Protein AF-A0A811UWS6-F1 (afdb_monomer)

Sequence (385 aa):
MSRAIAEQFFGCFITSHHWSDTWLAKGIAEYLCGLYSRKCFGNNEYREWVQSELARVVRYEEQYGGIILDCSQPPAPLPVSSTNPASVASKQTEIVHYFPIKSLHTVSPKYVEAMRRKAHLVIRMLEHRIGQELLIQVFNKQLVLATNAAVTKIGSGLWHHLLISTNIFIKAIFTVTGKDMSVFMDQWVRTGGHAKFSFTSVFNRKRNTIELEIRQDFVNQRGVRKYNGPLLVQLQELDGTFKHMLQIENTVVKADITCHSKSRRNKKKKIPLCTGEEVDMDLSAMDDSPVLWIRLDPEMILIRDLNIEQPDFQWQYQLRHERDVTAQFEAIKALEKYPTNATRSALTDTIENERCFYKVRCEAAHCLTKVANQMVTQWSGPPLC

Mean predicted aligned error: 7.88 Å

Solvent-accessible surface area (backbone atoms only — not comparable to full-atom values): 21556 Å² total; per-residue (Å²): 110,62,45,61,56,32,30,44,53,29,52,64,63,38,26,54,69,46,81,46,21,42,37,53,31,46,6,53,11,45,42,54,32,47,55,49,40,30,71,76,69,32,61,64,58,39,48,46,50,52,52,52,43,45,53,52,36,49,55,46,14,52,74,68,24,21,62,54,48,27,77,84,53,83,50,73,80,75,92,70,96,64,95,56,91,79,67,79,77,68,72,75,79,66,72,79,53,62,76,58,85,89,48,66,90,72,54,50,70,70,53,56,54,39,46,34,46,46,26,23,51,51,51,51,36,47,30,75,75,72,32,62,70,60,50,52,50,39,53,49,51,49,52,51,46,23,53,61,24,70,76,48,66,98,81,72,74,45,60,62,45,27,43,43,38,66,69,58,50,51,53,43,44,27,73,75,67,74,49,87,54,65,69,58,41,30,61,65,29,34,29,46,46,29,30,50,40,42,35,43,70,48,77,40,77,93,75,44,27,36,44,35,40,42,30,40,86,50,45,87,42,59,20,32,34,83,63,71,47,78,43,48,36,38,39,34,37,56,76,25,64,47,79,45,78,44,78,35,79,55,57,65,42,76,48,77,44,74,55,88,46,68,56,71,92,65,64,61,49,72,27,39,42,87,86,70,52,69,43,82,43,80,48,78,90,56,82,65,59,36,63,54,43,77,44,70,45,87,78,62,57,66,66,57,50,81,47,76,60,72,60,67,68,28,38,42,49,37,45,73,68,52,85,50,60,62,55,30,52,52,23,45,64,56,47,54,79,47,71,41,74,66,48,51,50,46,33,50,56,44,51,71,35,80,90,46,58,68,68,56,28,52,51,28,51,56,38,44,54,57,26,53,69,70,31,71,90,71,76,82,72,80,82,90,125

Secondary structure (DSSP, 8-state):
-HHHHHHHHBTTTBEESSGGGHHHHHHHHHHHHHHHHHHHH-HHHHHHHHHHHHHHHHHHHHHH-PPPS--SSPPPPP------TTSTT-----------TT-GGG--HHHHHHHHHHHHHHHHHHHHHH-HHHHHHHHHHHHHHHHHHHHS-TTSSGGGGGEE-HHHHHHHHHHHH----HHHHHHHTSS--BEEEEEEEEEETTTTEEEEEEE-TTTTSTTB----EEEEEEEEETTEEEEEEEEE-SSEEEEEEE-SSPPP-SSEEEEE-TTS-EEEEE-TT--S-SEEEEEE-TT--S-EEEEEE--HHHHHHHHHH---HHHHHHHHHHHTT---HHHHHHHHHHHH-TTS-HHHHHHHHHHHHHHHHH-TTS--SPP--

pLDDT: mean 86.15, std 13.46, range [33.28, 96.81]

Organism: Ceratitis capitata (NCBI:txid7213)

Radius of gyration: 23.92 Å; Cα contacts (8 Å, |Δi|>4): 593; chains: 1; bounding box: 66×48×74 Å

InterPro domains:
  IPR027268 Peptidase M4/M1, CTD superfamily [G3DSA:1.10.390.10] (1-193)
  IPR037813 Transcription initiation factor TFIID subunit 2 [PTHR15137] (2-383)
  IPR057345 Transcription initiation factor TFIID subunit 2, Ig-like domain [PF25316] (193-311)
  IPR057991 Transcription initiation factor TFIID subunit 2, TPR repeats [PF25577] (312-383)

Structure (mmCIF, N/CA/C/O backbone):
data_AF-A0A811UWS6-F1
#
_entry.id   AF-A0A811UWS6-F1
#
loop_
_atom_site.group_PDB
_atom_site.id
_atom_site.type_symbol
_atom_site.label_atom_id
_atom_site.label_alt_id
_atom_site.label_comp_id
_atom_site.label_asym_id
_atom_site.label_entity_id
_atom_site.label_seq_id
_atom_site.pdbx_PDB_ins_code
_atom_site.Cartn_x
_atom_site.Cartn_y
_atom_site.Cartn_z
_atom_site.occupancy
_atom_site.B_iso_or_equiv
_atom_site.auth_seq_id
_atom_site.auth_comp_id
_atom_site.auth_asym_id
_atom_site.auth_atom_id
_atom_site.pdbx_PDB_model_num
ATOM 1 N N . MET A 1 1 ? -6.883 4.951 -21.114 1.00 86.06 1 MET A N 1
ATOM 2 C CA . MET A 1 1 ? -6.162 5.767 -22.118 1.00 86.06 1 MET A CA 1
ATOM 3 C C . MET A 1 1 ? -4.788 6.195 -21.610 1.00 86.06 1 MET A C 1
ATOM 5 O O . MET A 1 1 ? -3.815 5.876 -22.276 1.00 86.06 1 MET A O 1
ATOM 9 N N . SER A 1 2 ? -4.688 6.810 -20.423 1.00 90.38 2 SER A N 1
ATOM 10 C CA . SER A 1 2 ? -3.416 7.190 -19.766 1.00 90.38 2 SER A CA 1
ATOM 11 C C . SER A 1 2 ? -2.338 6.101 -19.822 1.00 90.38 2 SER A C 1
ATOM 13 O O . SER A 1 2 ? -1.232 6.347 -20.290 1.00 90.38 2 SER A O 1
ATOM 15 N N . ARG A 1 3 ? -2.691 4.871 -19.437 1.00 91.88 3 ARG A N 1
ATOM 16 C CA . ARG A 1 3 ? -1.793 3.716 -19.513 1.00 91.88 3 ARG A CA 1
ATOM 17 C C . ARG A 1 3 ? -1.230 3.460 -20.912 1.00 91.88 3 ARG A C 1
ATOM 19 O O . ARG A 1 3 ? -0.039 3.226 -21.041 1.00 91.88 3 ARG A O 1
ATOM 26 N N . ALA A 1 4 ? -2.067 3.496 -21.948 1.00 92.00 4 ALA A N 1
ATOM 27 C CA . ALA A 1 4 ? -1.630 3.219 -23.318 1.00 92.00 4 ALA A CA 1
ATOM 28 C C . ALA A 1 4 ? -0.626 4.275 -23.807 1.00 92.00 4 ALA A C 1
ATOM 30 O O . ALA A 1 4 ? 0.353 3.938 -24.461 1.00 92.00 4 ALA A O 1
ATOM 31 N N . ILE A 1 5 ? -0.833 5.538 -23.420 1.00 93.25 5 ILE A N 1
ATOM 32 C CA . ILE A 1 5 ? 0.109 6.627 -23.702 1.00 93.25 5 ILE A CA 1
ATOM 33 C C . ILE A 1 5 ? 1.427 6.390 -22.956 1.00 93.25 5 ILE A C 1
ATOM 35 O O . ILE A 1 5 ? 2.497 6.503 -23.542 1.00 93.25 5 ILE A O 1
ATOM 39 N N . ALA A 1 6 ? 1.377 6.007 -21.678 1.00 93.00 6 ALA A N 1
ATOM 40 C CA . ALA A 1 6 ? 2.586 5.715 -20.910 1.00 93.00 6 ALA A CA 1
ATOM 41 C C . ALA A 1 6 ? 3.370 4.514 -21.483 1.00 93.00 6 ALA A C 1
ATOM 43 O O . ALA A 1 6 ? 4.597 4.567 -21.566 1.00 93.00 6 ALA A O 1
ATOM 44 N N . GLU A 1 7 ? 2.672 3.472 -21.947 1.00 92.38 7 GLU A N 1
ATOM 45 C CA . GLU A 1 7 ? 3.269 2.315 -22.633 1.00 92.38 7 GLU A CA 1
ATOM 46 C C . GLU A 1 7 ? 3.875 2.682 -24.004 1.00 92.38 7 GLU A C 1
ATOM 48 O O . GLU A 1 7 ? 4.815 2.029 -24.454 1.00 92.38 7 GLU A O 1
ATOM 53 N N . GLN A 1 8 ? 3.393 3.743 -24.662 1.00 93.00 8 GLN A N 1
ATOM 54 C CA . GLN A 1 8 ? 3.993 4.245 -25.902 1.00 93.00 8 GLN A CA 1
ATOM 55 C C . GLN A 1 8 ? 5.407 4.801 -25.656 1.00 93.00 8 GLN A C 1
ATOM 57 O O . GLN A 1 8 ? 6.327 4.517 -26.425 1.00 93.00 8 GLN A O 1
ATOM 62 N N . PHE A 1 9 ? 5.612 5.543 -24.562 1.00 88.94 9 PHE A N 1
ATOM 63 C CA . PHE A 1 9 ? 6.945 6.014 -24.162 1.00 88.94 9 PHE A CA 1
ATOM 64 C C . PHE A 1 9 ? 7.817 4.862 -23.645 1.00 88.94 9 PHE A C 1
ATOM 66 O O . PHE A 1 9 ? 8.929 4.646 -24.128 1.00 88.94 9 PHE A O 1
ATOM 73 N N . PHE A 1 10 ? 7.297 4.099 -22.684 1.00 86.25 10 PHE A N 1
ATOM 74 C CA . PHE A 1 10 ? 7.984 2.971 -22.059 1.00 86.25 10 PHE A CA 1
ATOM 75 C C . PHE A 1 10 ? 7.350 1.662 -22.542 1.00 86.25 10 PHE A C 1
ATOM 77 O O . PHE A 1 10 ? 6.427 1.127 -21.928 1.00 86.25 10 PHE A O 1
ATOM 84 N N . GLY A 1 11 ? 7.842 1.153 -23.670 1.00 81.81 11 GLY A N 1
ATOM 85 C CA . GLY A 1 11 ? 7.336 -0.049 -24.330 1.00 81.81 11 GLY A CA 1
ATOM 86 C C . GLY A 1 11 ? 7.486 -0.008 -25.850 1.00 81.81 11 GLY A C 1
ATOM 87 O O . GLY A 1 11 ? 7.812 -1.037 -26.438 1.00 81.81 11 GLY A O 1
ATOM 88 N N . CYS A 1 12 ? 7.292 1.161 -26.474 1.00 85.31 12 CYS A N 1
ATOM 89 C CA . CYS A 1 12 ? 7.519 1.355 -27.913 1.00 85.31 12 CYS A CA 1
ATOM 90 C C . CYS A 1 12 ? 8.765 2.196 -28.200 1.00 85.31 12 CYS A C 1
ATOM 92 O O . CYS A 1 12 ? 9.593 1.783 -29.005 1.00 85.31 12 CYS A O 1
ATOM 94 N N . PHE A 1 13 ? 8.909 3.359 -27.556 1.00 88.25 13 PHE A N 1
ATOM 95 C CA . PHE A 1 13 ? 10.080 4.213 -27.768 1.00 88.25 13 PHE A CA 1
ATOM 96 C C . PHE A 1 13 ? 11.318 3.670 -27.045 1.00 88.25 13 PHE A C 1
ATOM 98 O O . PHE A 1 13 ? 12.352 3.441 -27.667 1.00 88.25 13 PHE A O 1
ATOM 105 N N . ILE A 1 14 ? 11.184 3.394 -25.746 1.00 89.69 14 ILE A N 1
ATOM 106 C CA . ILE A 1 14 ? 12.160 2.612 -24.983 1.00 89.69 14 ILE A CA 1
ATOM 107 C C . ILE A 1 14 ? 11.654 1.171 -24.907 1.00 89.69 14 ILE A C 1
ATOM 109 O O . ILE A 1 14 ? 10.555 0.930 -24.407 1.00 89.69 14 ILE A O 1
ATOM 113 N N . THR A 1 15 ? 12.447 0.213 -25.381 1.00 88.31 15 THR A N 1
ATOM 114 C CA . THR A 1 15 ? 12.069 -1.209 -25.463 1.00 88.31 15 THR A CA 1
ATOM 115 C C . THR A 1 15 ? 12.888 -2.057 -24.493 1.00 88.31 15 THR A C 1
ATOM 117 O O . THR A 1 15 ? 14.024 -1.728 -24.168 1.00 88.31 15 THR A O 1
ATOM 120 N N . SER A 1 16 ? 12.317 -3.142 -23.967 1.00 88.62 16 SER A N 1
ATOM 121 C CA . SER A 1 16 ? 13.042 -4.044 -23.061 1.00 88.62 16 SER A CA 1
ATOM 122 C C . SER A 1 16 ? 14.081 -4.869 -23.821 1.00 88.62 16 SER A C 1
ATOM 124 O O . SER A 1 16 ? 13.755 -5.427 -24.868 1.00 88.62 16 SER A O 1
ATOM 126 N N . HIS A 1 17 ? 15.291 -5.009 -23.273 1.00 86.69 17 HIS A N 1
ATOM 127 C CA . HIS A 1 17 ? 16.351 -5.809 -23.896 1.00 86.69 17 HIS A CA 1
ATOM 128 C C . HIS A 1 17 ? 16.015 -7.309 -23.921 1.00 86.69 17 HIS A C 1
ATOM 130 O O . HIS A 1 17 ? 16.129 -7.965 -24.956 1.00 86.69 17 HIS A O 1
ATOM 136 N N . HIS A 1 18 ? 15.549 -7.845 -22.792 1.00 86.00 18 HIS A N 1
ATOM 137 C CA . HIS A 1 18 ? 15.051 -9.214 -22.675 1.00 86.00 18 HIS A CA 1
ATOM 138 C C . HIS A 1 18 ? 13.639 -9.235 -22.084 1.00 86.00 18 HIS A C 1
ATOM 140 O O . HIS A 1 18 ? 13.192 -8.269 -21.467 1.00 86.00 18 HIS A O 1
ATOM 146 N N . TRP A 1 19 ? 12.941 -10.368 -22.215 1.00 84.12 19 TRP A N 1
ATOM 147 C CA . TRP A 1 19 ? 11.628 -10.548 -21.582 1.00 84.12 19 TRP A CA 1
ATOM 148 C C . TRP A 1 19 ? 11.682 -10.409 -20.049 1.00 84.12 19 TRP A C 1
ATOM 150 O O . TRP A 1 19 ? 10.741 -9.917 -19.432 1.00 84.12 19 TRP A O 1
ATOM 160 N N . SER A 1 20 ? 12.811 -10.766 -19.429 1.00 86.19 20 SER A N 1
ATOM 161 C CA . SER A 1 20 ? 13.046 -10.569 -17.993 1.00 86.19 20 SER A CA 1
ATOM 162 C C . SER A 1 20 ? 13.068 -9.097 -17.569 1.00 86.19 20 SER A C 1
ATOM 164 O O . SER A 1 20 ? 12.952 -8.818 -16.387 1.00 86.19 20 SER A O 1
ATOM 166 N N . ASP A 1 21 ? 13.191 -8.152 -18.507 1.00 89.75 21 ASP A N 1
ATOM 167 C CA . ASP A 1 21 ? 13.184 -6.709 -18.239 1.00 89.75 21 ASP A CA 1
ATOM 168 C C . ASP A 1 21 ? 11.825 -6.057 -18.547 1.00 89.75 21 ASP A C 1
ATOM 170 O O . ASP A 1 21 ? 11.632 -4.861 -18.320 1.00 89.75 21 ASP A O 1
ATOM 174 N N . THR A 1 22 ? 10.851 -6.817 -19.060 1.00 89.31 22 THR A N 1
ATOM 175 C CA . THR A 1 22 ? 9.536 -6.284 -19.453 1.00 89.31 22 THR A CA 1
ATOM 176 C C . THR A 1 22 ? 8.770 -5.681 -18.270 1.00 89.31 22 THR A C 1
ATOM 178 O O . THR A 1 22 ? 7.978 -4.751 -18.458 1.00 89.31 22 THR A O 1
ATOM 181 N N . TRP A 1 23 ? 9.041 -6.137 -17.042 1.00 92.44 23 TRP A N 1
ATOM 182 C CA . TRP A 1 23 ? 8.457 -5.565 -15.829 1.00 92.44 23 TRP A CA 1
ATOM 183 C C . TRP A 1 23 ? 8.783 -4.074 -15.663 1.00 92.44 23 TRP A C 1
ATOM 185 O O . TRP A 1 23 ? 7.940 -3.346 -15.152 1.00 92.44 23 TRP A O 1
ATOM 195 N N . LEU A 1 24 ? 9.948 -3.594 -16.125 1.00 93.38 24 LEU A N 1
ATOM 196 C CA . LEU A 1 24 ? 10.328 -2.181 -16.019 1.00 93.38 24 LEU A CA 1
ATOM 197 C C . LEU A 1 24 ? 9.436 -1.302 -16.878 1.00 93.38 24 LEU A C 1
ATOM 199 O O . LEU A 1 24 ? 8.845 -0.350 -16.379 1.00 93.38 24 LEU A O 1
ATOM 203 N N . ALA A 1 25 ? 9.314 -1.637 -18.164 1.00 92.31 25 ALA A N 1
ATOM 204 C CA . ALA A 1 25 ? 8.494 -0.868 -19.093 1.00 92.31 25 ALA A CA 1
ATOM 205 C C . ALA A 1 25 ? 7.037 -0.814 -18.607 1.00 92.31 25 ALA A C 1
ATOM 207 O O . ALA A 1 25 ? 6.436 0.256 -18.527 1.00 92.31 25 ALA A O 1
ATOM 208 N N . LYS A 1 26 ? 6.494 -1.964 -18.181 1.00 92.31 26 LYS A N 1
ATOM 209 C CA . LYS A 1 26 ? 5.127 -2.053 -17.652 1.00 92.31 26 LYS A CA 1
ATOM 210 C C . LYS A 1 26 ? 4.960 -1.360 -16.297 1.00 92.31 26 LYS A C 1
ATOM 212 O O . LYS A 1 26 ? 3.957 -0.683 -16.098 1.00 92.31 26 LYS A O 1
ATOM 217 N N . GLY A 1 27 ? 5.924 -1.495 -15.390 1.00 94.62 27 GLY A N 1
ATOM 218 C CA . GLY A 1 27 ? 5.900 -0.887 -14.060 1.00 94.62 27 GLY A CA 1
ATOM 219 C C . GLY A 1 27 ? 6.010 0.634 -14.104 1.00 94.62 27 GLY A C 1
ATOM 220 O O . GLY A 1 27 ? 5.225 1.315 -13.451 1.00 94.62 27 GLY A O 1
ATOM 221 N N . ILE A 1 28 ? 6.922 1.175 -14.921 1.00 94.88 28 ILE A N 1
ATOM 222 C CA . ILE A 1 28 ? 7.062 2.624 -15.137 1.00 94.88 28 ILE A CA 1
ATOM 223 C C . ILE A 1 28 ? 5.787 3.183 -15.775 1.00 94.88 28 ILE A C 1
ATOM 225 O O . ILE A 1 28 ? 5.284 4.216 -15.335 1.00 94.88 28 ILE A O 1
ATOM 229 N N . ALA A 1 29 ? 5.223 2.493 -16.772 1.00 94.50 29 ALA A N 1
ATOM 230 C CA . ALA A 1 29 ? 3.992 2.936 -17.416 1.00 94.50 29 ALA A CA 1
ATOM 231 C C . ALA A 1 29 ? 2.799 2.993 -16.442 1.00 94.50 29 ALA A C 1
ATOM 233 O O . ALA A 1 29 ? 2.077 3.993 -16.418 1.00 94.50 29 ALA A O 1
ATOM 234 N N . GLU A 1 30 ? 2.604 1.962 -15.611 1.00 95.38 30 GLU A N 1
ATOM 235 C CA . GLU A 1 30 ? 1.542 1.972 -14.592 1.00 95.38 30 GLU A CA 1
ATOM 236 C C . GLU A 1 30 ? 1.807 3.005 -13.492 1.00 95.38 30 GLU A C 1
ATOM 238 O O . GLU A 1 30 ? 0.882 3.688 -13.064 1.00 95.38 30 GLU A O 1
ATOM 243 N N . TYR A 1 31 ? 3.063 3.215 -13.094 1.00 95.88 31 TYR A N 1
ATOM 244 C CA . TYR A 1 31 ? 3.428 4.266 -12.144 1.00 95.88 31 TYR A CA 1
ATOM 245 C C . TYR A 1 31 ? 3.073 5.671 -12.655 1.00 95.88 31 TYR A C 1
ATOM 247 O O . TYR A 1 31 ? 2.435 6.456 -11.950 1.00 95.88 31 TYR A O 1
ATOM 255 N N . LEU A 1 32 ? 3.405 5.987 -13.912 1.00 95.00 32 LEU A N 1
ATOM 256 C CA . LEU A 1 32 ? 3.022 7.257 -14.540 1.00 95.00 32 LEU A CA 1
ATOM 257 C C . LEU A 1 32 ? 1.496 7.392 -14.663 1.00 95.00 32 LEU A C 1
ATOM 259 O O . LEU A 1 32 ? 0.946 8.475 -14.447 1.00 95.00 32 LEU A O 1
ATOM 263 N N . CYS A 1 33 ? 0.800 6.289 -14.956 1.00 94.69 33 CYS A N 1
ATOM 264 C CA . CYS A 1 33 ? -0.660 6.235 -14.941 1.00 94.69 33 CYS A CA 1
ATOM 265 C C . CYS A 1 33 ? -1.228 6.513 -13.537 1.00 94.69 33 CYS A C 1
ATOM 267 O O . CYS A 1 33 ? -2.214 7.243 -13.407 1.00 94.69 33 CYS A O 1
ATOM 269 N N . GLY A 1 34 ? -0.581 6.004 -12.490 1.00 94.25 34 GLY A N 1
ATOM 270 C CA . GLY A 1 34 ? -0.905 6.277 -11.094 1.00 94.25 34 GLY A CA 1
ATOM 271 C C . GLY A 1 34 ? -0.768 7.752 -10.733 1.00 94.25 34 GLY A C 1
ATOM 272 O O . GLY A 1 34 ? -1.706 8.347 -10.204 1.00 94.25 34 GLY A O 1
ATOM 273 N N . LEU A 1 35 ? 0.353 8.380 -11.102 1.00 94.25 35 LEU A N 1
ATOM 274 C CA . LEU A 1 35 ? 0.571 9.816 -10.894 1.00 94.25 35 LEU A CA 1
ATOM 275 C C . LEU A 1 35 ? -0.475 10.673 -11.618 1.00 94.25 35 LEU A C 1
ATOM 277 O O . LEU A 1 35 ? -0.987 11.640 -11.047 1.00 94.25 35 LEU A O 1
ATOM 281 N N . TYR A 1 36 ? -0.819 10.307 -12.854 1.00 94.56 36 TYR A N 1
ATOM 282 C CA . TYR A 1 36 ? -1.892 10.958 -13.602 1.00 94.56 36 TYR A CA 1
ATOM 283 C C . TYR A 1 36 ? -3.244 10.793 -12.898 1.00 94.56 36 TYR A C 1
ATOM 285 O O . TYR A 1 36 ? -3.961 11.772 -12.702 1.00 94.56 36 TYR A O 1
ATOM 293 N N . SER A 1 37 ? -3.565 9.578 -12.449 1.00 92.88 37 SER A N 1
ATOM 294 C CA . SER A 1 37 ? -4.831 9.281 -11.770 1.00 92.88 37 SER A CA 1
ATOM 295 C C . SER A 1 37 ? -4.960 10.048 -10.455 1.00 92.88 37 SER A C 1
ATOM 297 O O . SER A 1 37 ? -6.001 10.650 -10.200 1.00 92.88 37 SER A O 1
ATOM 299 N N . ARG A 1 38 ? -3.874 10.139 -9.677 1.00 94.62 38 ARG A N 1
ATOM 300 C CA . ARG A 1 38 ? -3.798 10.955 -8.457 1.00 94.62 38 ARG A CA 1
ATOM 301 C C . ARG A 1 38 ? -4.088 12.431 -8.736 1.00 94.62 38 ARG A C 1
ATOM 303 O O . ARG A 1 38 ? -4.761 13.078 -7.939 1.00 94.62 38 ARG A O 1
ATOM 310 N N . LYS A 1 39 ? -3.593 12.962 -9.860 1.00 94.38 39 LYS A N 1
ATOM 311 C CA . LYS A 1 39 ? -3.789 14.365 -10.256 1.00 94.38 39 LYS A CA 1
ATOM 312 C C . LYS A 1 39 ? -5.198 14.644 -10.791 1.00 94.38 39 LYS A C 1
ATOM 314 O O . LYS A 1 39 ? -5.744 15.697 -10.492 1.00 94.38 39 LYS A O 1
ATOM 319 N N . CYS A 1 40 ? -5.768 13.737 -11.583 1.00 94.12 40 CYS A N 1
ATOM 320 C CA . CYS A 1 40 ? -7.045 13.960 -12.269 1.00 94.12 40 CYS A CA 1
ATOM 321 C C . CYS A 1 40 ? -8.272 13.537 -11.453 1.00 94.12 40 CYS A C 1
ATOM 323 O O . CYS A 1 40 ? -9.290 14.217 -11.512 1.00 94.12 40 CYS A O 1
ATOM 325 N N . PHE A 1 41 ? -8.185 12.437 -10.703 1.00 92.38 41 PHE A N 1
ATOM 326 C CA . PHE A 1 41 ? -9.316 11.853 -9.964 1.00 92.38 41 PHE A CA 1
ATOM 327 C C . PHE A 1 41 ? -9.181 11.995 -8.441 1.00 92.38 41 PHE A C 1
ATOM 329 O O . PHE A 1 41 ? -10.089 11.635 -7.694 1.00 92.38 41 PHE A O 1
ATOM 336 N N . GLY A 1 42 ? -8.064 12.556 -7.975 1.00 94.00 42 GLY A N 1
ATOM 337 C CA . GLY A 1 42 ? -7.803 12.820 -6.567 1.00 94.00 42 GLY A CA 1
ATOM 338 C C . GLY A 1 42 ? -7.070 11.688 -5.848 1.00 94.00 42 GLY A C 1
ATOM 339 O O . GLY A 1 42 ? -6.944 10.556 -6.317 1.00 94.00 42 GLY A O 1
ATOM 340 N N . ASN A 1 43 ? -6.562 12.017 -4.661 1.00 94.31 43 ASN A N 1
ATOM 341 C CA . ASN A 1 43 ? -5.707 11.121 -3.886 1.00 94.31 43 ASN A CA 1
ATOM 342 C C . ASN A 1 43 ? -6.455 9.896 -3.336 1.00 94.31 43 ASN A C 1
ATOM 344 O O . ASN A 1 43 ? -5.877 8.819 -3.251 1.00 94.31 43 ASN A O 1
ATOM 348 N N . ASN A 1 44 ? -7.736 10.042 -2.995 1.00 94.44 44 ASN A N 1
ATOM 349 C CA . ASN A 1 44 ? -8.544 8.961 -2.424 1.00 94.44 44 ASN A CA 1
ATOM 350 C C . ASN A 1 44 ? -8.744 7.802 -3.408 1.00 94.44 44 ASN A C 1
ATOM 352 O O . ASN A 1 44 ? -8.537 6.647 -3.044 1.00 94.44 44 ASN A O 1
ATOM 356 N N . GLU A 1 45 ? -9.066 8.119 -4.665 1.00 94.50 45 GLU A N 1
ATOM 357 C CA . GLU A 1 45 ? -9.194 7.133 -5.744 1.00 94.50 45 GLU A CA 1
ATOM 358 C C . GLU A 1 45 ? -7.854 6.427 -5.998 1.00 94.50 45 GLU A C 1
ATOM 360 O O . GLU A 1 45 ? -7.801 5.205 -6.100 1.00 94.50 45 GLU A O 1
ATOM 365 N N . TYR A 1 46 ? -6.750 7.181 -6.019 1.00 95.69 46 TYR A N 1
ATOM 366 C CA . TYR A 1 46 ? -5.412 6.608 -6.173 1.00 95.69 46 TYR A CA 1
ATOM 367 C C . TYR A 1 46 ? -5.033 5.669 -5.018 1.00 95.69 46 TYR A C 1
ATOM 369 O O . TYR A 1 46 ? -4.490 4.591 -5.255 1.00 95.69 46 TYR A O 1
ATOM 377 N N . ARG A 1 47 ? -5.322 6.046 -3.767 1.00 95.50 47 ARG A N 1
ATOM 378 C CA . ARG A 1 47 ? -5.014 5.213 -2.595 1.00 95.50 47 ARG A CA 1
ATOM 379 C C . ARG A 1 47 ? -5.836 3.924 -2.573 1.00 95.50 47 ARG A C 1
ATOM 381 O O . ARG A 1 47 ? -5.270 2.872 -2.290 1.00 95.50 47 ARG A O 1
ATOM 388 N N . GLU A 1 48 ? -7.122 3.984 -2.919 1.00 95.25 48 GLU A N 1
ATOM 389 C CA . GLU A 1 48 ? -7.953 2.781 -3.079 1.00 95.25 48 GLU A CA 1
ATOM 390 C C . GLU A 1 48 ? -7.407 1.876 -4.188 1.00 95.25 48 GLU A C 1
ATOM 392 O O . GLU A 1 48 ? -7.265 0.672 -3.981 1.00 95.25 48 GLU A O 1
ATOM 397 N N . TRP A 1 49 ? -7.013 2.450 -5.327 1.00 95.38 49 TRP A N 1
ATOM 398 C CA . TRP A 1 49 ? -6.420 1.684 -6.419 1.00 95.38 49 TRP A CA 1
ATOM 399 C C . TRP A 1 49 ? -5.150 0.941 -5.980 1.00 95.38 49 TRP A C 1
ATOM 401 O O . TRP A 1 49 ? -5.045 -0.264 -6.209 1.00 95.38 49 TRP A O 1
ATOM 411 N N . VAL A 1 50 ? -4.232 1.615 -5.275 1.00 96.19 50 VAL A N 1
ATOM 412 C CA . VAL A 1 50 ? -3.010 0.990 -4.733 1.00 96.19 50 VAL A CA 1
ATOM 413 C C . VAL A 1 50 ? -3.349 -0.136 -3.749 1.00 96.19 50 VAL A C 1
ATOM 415 O O . VAL A 1 50 ? -2.764 -1.216 -3.836 1.00 96.19 50 VAL A O 1
ATOM 418 N N . GLN A 1 51 ? -4.316 0.076 -2.850 1.00 95.81 51 GLN A N 1
ATOM 419 C CA . GLN A 1 51 ? -4.771 -0.948 -1.902 1.00 95.81 51 GLN A CA 1
ATOM 420 C C . GLN A 1 51 ? -5.354 -2.173 -2.625 1.00 95.81 51 GLN A C 1
ATOM 422 O O . GLN A 1 51 ? -5.048 -3.317 -2.280 1.00 95.81 51 GLN A O 1
ATOM 427 N N . SER A 1 52 ? -6.157 -1.941 -3.665 1.00 95.44 52 SER A N 1
ATOM 428 C CA . SER A 1 52 ? -6.758 -2.984 -4.498 1.00 95.44 52 SER A CA 1
ATOM 429 C C . SER A 1 52 ? -5.696 -3.777 -5.262 1.00 95.44 52 SER A C 1
ATOM 431 O O . SER A 1 52 ? -5.746 -5.008 -5.315 1.00 95.44 52 SER A O 1
ATOM 433 N N . GLU A 1 53 ? -4.694 -3.105 -5.830 1.00 95.69 53 GLU A N 1
ATOM 434 C CA . GLU A 1 53 ? -3.582 -3.769 -6.508 1.00 95.69 53 GLU A CA 1
ATOM 435 C C . GLU A 1 53 ? -2.737 -4.606 -5.556 1.00 95.69 53 GLU A C 1
ATOM 437 O O . GLU A 1 53 ? -2.430 -5.754 -5.885 1.00 95.69 53 GLU A O 1
ATOM 442 N N . LEU A 1 54 ? -2.437 -4.077 -4.368 1.00 96.44 54 LEU A N 1
ATOM 443 C CA . LEU A 1 54 ? -1.738 -4.803 -3.316 1.00 96.44 54 LEU A CA 1
ATOM 444 C C . LEU A 1 54 ? -2.484 -6.090 -2.945 1.00 96.44 54 LEU A C 1
ATOM 446 O O . LEU A 1 54 ? -1.910 -7.177 -3.022 1.00 96.44 54 LEU A O 1
ATOM 450 N N . ALA A 1 55 ? -3.783 -5.991 -2.649 1.00 95.88 55 ALA A N 1
ATOM 451 C CA . ALA A 1 55 ? -4.613 -7.146 -2.313 1.00 95.88 55 ALA A CA 1
ATOM 452 C C . ALA A 1 55 ? -4.671 -8.184 -3.449 1.00 95.88 55 ALA A C 1
ATOM 454 O O . ALA A 1 55 ? -4.685 -9.392 -3.202 1.00 95.88 55 ALA A O 1
ATOM 455 N N . ARG A 1 56 ? -4.681 -7.741 -4.713 1.00 96.00 56 ARG A N 1
ATOM 456 C CA . ARG A 1 56 ? -4.683 -8.641 -5.877 1.00 96.00 56 ARG A CA 1
ATOM 457 C C . ARG A 1 56 ? -3.343 -9.348 -6.083 1.00 96.00 56 ARG A C 1
ATOM 459 O O . ARG A 1 56 ? -3.354 -10.506 -6.495 1.00 96.00 56 ARG A O 1
ATOM 466 N N . VAL A 1 57 ? -2.218 -8.678 -5.821 1.00 95.50 57 VAL A N 1
ATOM 467 C CA . VAL A 1 57 ? -0.879 -9.293 -5.868 1.00 95.50 57 VAL A CA 1
ATOM 468 C C . VAL A 1 57 ? -0.746 -10.338 -4.766 1.00 95.50 57 VAL A C 1
ATOM 470 O O . VAL A 1 57 ? -0.418 -11.481 -5.073 1.00 95.50 57 VAL A O 1
ATOM 473 N N . VAL A 1 58 ? -1.097 -9.983 -3.526 1.00 95.19 58 VAL A N 1
ATOM 474 C CA . VAL A 1 58 ? -1.103 -10.902 -2.375 1.00 95.19 58 VAL A CA 1
ATOM 475 C C . VAL A 1 58 ? -1.945 -12.140 -2.680 1.00 95.19 58 VAL A C 1
ATOM 477 O O . VAL A 1 58 ? -1.435 -13.254 -2.642 1.00 95.19 58 VAL A O 1
ATOM 480 N N . ARG A 1 59 ? -3.203 -11.958 -3.104 1.00 94.88 59 ARG A N 1
ATOM 481 C CA . ARG A 1 59 ? -4.108 -13.073 -3.425 1.00 94.88 59 ARG A CA 1
ATOM 482 C C . ARG A 1 59 ? -3.555 -13.990 -4.517 1.00 94.88 59 ARG A C 1
ATOM 484 O O . ARG A 1 59 ? -3.751 -15.203 -4.461 1.00 94.88 59 ARG A O 1
ATOM 491 N N . TYR A 1 60 ? -2.903 -13.421 -5.532 1.00 93.19 60 TYR A N 1
ATOM 492 C CA . TYR A 1 60 ? -2.264 -14.218 -6.576 1.00 93.19 60 TYR A CA 1
ATOM 493 C C . TYR A 1 60 ? -1.097 -15.031 -6.010 1.00 93.19 60 TYR A C 1
ATOM 495 O O . TYR A 1 60 ? -1.004 -16.227 -6.288 1.00 93.19 60 TYR A O 1
ATOM 503 N N . GLU A 1 61 ? -0.232 -14.403 -5.212 1.00 91.56 61 GLU A N 1
ATOM 504 C CA . GLU A 1 61 ? 0.938 -15.063 -4.640 1.00 91.56 61 GLU A CA 1
ATOM 505 C C . GLU A 1 61 ? 0.564 -16.155 -3.629 1.00 91.56 61 GLU A C 1
ATOM 507 O O . GLU A 1 61 ? 1.159 -17.232 -3.670 1.00 91.56 61 GLU A O 1
ATOM 512 N N . GLU A 1 62 ? -0.462 -15.941 -2.799 1.00 91.00 62 GLU A N 1
ATOM 513 C CA . GLU A 1 62 ? -0.991 -16.962 -1.882 1.00 91.00 62 GLU A CA 1
ATOM 514 C C . GLU A 1 62 ? -1.562 -18.177 -2.637 1.00 91.00 62 GLU A C 1
ATOM 516 O O . GLU A 1 62 ? -1.371 -19.325 -2.232 1.00 91.00 62 GLU A O 1
ATOM 521 N N . GLN A 1 63 ? -2.237 -17.953 -3.772 1.00 90.44 63 GLN A N 1
ATOM 522 C CA . GLN A 1 63 ? -2.873 -19.026 -4.542 1.00 90.44 63 GLN A CA 1
ATOM 523 C C . GLN A 1 63 ? -1.878 -19.794 -5.435 1.00 90.44 63 GLN A C 1
ATOM 525 O O . GLN A 1 63 ? -1.850 -21.031 -5.444 1.00 90.44 63 GLN A O 1
ATOM 530 N N . TYR A 1 64 ? -1.065 -19.075 -6.212 1.00 86.00 64 TYR A N 1
ATOM 531 C CA . TYR A 1 64 ? -0.243 -19.648 -7.286 1.00 86.00 64 TYR A CA 1
ATOM 532 C C . TYR A 1 64 ? 1.261 -19.655 -6.982 1.00 86.00 64 TYR A C 1
ATOM 534 O O . TYR A 1 64 ? 1.980 -20.466 -7.564 1.00 86.00 64 TYR A O 1
ATOM 542 N N . GLY A 1 65 ? 1.732 -18.836 -6.040 1.00 85.50 65 GLY A N 1
ATOM 543 C CA . GLY A 1 65 ? 3.148 -18.698 -5.686 1.00 85.50 65 GLY A CA 1
ATOM 544 C C . GLY A 1 65 ? 3.735 -17.329 -6.034 1.00 85.50 65 GLY A C 1
ATOM 545 O O . GLY A 1 65 ? 3.117 -16.516 -6.719 1.00 85.50 65 GLY A O 1
ATOM 546 N N . GLY A 1 66 ? 4.944 -17.070 -5.529 1.00 84.50 66 GLY A N 1
ATOM 547 C CA . GLY A 1 66 ? 5.610 -15.773 -5.644 1.00 84.50 66 GLY A CA 1
ATOM 548 C C . GLY A 1 66 ? 5.887 -15.354 -7.090 1.00 84.50 66 GLY A C 1
ATOM 549 O O . GLY A 1 66 ? 6.316 -16.156 -7.917 1.00 84.50 66 GLY A O 1
ATOM 550 N N . ILE A 1 67 ? 5.689 -14.070 -7.387 1.00 87.81 67 ILE A N 1
ATOM 551 C CA . ILE A 1 67 ? 5.946 -13.511 -8.718 1.00 87.81 67 ILE A CA 1
ATOM 552 C C . ILE A 1 67 ? 7.375 -12.972 -8.765 1.00 87.81 67 ILE A C 1
ATOM 554 O O . ILE A 1 67 ? 7.708 -12.049 -8.024 1.00 87.81 67 ILE A O 1
ATOM 558 N N . ILE A 1 68 ? 8.210 -13.508 -9.650 1.00 88.19 68 ILE A N 1
ATOM 559 C CA . ILE A 1 68 ? 9.554 -12.982 -9.918 1.00 88.19 68 ILE A CA 1
ATOM 560 C C . ILE A 1 68 ? 9.466 -12.018 -11.103 1.00 88.19 68 ILE A C 1
ATOM 562 O O . ILE A 1 68 ? 8.916 -12.376 -12.142 1.00 88.19 68 ILE A O 1
ATOM 566 N N . LEU A 1 69 ? 9.967 -10.792 -10.933 1.00 87.06 69 LEU A N 1
ATOM 567 C CA . LEU A 1 69 ? 9.919 -9.754 -11.967 1.00 87.06 69 LEU A CA 1
ATOM 568 C C . LEU A 1 69 ? 11.105 -9.863 -12.933 1.00 87.06 69 LEU A C 1
ATOM 570 O O . LEU A 1 69 ? 10.902 -9.787 -14.142 1.00 87.06 69 LEU A O 1
ATOM 574 N N . ASP A 1 70 ? 12.310 -10.095 -12.406 1.00 84.88 70 ASP A N 1
ATOM 575 C CA . ASP A 1 70 ? 13.529 -10.336 -13.186 1.00 84.88 70 ASP A CA 1
ATOM 576 C C . ASP A 1 70 ? 14.151 -11.675 -12.781 1.00 84.88 70 ASP A C 1
ATOM 578 O O . ASP A 1 70 ? 14.629 -11.845 -11.663 1.00 84.88 70 ASP A O 1
ATOM 582 N N . CYS A 1 71 ? 14.149 -12.631 -13.704 1.00 79.44 71 CYS A N 1
ATOM 583 C CA . CYS A 1 71 ? 14.747 -13.954 -13.529 1.00 79.44 71 CYS A CA 1
ATOM 584 C C . CYS A 1 71 ? 16.080 -14.120 -14.281 1.00 79.44 71 CYS A C 1
ATOM 586 O O . CYS A 1 71 ? 16.553 -15.243 -14.448 1.00 79.44 71 CYS A O 1
ATOM 588 N N . SER A 1 72 ? 16.695 -13.024 -14.744 1.00 77.56 72 SER A N 1
ATOM 589 C CA . SER A 1 72 ? 17.978 -13.058 -15.461 1.00 77.56 72 SER A CA 1
ATOM 590 C C . SER A 1 72 ? 19.166 -13.440 -14.574 1.00 77.56 72 SER A C 1
ATOM 592 O O . SER A 1 72 ? 20.138 -14.015 -15.064 1.00 77.56 72 SER A O 1
ATOM 594 N N . GLN A 1 73 ? 19.096 -13.134 -13.276 1.00 76.38 73 GLN A N 1
ATOM 595 C CA . GLN A 1 73 ? 20.141 -13.413 -12.294 1.00 76.38 73 GLN A CA 1
ATOM 596 C C . GLN A 1 73 ? 19.520 -14.022 -11.032 1.00 76.38 73 GLN A C 1
ATOM 598 O O . GLN A 1 73 ? 18.450 -13.572 -10.614 1.00 76.38 73 GLN A O 1
ATOM 603 N N . PRO A 1 74 ? 20.168 -15.025 -10.406 1.00 71.06 74 PRO A N 1
ATOM 604 C CA . PRO A 1 74 ? 19.742 -15.483 -9.093 1.00 71.06 74 PRO A CA 1
ATOM 605 C C . PRO A 1 74 ? 19.927 -14.341 -8.080 1.00 71.06 74 PRO A C 1
ATOM 607 O O . PRO A 1 74 ? 20.887 -13.573 -8.212 1.00 71.06 74 PRO A O 1
ATOM 610 N N . PRO A 1 75 ? 19.040 -14.208 -7.079 1.00 71.75 75 PRO A N 1
ATOM 611 C CA . PRO A 1 75 ? 19.230 -13.222 -6.026 1.00 71.75 75 PRO A CA 1
ATOM 612 C C . PRO A 1 75 ? 20.553 -13.494 -5.301 1.00 71.75 75 PRO A C 1
ATOM 614 O O . PRO A 1 75 ? 20.924 -14.653 -5.084 1.00 71.75 75 PRO A O 1
ATOM 617 N N . ALA A 1 76 ? 21.267 -12.431 -4.927 1.00 68.88 76 ALA A N 1
ATOM 618 C CA . ALA A 1 76 ? 22.461 -12.571 -4.104 1.00 68.88 76 ALA A CA 1
ATOM 619 C C . ALA A 1 76 ? 22.123 -13.327 -2.798 1.00 68.88 76 ALA A C 1
ATOM 621 O O . ALA A 1 76 ? 21.052 -13.104 -2.220 1.00 68.88 76 ALA A O 1
ATOM 622 N N . PRO A 1 77 ? 23.002 -14.227 -2.315 1.00 61.09 77 PRO A N 1
ATOM 623 C CA . PRO A 1 77 ? 22.785 -14.894 -1.039 1.00 61.09 77 PRO A CA 1
ATOM 624 C C . PRO A 1 77 ? 22.676 -13.844 0.071 1.00 61.09 77 PRO A C 1
ATOM 626 O O . PRO A 1 77 ? 23.474 -12.907 0.135 1.00 61.09 77 PRO A O 1
ATOM 629 N N . LEU A 1 78 ? 21.674 -13.995 0.941 1.00 56.56 78 LEU A N 1
ATOM 630 C CA . LEU A 1 78 ? 21.517 -13.131 2.110 1.00 56.56 78 LEU A CA 1
ATOM 631 C C . LEU A 1 78 ? 22.812 -13.172 2.944 1.00 56.56 78 LEU A C 1
ATOM 633 O O . LEU A 1 78 ? 23.375 -14.260 3.105 1.00 56.56 78 LEU A O 1
ATOM 637 N N . PRO A 1 79 ? 23.284 -12.040 3.499 1.00 45.19 79 PRO A N 1
ATOM 638 C CA . PRO A 1 79 ? 24.416 -12.045 4.415 1.00 45.19 79 PRO A CA 1
ATOM 639 C C . PRO A 1 79 ? 24.013 -12.804 5.684 1.00 45.19 79 PRO A C 1
ATOM 641 O O . PRO A 1 79 ? 23.372 -12.265 6.583 1.00 45.19 79 PRO A O 1
ATOM 644 N N . VAL A 1 80 ? 24.333 -14.094 5.732 1.00 45.16 80 VAL A N 1
ATOM 645 C CA . VAL A 1 80 ? 24.134 -14.938 6.907 1.00 45.16 80 VAL A CA 1
ATOM 646 C C . VAL A 1 80 ? 25.313 -14.746 7.857 1.00 45.16 80 VAL A C 1
ATOM 648 O O . VAL A 1 80 ? 26.459 -15.015 7.513 1.00 45.16 80 VAL A O 1
ATOM 651 N N . SER A 1 81 ? 25.032 -14.313 9.083 1.00 41.75 81 SER A N 1
ATOM 652 C CA . SER A 1 81 ? 25.984 -14.228 10.199 1.00 41.75 81 SER A CA 1
ATOM 653 C C . SER A 1 81 ? 26.298 -15.598 10.828 1.00 41.75 81 SER A C 1
ATOM 655 O O . SER A 1 81 ? 26.603 -15.685 12.015 1.00 41.75 81 SER A O 1
ATOM 657 N N . SER A 1 82 ? 26.212 -16.693 10.066 1.00 39.41 82 SER A N 1
ATOM 658 C CA . SER A 1 82 ? 26.399 -18.054 10.578 1.00 39.41 82 SER A CA 1
ATOM 659 C C . SER A 1 82 ? 27.661 -18.703 10.011 1.00 39.41 82 SER A C 1
ATOM 661 O O . SER A 1 82 ? 27.699 -19.131 8.859 1.00 39.41 82 SER A O 1
ATOM 663 N N . THR A 1 83 ? 28.673 -18.831 10.863 1.00 36.47 83 THR A N 1
ATOM 664 C CA . THR A 1 83 ? 29.976 -19.492 10.674 1.00 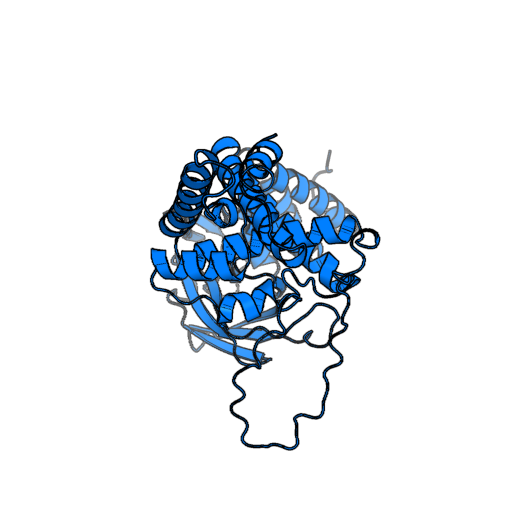36.47 83 THR A CA 1
ATOM 665 C C . THR A 1 83 ? 29.906 -21.027 10.592 1.00 36.47 83 THR A C 1
ATOM 667 O O . THR A 1 83 ? 30.825 -21.706 11.035 1.00 36.47 83 THR A O 1
ATOM 670 N N . ASN A 1 84 ? 28.852 -21.605 10.005 1.00 38.06 84 ASN A N 1
ATOM 671 C CA . ASN A 1 84 ? 28.719 -23.061 9.879 1.00 38.06 84 ASN A CA 1
ATOM 672 C C . ASN A 1 84 ? 28.546 -23.491 8.410 1.00 38.06 84 ASN A C 1
ATOM 674 O O . ASN A 1 84 ? 27.452 -23.361 7.862 1.00 38.06 84 ASN A O 1
ATOM 678 N N . PRO A 1 85 ? 29.583 -24.077 7.776 1.00 36.31 85 PRO A N 1
ATOM 679 C CA . PRO A 1 85 ? 29.534 -24.543 6.383 1.00 36.31 85 PRO A CA 1
ATOM 680 C C . PRO A 1 85 ? 28.591 -25.736 6.129 1.00 36.31 85 PRO A C 1
ATOM 682 O O . PRO A 1 85 ? 28.417 -26.143 4.985 1.00 36.31 85 PRO A O 1
ATOM 685 N N . ALA A 1 86 ? 27.987 -26.317 7.172 1.00 37.56 86 ALA A N 1
ATOM 686 C CA . ALA A 1 86 ? 27.227 -27.569 7.093 1.00 37.56 86 ALA A CA 1
ATOM 687 C C . ALA A 1 86 ? 25.694 -27.404 6.986 1.00 37.56 86 ALA A C 1
ATOM 689 O O . ALA A 1 86 ? 24.998 -28.395 6.782 1.00 37.56 86 ALA A O 1
ATOM 690 N N . SER A 1 87 ? 25.139 -26.187 7.079 1.00 36.50 87 SER A N 1
ATOM 691 C CA . SER A 1 87 ? 23.687 -25.944 6.924 1.00 36.50 87 SER A CA 1
ATOM 692 C C . SER A 1 87 ? 23.262 -25.523 5.508 1.00 36.50 87 SER A C 1
ATOM 694 O O . SER A 1 87 ? 22.074 -25.339 5.242 1.00 36.50 87 SER A O 1
ATOM 696 N N . VAL A 1 88 ? 24.206 -25.449 4.563 1.00 38.88 88 VAL A N 1
ATOM 697 C CA . VAL A 1 88 ? 23.979 -25.042 3.159 1.00 38.88 88 VAL A CA 1
ATOM 698 C C . VAL A 1 88 ? 23.128 -26.065 2.371 1.00 38.88 88 VAL A C 1
ATOM 700 O O . VAL A 1 88 ? 22.698 -25.800 1.252 1.00 38.88 88 VAL A O 1
ATOM 703 N N . ALA A 1 89 ? 22.827 -27.231 2.953 1.00 33.28 89 ALA A N 1
ATOM 704 C CA . ALA A 1 89 ? 22.129 -28.333 2.288 1.00 33.28 89 ALA A CA 1
ATOM 705 C C . ALA A 1 89 ? 20.615 -28.428 2.560 1.00 33.28 89 ALA A C 1
ATOM 707 O O . ALA A 1 89 ? 19.979 -29.348 2.048 1.00 33.28 89 ALA A O 1
ATOM 708 N N . SER A 1 90 ? 19.997 -27.489 3.286 1.00 33.41 90 SER A N 1
ATOM 709 C CA . SER A 1 90 ? 18.538 -27.342 3.184 1.00 33.41 90 SER A CA 1
ATOM 710 C C . SER A 1 90 ? 18.235 -26.433 1.997 1.00 33.41 90 SER A C 1
ATOM 712 O O . SER A 1 90 ? 18.104 -25.219 2.129 1.00 33.41 90 SER A O 1
ATOM 714 N N . LYS A 1 91 ? 18.165 -27.026 0.798 1.00 40.19 91 LYS A N 1
ATOM 715 C CA . LYS A 1 91 ? 17.414 -26.420 -0.302 1.00 40.19 91 LYS A CA 1
ATOM 716 C C . LYS A 1 91 ? 16.009 -26.194 0.250 1.00 40.19 91 LYS A C 1
ATOM 718 O O . LYS A 1 91 ? 15.215 -27.130 0.282 1.00 40.19 91 LYS A O 1
ATOM 723 N N . GLN A 1 92 ? 15.715 -24.987 0.736 1.00 38.91 92 GLN A N 1
ATOM 724 C CA . GLN A 1 92 ? 14.339 -24.531 0.777 1.00 38.91 92 GLN A CA 1
ATOM 725 C C . GLN A 1 92 ? 13.850 -24.742 -0.645 1.00 38.91 92 GLN A C 1
ATOM 727 O O . GLN A 1 92 ? 14.370 -24.141 -1.586 1.00 38.91 92 GLN A O 1
ATOM 732 N N . THR A 1 93 ? 12.949 -25.701 -0.812 1.00 39.06 93 THR A N 1
ATOM 733 C CA . THR A 1 93 ? 12.224 -25.923 -2.048 1.00 39.06 93 THR A CA 1
ATOM 734 C C . THR A 1 93 ? 11.349 -24.688 -2.225 1.00 39.06 93 THR A C 1
ATOM 736 O O . THR A 1 93 ? 10.160 -24.716 -1.921 1.00 39.06 93 THR A O 1
ATOM 739 N N . GLU A 1 94 ? 11.953 -23.557 -2.608 1.00 47.50 94 GLU A N 1
ATOM 740 C CA . GLU A 1 94 ? 11.212 -22.399 -3.072 1.00 47.50 94 GLU A CA 1
ATOM 741 C C . GLU A 1 94 ? 10.323 -22.956 -4.167 1.00 47.50 94 GLU A C 1
ATOM 743 O O . GLU A 1 94 ? 10.793 -23.604 -5.101 1.00 47.50 94 GLU A O 1
ATOM 748 N N . ILE A 1 95 ? 9.014 -22.852 -3.979 1.00 45.28 95 ILE A N 1
ATOM 749 C CA . ILE A 1 95 ? 8.057 -23.340 -4.956 1.00 45.28 95 ILE A CA 1
ATOM 750 C C . ILE A 1 95 ? 8.229 -22.422 -6.168 1.00 45.28 95 ILE A C 1
ATOM 752 O O . ILE A 1 95 ? 7.655 -21.336 -6.231 1.00 45.28 95 ILE A O 1
ATOM 756 N N . VAL A 1 96 ? 9.103 -22.841 -7.084 1.00 54.25 96 VAL A N 1
ATOM 757 C CA . VAL A 1 96 ? 9.543 -22.101 -8.263 1.00 54.25 96 VAL A CA 1
ATOM 758 C C . VAL A 1 96 ? 8.422 -22.125 -9.305 1.00 54.25 96 VAL A C 1
ATOM 760 O O . VAL A 1 96 ? 8.500 -22.804 -10.323 1.00 54.25 96 VAL A O 1
ATOM 763 N N . HIS A 1 97 ? 7.333 -21.406 -9.045 1.00 55.66 97 HIS A N 1
ATOM 764 C CA . HIS A 1 97 ? 6.322 -21.105 -10.056 1.00 55.66 97 HIS A CA 1
ATOM 765 C C . HIS A 1 97 ? 6.638 -19.753 -10.703 1.00 55.66 97 HIS A C 1
ATOM 767 O O . HIS A 1 97 ? 5.913 -18.778 -10.532 1.00 55.66 97 HIS A O 1
ATOM 773 N N . TYR A 1 98 ? 7.728 -19.691 -11.472 1.00 63.16 98 TYR A N 1
ATOM 774 C CA . TYR A 1 98 ? 7.896 -18.643 -12.479 1.00 63.16 98 TYR A CA 1
ATOM 775 C C . TYR A 1 98 ? 7.763 -19.250 -13.872 1.00 63.16 98 TYR A C 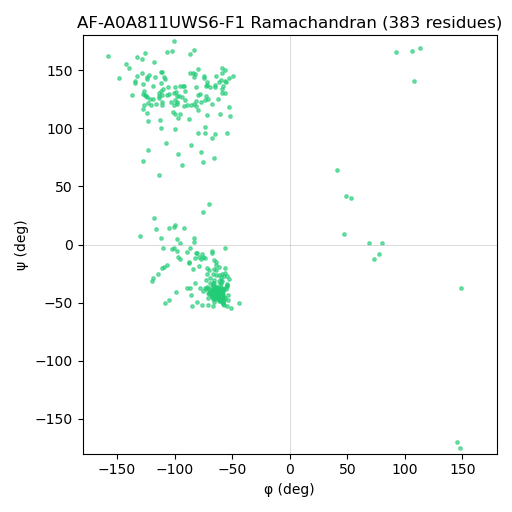1
ATOM 777 O O . TYR A 1 98 ? 8.160 -20.391 -14.116 1.00 63.16 98 TYR A O 1
ATOM 785 N N . PHE A 1 99 ? 7.174 -18.493 -14.796 1.00 66.19 99 PHE A N 1
ATOM 786 C CA . PHE A 1 99 ? 7.090 -18.934 -16.181 1.00 66.19 99 PHE A CA 1
ATOM 787 C C . PHE A 1 99 ? 8.478 -18.830 -16.825 1.00 66.19 99 PHE A C 1
ATOM 789 O O . PHE A 1 99 ? 9.109 -17.773 -16.737 1.00 66.19 99 PHE A O 1
ATOM 796 N N . PRO A 1 100 ? 8.985 -19.902 -17.453 1.00 63.41 100 PRO A N 1
ATOM 797 C CA . PRO A 1 100 ? 10.327 -19.901 -18.009 1.00 63.41 100 PRO A CA 1
ATOM 798 C C . PRO A 1 100 ? 10.450 -18.889 -19.153 1.00 63.41 100 PRO A C 1
ATOM 800 O O . PRO A 1 100 ? 9.629 -18.851 -20.067 1.00 63.41 100 PRO A O 1
ATOM 803 N N . ILE A 1 101 ? 11.547 -18.125 -19.144 1.00 67.00 101 ILE A N 1
ATOM 804 C CA . ILE A 1 101 ? 11.872 -17.095 -20.153 1.00 67.00 101 ILE A CA 1
ATOM 805 C C . ILE A 1 101 ? 11.958 -17.695 -21.570 1.00 67.00 101 ILE A C 1
ATOM 807 O O . ILE A 1 101 ? 11.743 -17.007 -22.563 1.00 67.00 101 ILE A O 1
ATOM 811 N N . LYS A 1 102 ? 12.258 -18.998 -21.673 1.00 67.62 102 LYS A N 1
ATOM 812 C CA . LYS A 1 102 ? 12.451 -19.716 -22.943 1.00 67.62 102 LYS A CA 1
ATOM 813 C C . LYS A 1 102 ? 11.155 -19.940 -23.727 1.00 67.62 102 LYS A C 1
ATOM 815 O O . LYS A 1 102 ? 11.212 -20.089 -24.942 1.00 67.62 102 LYS A O 1
ATOM 820 N N . SER A 1 103 ? 10.000 -19.970 -23.063 1.00 74.50 103 SER A N 1
ATOM 821 C CA . SER A 1 103 ? 8.709 -20.243 -23.704 1.00 74.50 103 SER A CA 1
ATOM 822 C C . SER A 1 103 ? 7.701 -19.151 -23.358 1.00 74.50 103 SER A C 1
ATOM 824 O O . SER A 1 103 ? 6.759 -19.365 -22.606 1.00 74.50 103 SER A O 1
ATOM 826 N N . LEU A 1 104 ? 7.891 -17.959 -23.921 1.00 75.06 104 LEU A N 1
ATOM 827 C CA . LEU A 1 104 ? 7.033 -16.801 -23.652 1.00 75.06 104 LEU A CA 1
ATOM 828 C C . LEU A 1 104 ? 5.534 -17.069 -23.900 1.00 75.06 104 LEU A C 1
ATOM 830 O O . LEU A 1 104 ? 4.672 -16.581 -23.175 1.00 75.06 104 LEU A O 1
ATOM 834 N N . HIS A 1 105 ? 5.217 -17.888 -24.898 1.00 78.56 105 HIS A N 1
ATOM 835 C CA . HIS A 1 105 ? 3.841 -18.242 -25.247 1.00 78.56 105 HIS A CA 1
ATOM 836 C C . HIS A 1 105 ? 3.119 -19.067 -24.166 1.00 78.56 105 HIS A C 1
ATOM 838 O O . HIS A 1 105 ? 1.901 -19.197 -24.227 1.00 78.56 105 HIS A O 1
ATOM 844 N N . THR A 1 106 ? 3.833 -19.614 -23.175 1.00 79.81 106 THR A N 1
ATOM 845 C CA . THR A 1 106 ? 3.215 -20.351 -22.061 1.00 79.81 106 THR A CA 1
ATOM 846 C C . THR A 1 106 ? 2.843 -19.451 -20.884 1.00 79.81 106 THR A C 1
ATOM 848 O O . THR A 1 106 ? 2.195 -19.920 -19.947 1.00 79.81 106 THR A O 1
ATOM 851 N N . VAL A 1 107 ? 3.213 -18.162 -20.914 1.00 82.88 107 VAL A N 1
ATOM 852 C CA . VAL A 1 107 ? 2.906 -17.219 -19.834 1.00 82.88 107 VAL A CA 1
ATOM 853 C C . VAL A 1 107 ? 1.401 -16.967 -19.772 1.00 82.88 107 VAL A C 1
ATOM 855 O O . VAL A 1 107 ? 0.789 -16.462 -20.712 1.00 82.88 107 VAL A O 1
ATOM 858 N N . SER A 1 108 ? 0.795 -17.277 -18.624 1.00 88.00 108 SER A N 1
ATOM 859 C CA . SER A 1 108 ? -0.628 -17.016 -18.411 1.00 88.00 108 SER A CA 1
ATOM 860 C C . SER A 1 108 ? -0.924 -15.509 -18.428 1.00 88.00 108 SER A C 1
ATOM 862 O O . SER A 1 108 ? -0.238 -14.751 -17.734 1.00 88.00 108 SER A O 1
ATOM 864 N N . PRO A 1 109 ? -2.007 -15.053 -19.084 1.00 89.44 109 PRO A N 1
ATOM 865 C CA . PRO A 1 109 ? -2.447 -13.659 -19.004 1.00 89.44 109 PRO A CA 1
ATOM 866 C C . PRO A 1 109 ? -2.659 -13.173 -17.561 1.00 89.44 109 PRO A C 1
ATOM 868 O O . PRO A 1 109 ? -2.334 -12.03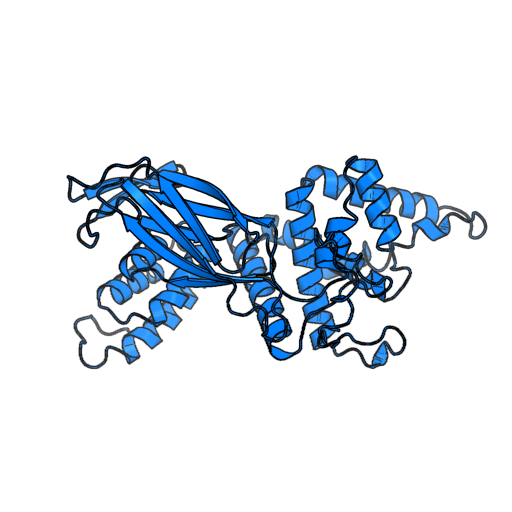1 -17.239 1.00 89.44 109 PRO A O 1
ATOM 871 N N . LYS A 1 110 ? -3.122 -14.061 -16.664 1.00 89.44 110 LYS A N 1
ATOM 872 C CA . LYS A 1 110 ? -3.282 -13.755 -15.232 1.00 89.44 110 LYS A CA 1
ATOM 873 C C . LYS A 1 110 ? -1.945 -13.442 -14.554 1.00 89.44 110 LYS A C 1
ATOM 875 O O . LYS A 1 110 ? -1.886 -12.563 -13.702 1.00 89.44 110 LYS A O 1
ATOM 880 N N . TYR A 1 111 ? -0.878 -14.138 -14.945 1.00 89.69 111 TYR A N 1
ATOM 881 C CA . TYR A 1 111 ? 0.466 -13.881 -14.431 1.00 89.69 111 TYR A CA 1
ATOM 882 C C . TYR A 1 111 ? 1.014 -12.550 -14.943 1.00 89.69 111 TYR A C 1
ATOM 884 O O . TYR A 1 111 ? 1.564 -11.787 -14.160 1.00 89.69 111 TYR A O 1
ATOM 892 N N . VAL A 1 112 ? 0.816 -12.227 -16.227 1.00 89.12 112 VAL A N 1
ATOM 893 C CA . VAL A 1 112 ? 1.235 -10.930 -16.794 1.00 89.12 112 VAL A CA 1
ATOM 894 C C . VAL A 1 112 ? 0.544 -9.768 -16.079 1.00 89.12 112 VAL A C 1
ATOM 896 O O . VAL A 1 112 ? 1.176 -8.754 -15.785 1.00 89.12 112 VAL A O 1
ATOM 899 N N . GLU A 1 113 ? -0.746 -9.909 -15.771 1.00 92.06 113 GLU A N 1
ATOM 900 C CA . GLU A 1 113 ? -1.483 -8.897 -15.017 1.00 92.06 113 GLU A CA 1
ATOM 901 C C . GLU A 1 113 ? -0.958 -8.754 -13.579 1.00 92.06 113 GLU A C 1
ATOM 903 O O . GLU A 1 113 ? -0.750 -7.636 -13.106 1.00 92.06 113 GLU A O 1
ATOM 908 N N . ALA A 1 114 ? -0.689 -9.867 -12.894 1.00 92.81 114 ALA A N 1
ATOM 909 C CA . ALA A 1 114 ? -0.141 -9.846 -11.540 1.00 92.81 114 ALA A CA 1
ATOM 910 C C . ALA A 1 114 ? 1.294 -9.281 -11.498 1.00 92.81 114 ALA A C 1
ATOM 912 O O . ALA A 1 114 ? 1.598 -8.444 -10.649 1.00 92.81 114 ALA A O 1
ATOM 913 N N . MET A 1 115 ? 2.147 -9.658 -12.458 1.00 92.56 115 MET A N 1
ATOM 914 C CA . MET A 1 115 ? 3.495 -9.111 -12.654 1.00 92.56 115 MET A CA 1
ATOM 915 C C . MET A 1 115 ? 3.451 -7.599 -12.842 1.00 92.56 115 MET A C 1
ATOM 917 O O . MET A 1 115 ? 4.225 -6.879 -12.219 1.00 92.56 115 MET A O 1
ATOM 921 N N . ARG A 1 116 ? 2.524 -7.106 -13.664 1.00 93.94 116 ARG A N 1
ATOM 922 C CA . ARG A 1 116 ? 2.365 -5.674 -13.908 1.00 93.94 116 ARG A CA 1
ATOM 923 C C . ARG A 1 116 ? 2.017 -4.905 -12.631 1.00 93.94 116 ARG A C 1
ATOM 925 O O . ARG A 1 116 ? 2.651 -3.895 -12.343 1.00 93.94 116 ARG A O 1
ATOM 932 N N . ARG A 1 117 ? 1.051 -5.401 -11.854 1.00 95.56 117 ARG A N 1
ATOM 933 C CA . ARG A 1 117 ? 0.658 -4.792 -10.571 1.00 95.56 117 ARG A CA 1
ATOM 934 C C . ARG A 1 117 ? 1.805 -4.820 -9.566 1.00 95.56 117 ARG A C 1
ATOM 936 O O . ARG A 1 117 ? 2.093 -3.815 -8.927 1.00 95.56 117 ARG A O 1
ATOM 943 N N . LYS A 1 118 ? 2.523 -5.944 -9.478 1.00 95.75 118 LYS A N 1
ATOM 944 C CA . LYS A 1 118 ? 3.715 -6.050 -8.632 1.00 95.75 118 LYS A CA 1
ATOM 945 C C . LYS A 1 118 ? 4.798 -5.058 -9.063 1.00 95.75 118 LYS A C 1
ATOM 947 O O . LYS A 1 118 ? 5.361 -4.378 -8.214 1.00 95.75 118 LYS A O 1
ATOM 952 N N . ALA A 1 119 ? 5.046 -4.917 -10.364 1.00 95.88 119 ALA A N 1
ATOM 953 C CA . ALA A 1 119 ? 5.998 -3.949 -10.897 1.00 95.88 119 ALA A CA 1
ATOM 954 C C . ALA A 1 119 ? 5.629 -2.506 -10.518 1.00 95.88 119 ALA A C 1
ATOM 956 O O . ALA A 1 119 ? 6.506 -1.753 -10.101 1.00 95.88 119 ALA A O 1
ATOM 957 N N . HIS A 1 120 ? 4.347 -2.133 -10.584 1.00 96.19 120 HIS A N 1
ATOM 958 C CA . HIS A 1 120 ? 3.881 -0.828 -10.110 1.00 96.19 120 HIS A CA 1
ATOM 959 C C . HIS A 1 120 ? 4.207 -0.600 -8.622 1.00 96.19 120 HIS A C 1
ATOM 961 O O . HIS A 1 120 ? 4.827 0.409 -8.278 1.00 96.19 120 HIS A O 1
ATOM 967 N N . LEU A 1 121 ? 3.877 -1.559 -7.749 1.00 96.81 121 LEU A N 1
ATOM 968 C CA . LEU A 1 121 ? 4.163 -1.467 -6.310 1.00 96.81 121 LEU A CA 1
ATOM 969 C C . LEU A 1 121 ? 5.668 -1.371 -6.017 1.00 96.81 121 LEU A C 1
ATOM 971 O O . LEU A 1 121 ? 6.079 -0.607 -5.146 1.00 96.81 121 LEU A O 1
ATOM 975 N N . VAL A 1 122 ? 6.505 -2.095 -6.767 1.00 96.38 122 VAL A N 1
ATOM 976 C CA . VAL A 1 122 ? 7.968 -2.035 -6.625 1.00 96.38 122 VAL A CA 1
ATOM 977 C C . VAL A 1 122 ? 8.521 -0.671 -7.046 1.00 96.38 122 VAL A C 1
ATOM 979 O O . VAL A 1 122 ? 9.344 -0.107 -6.326 1.00 96.38 122 VAL A O 1
ATOM 982 N N . ILE A 1 123 ? 8.058 -0.096 -8.162 1.00 96.38 123 ILE A N 1
ATOM 983 C CA . ILE A 1 123 ? 8.469 1.258 -8.576 1.00 96.38 123 ILE A CA 1
ATOM 984 C C . ILE A 1 123 ? 8.013 2.306 -7.553 1.00 96.38 123 ILE A C 1
ATOM 986 O O . ILE A 1 123 ? 8.765 3.227 -7.240 1.00 96.38 123 ILE A O 1
ATOM 990 N N . ARG A 1 124 ? 6.834 2.136 -6.952 1.00 96.38 124 ARG A N 1
ATOM 991 C CA . ARG A 1 124 ? 6.373 2.988 -5.850 1.00 96.38 124 ARG A CA 1
ATOM 992 C C . ARG A 1 124 ? 7.240 2.834 -4.594 1.00 96.38 124 ARG A C 1
ATOM 994 O O . ARG A 1 124 ? 7.571 3.817 -3.938 1.00 96.38 124 ARG A O 1
ATOM 1001 N N . MET A 1 125 ? 7.663 1.618 -4.257 1.00 95.38 125 MET A N 1
ATOM 1002 C CA . MET A 1 125 ? 8.601 1.400 -3.151 1.00 95.38 125 MET A CA 1
ATOM 1003 C C . MET A 1 125 ? 9.955 2.077 -3.420 1.00 95.38 125 MET A C 1
ATOM 1005 O O . MET A 1 125 ? 10.575 2.625 -2.507 1.00 95.38 125 MET A O 1
ATOM 1009 N N . LEU A 1 126 ? 10.397 2.078 -4.680 1.00 94.75 126 LEU A N 1
ATOM 1010 C CA . LEU A 1 126 ? 11.595 2.782 -5.126 1.00 94.75 126 LEU A CA 1
ATOM 1011 C C . LEU A 1 126 ? 11.439 4.311 -5.001 1.00 94.75 126 LEU A C 1
ATOM 1013 O O . LEU A 1 126 ? 12.356 4.969 -4.508 1.00 94.75 126 LEU A O 1
ATOM 1017 N N . GLU A 1 127 ? 10.274 4.862 -5.370 1.00 95.00 127 GLU A N 1
ATOM 1018 C CA . GLU A 1 127 ? 9.918 6.279 -5.172 1.00 95.00 127 GLU A CA 1
ATOM 1019 C C . GLU A 1 127 ? 10.084 6.690 -3.704 1.00 95.00 127 GLU A C 1
ATOM 1021 O O . GLU A 1 127 ? 10.748 7.684 -3.425 1.00 95.00 127 GLU A O 1
ATOM 1026 N N . HIS A 1 128 ? 9.566 5.902 -2.758 1.00 93.31 128 HIS A N 1
ATOM 1027 C CA . HIS A 1 128 ? 9.669 6.204 -1.323 1.00 93.31 128 HIS A CA 1
ATOM 1028 C C . HIS A 1 128 ? 11.107 6.164 -0.781 1.00 93.31 128 HIS A C 1
ATOM 1030 O O . HIS A 1 128 ? 11.435 6.898 0.148 1.00 93.31 128 HIS A O 1
ATOM 1036 N N . ARG A 1 129 ? 11.992 5.330 -1.345 1.00 91.56 129 ARG A N 1
ATOM 1037 C CA . ARG A 1 129 ? 13.399 5.215 -0.897 1.00 91.56 129 ARG A CA 1
ATOM 1038 C C . ARG A 1 129 ? 14.313 6.294 -1.480 1.00 91.56 129 ARG A C 1
ATOM 1040 O O . ARG A 1 129 ? 15.301 6.698 -0.853 1.00 91.56 129 ARG A O 1
ATOM 1047 N N . ILE A 1 130 ? 14.031 6.712 -2.709 1.00 93.50 130 ILE A N 1
ATOM 1048 C CA . ILE A 1 130 ? 14.874 7.639 -3.465 1.00 93.50 130 ILE A CA 1
ATOM 1049 C C . ILE A 1 130 ? 14.338 9.069 -3.387 1.00 93.50 130 ILE A C 1
ATOM 1051 O O . ILE A 1 130 ? 15.131 9.990 -3.213 1.00 93.50 130 ILE A O 1
ATOM 1055 N N . GLY A 1 131 ? 13.022 9.236 -3.478 1.00 93.88 131 GLY A N 1
ATOM 1056 C CA . GLY A 1 131 ? 12.325 10.502 -3.671 1.00 93.88 131 GLY A CA 1
ATOM 1057 C C . GLY A 1 131 ? 11.739 10.614 -5.082 1.00 93.88 131 GLY A C 1
ATOM 1058 O O . GLY A 1 131 ? 12.378 10.233 -6.069 1.00 93.88 131 GLY A O 1
ATOM 1059 N N . GLN A 1 132 ? 10.528 11.173 -5.182 1.00 93.75 132 GLN A N 1
ATOM 1060 C CA . GLN A 1 132 ? 9.792 11.299 -6.444 1.00 93.75 132 GLN A CA 1
ATOM 1061 C C . GLN A 1 132 ? 10.570 12.110 -7.493 1.00 93.75 132 GLN A C 1
ATOM 1063 O O . GLN A 1 132 ? 10.673 11.689 -8.643 1.00 93.75 132 GLN A O 1
ATOM 1068 N N . GLU A 1 133 ? 11.148 13.250 -7.109 1.00 94.62 133 GLU A N 1
ATOM 1069 C CA . GLU A 1 133 ? 11.858 14.147 -8.032 1.00 94.62 133 GLU A CA 1
ATOM 1070 C C . GLU A 1 133 ? 13.050 13.462 -8.704 1.00 94.62 133 GLU A C 1
ATOM 1072 O O . GLU A 1 133 ? 13.186 13.485 -9.927 1.00 94.62 133 GLU A O 1
ATOM 1077 N N . LEU A 1 134 ? 13.876 12.785 -7.906 1.00 95.25 134 LEU A N 1
ATOM 1078 C CA . LEU A 1 134 ? 15.040 12.054 -8.391 1.00 95.25 134 LEU A CA 1
ATOM 1079 C C . LEU A 1 134 ? 14.636 10.869 -9.280 1.00 95.25 134 LEU A C 1
ATOM 1081 O O . LEU A 1 134 ? 15.272 10.629 -10.305 1.00 95.25 134 LEU A O 1
ATOM 1085 N N . LEU A 1 135 ? 13.555 10.155 -8.945 1.00 94.94 135 LEU A N 1
ATOM 1086 C CA . LEU A 1 135 ? 13.044 9.070 -9.788 1.00 94.94 135 LEU A CA 1
ATOM 1087 C C . LEU A 1 135 ? 12.581 9.589 -11.162 1.00 94.94 135 LEU A C 1
ATOM 1089 O O . LEU A 1 135 ? 12.904 8.994 -12.191 1.00 94.94 135 LEU A O 1
ATOM 1093 N N . ILE A 1 136 ? 11.893 10.734 -11.202 1.00 94.38 136 ILE A N 1
ATOM 1094 C CA . ILE A 1 136 ? 11.503 11.379 -12.464 1.00 94.38 136 ILE A CA 1
ATOM 1095 C C . ILE A 1 136 ? 12.734 11.839 -13.260 1.00 94.38 136 ILE A C 1
ATOM 1097 O O . ILE A 1 136 ? 12.766 11.673 -14.480 1.00 94.38 136 ILE A O 1
ATOM 1101 N N . GLN A 1 137 ? 13.782 12.349 -12.603 1.00 95.00 137 GLN A N 1
ATOM 1102 C CA . GLN A 1 137 ? 15.043 12.684 -13.277 1.00 95.00 137 GLN A CA 1
ATOM 1103 C C . GLN A 1 137 ? 15.702 11.456 -13.924 1.00 95.00 137 GLN A C 1
ATOM 1105 O O . GLN A 1 137 ? 16.215 11.561 -15.039 1.00 95.00 137 GLN A O 1
ATOM 1110 N N . VAL A 1 138 ? 15.646 10.282 -13.281 1.00 94.50 138 VAL A N 1
ATOM 1111 C CA . VAL A 1 138 ? 16.126 9.022 -13.875 1.00 94.50 138 VAL A CA 1
ATOM 1112 C C . VAL A 1 138 ? 15.348 8.690 -15.150 1.00 94.50 138 VAL A C 1
ATOM 1114 O O . VAL A 1 138 ? 15.965 8.386 -16.172 1.00 94.50 138 VAL A O 1
ATOM 1117 N N . PHE A 1 139 ? 14.014 8.785 -15.128 1.00 94.19 139 PHE A N 1
ATOM 1118 C CA . PHE A 1 139 ? 13.186 8.536 -16.315 1.00 94.19 139 PHE A CA 1
ATOM 1119 C C . PHE A 1 139 ? 13.488 9.521 -17.447 1.00 94.19 139 PHE A C 1
ATOM 1121 O O . PHE A 1 139 ? 13.679 9.106 -18.590 1.00 94.19 139 PHE A O 1
ATOM 1128 N N . ASN A 1 140 ? 13.615 10.810 -17.126 1.00 93.81 140 ASN A N 1
ATOM 1129 C CA . ASN A 1 140 ? 13.964 11.838 -18.103 1.00 93.81 140 ASN A CA 1
ATOM 1130 C C . ASN A 1 140 ? 15.342 11.587 -18.716 1.00 93.81 140 ASN A C 1
ATOM 1132 O O . ASN A 1 140 ? 15.498 11.683 -19.930 1.00 93.81 140 ASN A O 1
ATOM 1136 N N . LYS A 1 141 ? 16.335 11.199 -17.909 1.00 91.62 141 LYS A N 1
ATOM 1137 C CA . LYS A 1 141 ? 17.668 10.853 -18.411 1.00 91.62 141 LYS A CA 1
ATOM 1138 C C . LYS A 1 141 ? 17.612 9.700 -19.416 1.00 91.62 141 LYS A C 1
ATOM 1140 O O . LYS A 1 141 ? 18.266 9.783 -20.451 1.00 91.62 141 LYS A O 1
ATOM 1145 N N . GLN A 1 142 ? 16.817 8.662 -19.151 1.00 90.94 142 GLN A N 1
ATOM 1146 C CA . GLN A 1 142 ? 16.626 7.554 -20.096 1.00 90.94 142 GLN A CA 1
ATOM 1147 C C . GLN A 1 142 ? 15.972 8.016 -21.402 1.00 90.94 142 GLN A C 1
ATOM 1149 O O . GLN A 1 142 ? 16.456 7.682 -22.480 1.00 90.94 142 GLN A O 1
ATOM 1154 N N . LEU A 1 143 ? 14.929 8.844 -21.320 1.00 91.69 143 LEU A N 1
ATOM 1155 C CA . LEU A 1 143 ? 14.253 9.387 -22.501 1.00 91.69 143 LEU A CA 1
ATOM 1156 C C . LEU A 1 143 ? 15.164 10.290 -23.336 1.00 91.69 143 LEU A C 1
ATOM 1158 O O . LEU A 1 143 ? 15.123 10.219 -24.562 1.00 91.69 143 LEU A O 1
ATOM 1162 N N . VAL A 1 144 ? 16.016 11.100 -22.703 1.00 92.12 144 VAL A N 1
ATOM 1163 C CA . VAL A 1 144 ? 16.988 11.951 -23.407 1.00 92.12 144 VAL A CA 1
ATOM 1164 C C . VAL A 1 144 ? 18.034 11.097 -24.123 1.00 92.12 144 VAL A C 1
ATOM 1166 O O . VAL A 1 144 ? 18.333 11.350 -25.288 1.00 92.12 144 VAL A O 1
ATOM 1169 N N . LEU A 1 145 ? 18.553 10.051 -23.469 1.00 90.38 145 LEU A N 1
ATOM 1170 C CA . LEU A 1 145 ? 19.498 9.120 -24.094 1.00 90.38 145 LEU A CA 1
ATOM 1171 C C . LEU A 1 145 ? 18.871 8.392 -25.292 1.00 90.38 145 LEU A C 1
ATOM 1173 O O . LEU A 1 145 ? 19.492 8.318 -26.353 1.00 90.38 145 LEU A O 1
ATOM 1177 N N . ALA A 1 146 ? 17.630 7.925 -25.149 1.00 90.62 146 ALA A N 1
ATOM 1178 C CA . ALA A 1 146 ? 16.869 7.303 -26.228 1.00 90.62 146 ALA A CA 1
ATOM 1179 C C . ALA A 1 146 ? 16.610 8.280 -27.392 1.00 90.62 146 ALA A C 1
ATOM 1181 O O . ALA A 1 146 ? 16.825 7.936 -28.551 1.00 90.62 146 ALA A O 1
ATOM 1182 N N . THR A 1 147 ? 16.232 9.526 -27.093 1.00 91.69 147 THR A N 1
ATOM 1183 C CA . THR A 1 147 ? 16.005 10.582 -28.098 1.00 91.69 147 THR A CA 1
ATOM 1184 C C . THR A 1 147 ? 17.267 10.894 -28.888 1.00 91.69 147 THR A C 1
ATOM 1186 O O . THR A 1 147 ? 17.228 10.923 -30.116 1.00 91.69 147 THR A O 1
ATOM 1189 N N . ASN A 1 148 ? 18.403 11.045 -28.208 1.00 90.19 148 ASN A N 1
ATOM 1190 C CA . ASN A 1 148 ? 19.675 11.286 -28.880 1.00 90.19 148 ASN A CA 1
ATOM 1191 C C . ASN A 1 148 ? 20.075 10.101 -29.768 1.00 90.19 148 ASN A C 1
ATOM 1193 O O . ASN A 1 148 ? 20.545 10.306 -30.883 1.00 90.19 148 ASN A O 1
ATOM 1197 N N . ALA A 1 149 ? 19.850 8.867 -29.312 1.00 88.25 149 ALA A N 1
ATOM 1198 C CA . ALA A 1 149 ? 20.137 7.676 -30.103 1.00 88.25 149 ALA A CA 1
ATOM 1199 C C . ALA A 1 149 ? 19.247 7.564 -31.352 1.00 88.25 149 ALA A C 1
ATOM 1201 O O . ALA A 1 149 ? 19.761 7.264 -32.431 1.00 88.25 149 ALA A O 1
ATOM 1202 N N . ALA A 1 150 ? 17.950 7.863 -31.230 1.00 87.75 150 ALA A N 1
ATOM 1203 C CA . ALA A 1 150 ? 16.974 7.751 -32.316 1.00 87.75 150 ALA A CA 1
ATOM 1204 C C . ALA A 1 150 ? 17.282 8.658 -33.522 1.00 87.75 150 ALA A C 1
ATOM 1206 O O . ALA A 1 150 ? 16.976 8.298 -34.655 1.00 87.75 150 ALA A O 1
ATOM 1207 N N . VAL A 1 151 ? 17.903 9.821 -33.295 1.00 87.81 151 VAL A N 1
ATOM 1208 C CA . VAL A 1 151 ? 18.267 10.772 -34.364 1.00 87.81 151 VAL A CA 1
ATOM 1209 C C . VAL A 1 151 ? 19.536 10.337 -35.117 1.00 87.81 151 VAL A C 1
ATOM 1211 O O . VAL A 1 151 ? 19.797 10.791 -36.233 1.00 87.81 151 VAL A O 1
ATOM 1214 N N . THR A 1 152 ? 20.342 9.442 -34.542 1.00 85.44 152 THR A N 1
ATOM 1215 C CA . THR A 1 152 ? 21.616 9.024 -35.144 1.00 85.44 152 THR A CA 1
ATOM 1216 C C . THR A 1 152 ? 21.436 7.950 -36.217 1.00 85.44 152 THR A C 1
ATOM 1218 O O . THR A 1 152 ? 20.572 7.078 -36.122 1.00 85.44 152 THR A O 1
ATOM 1221 N N . LYS A 1 153 ? 22.299 7.980 -37.245 1.00 82.69 153 LYS A N 1
ATOM 1222 C CA . LYS A 1 153 ? 22.317 6.965 -38.312 1.00 82.69 153 LYS A CA 1
ATOM 1223 C C . LYS A 1 153 ? 22.568 5.563 -37.735 1.00 82.69 153 LYS A C 1
ATOM 1225 O O . LYS A 1 153 ? 23.354 5.409 -36.804 1.00 82.69 153 LYS A O 1
ATOM 1230 N N . ILE A 1 154 ? 21.983 4.550 -38.378 1.00 71.94 154 ILE A N 1
ATOM 1231 C CA . ILE A 1 154 ? 21.901 3.125 -37.974 1.00 71.94 154 ILE A CA 1
ATOM 1232 C C . ILE A 1 154 ? 23.265 2.418 -37.715 1.00 71.94 154 ILE A C 1
ATOM 1234 O O . ILE A 1 154 ? 23.295 1.283 -37.261 1.00 71.94 154 ILE A O 1
ATOM 1238 N N . GLY A 1 155 ? 24.413 3.076 -37.909 1.00 69.69 155 GLY A N 1
ATOM 1239 C CA . GLY A 1 155 ? 25.757 2.523 -37.662 1.00 69.69 155 GLY A CA 1
ATOM 1240 C C . GLY A 1 155 ? 26.535 3.146 -36.494 1.00 69.69 155 GLY A C 1
ATOM 1241 O O . GLY A 1 155 ? 27.707 2.832 -36.325 1.00 69.69 155 GLY A O 1
ATOM 1242 N N . SER A 1 156 ? 25.933 4.044 -35.706 1.00 74.69 156 SER A N 1
ATOM 1243 C CA . SER A 1 156 ? 26.620 4.789 -34.632 1.00 74.69 156 SER A CA 1
ATOM 1244 C C . SER A 1 156 ? 26.916 3.967 -33.370 1.00 74.69 156 SER A C 1
ATOM 1246 O O . SER A 1 156 ? 27.590 4.453 -32.467 1.00 74.69 156 SER A O 1
ATOM 1248 N N . GLY A 1 157 ? 26.358 2.756 -33.260 1.00 80.06 157 GLY A N 1
ATOM 1249 C CA . GLY A 1 157 ? 26.402 1.937 -32.046 1.00 80.06 157 GLY A CA 1
ATOM 1250 C C . GLY A 1 157 ? 25.497 2.439 -30.913 1.00 80.06 157 GLY A C 1
ATOM 1251 O O . GLY A 1 157 ? 25.214 1.678 -30.002 1.00 80.06 157 GLY A O 1
ATOM 1252 N N . LEU A 1 158 ? 24.956 3.659 -30.985 1.00 82.19 158 LEU A N 1
ATOM 1253 C CA . LEU A 1 158 ? 24.203 4.300 -29.894 1.00 82.19 158 LEU A CA 1
ATOM 1254 C C . LEU A 1 158 ? 22.777 3.763 -29.710 1.00 82.19 158 LEU A C 1
ATOM 1256 O O . LEU A 1 158 ? 22.113 4.086 -28.727 1.00 82.19 158 LEU A O 1
ATOM 1260 N N . TRP A 1 159 ? 22.297 2.925 -30.628 1.00 84.25 159 TRP A N 1
ATOM 1261 C CA . TRP A 1 159 ? 20.939 2.375 -30.601 1.00 84.25 159 TRP A CA 1
ATOM 1262 C C . TRP A 1 159 ? 20.674 1.477 -29.387 1.00 84.25 159 TRP A C 1
ATOM 1264 O O . TRP A 1 159 ? 19.522 1.304 -28.998 1.00 84.25 159 TRP A O 1
ATOM 1274 N N . HIS A 1 160 ? 21.716 0.986 -28.708 1.00 85.00 160 HIS A N 1
ATOM 1275 C CA . HIS A 1 160 ? 21.553 0.288 -27.431 1.00 85.00 160 HIS A CA 1
ATOM 1276 C C . HIS A 1 160 ? 20.938 1.175 -26.333 1.00 85.00 160 HIS A C 1
ATOM 1278 O O . HIS A 1 160 ? 20.411 0.651 -25.360 1.00 85.00 160 HIS A O 1
ATOM 1284 N N . HIS A 1 161 ? 20.974 2.507 -26.465 1.00 85.62 161 HIS A N 1
ATOM 1285 C CA . HIS A 1 161 ? 20.297 3.427 -25.544 1.00 85.62 161 HIS A CA 1
ATOM 1286 C C . HIS A 1 161 ? 18.769 3.455 -25.708 1.00 85.62 161 HIS A C 1
ATOM 1288 O O . HIS A 1 161 ? 18.084 3.999 -24.847 1.00 85.62 161 HIS A O 1
ATOM 1294 N N . LEU A 1 162 ? 18.228 2.856 -26.776 1.00 88.81 162 LEU A N 1
ATOM 1295 C CA . LEU A 1 162 ? 16.788 2.611 -26.931 1.00 88.81 162 LEU A CA 1
ATOM 1296 C C . LEU A 1 162 ? 16.324 1.384 -26.129 1.00 88.81 162 LEU A C 1
ATOM 1298 O O . LEU A 1 162 ? 15.122 1.154 -25.992 1.00 88.81 162 LEU A O 1
ATOM 1302 N N . LEU A 1 163 ? 17.272 0.595 -25.613 1.00 89.62 163 LEU A N 1
ATOM 1303 C CA . LEU A 1 163 ? 17.016 -0.624 -24.863 1.00 89.62 163 LEU A CA 1
ATOM 1304 C C . LEU A 1 163 ? 17.149 -0.354 -23.362 1.00 89.62 163 LEU A C 1
ATOM 1306 O O . LEU A 1 163 ? 18.158 0.176 -22.894 1.00 89.62 163 LEU A O 1
ATOM 1310 N N . ILE A 1 164 ? 16.148 -0.772 -22.592 1.00 91.12 164 ILE A N 1
ATOM 1311 C CA . ILE A 1 164 ? 16.183 -0.763 -21.132 1.00 91.12 164 ILE A CA 1
ATOM 1312 C C . ILE A 1 164 ? 16.359 -2.183 -20.599 1.00 91.12 164 ILE A C 1
ATOM 1314 O O . ILE A 1 164 ? 15.705 -3.127 -21.046 1.00 91.12 164 ILE A O 1
ATOM 1318 N N . SER A 1 165 ? 17.246 -2.325 -19.619 1.00 92.00 165 SER A N 1
ATOM 1319 C CA . SER A 1 165 ? 17.390 -3.536 -18.815 1.00 92.00 165 SER A CA 1
ATOM 1320 C C . SER A 1 165 ? 17.461 -3.189 -17.336 1.00 92.00 165 SER A C 1
ATOM 1322 O O . SER A 1 165 ? 17.790 -2.055 -16.972 1.00 92.00 165 SER A O 1
ATOM 1324 N N . THR A 1 166 ? 17.213 -4.176 -16.479 1.00 91.06 166 THR A N 1
ATOM 1325 C CA . THR A 1 166 ? 17.311 -4.054 -15.019 1.00 91.06 166 THR A CA 1
ATOM 1326 C C . THR A 1 166 ? 18.674 -3.517 -14.593 1.00 91.06 166 THR A C 1
ATOM 1328 O O . THR A 1 166 ? 18.758 -2.557 -13.829 1.00 91.06 166 THR A O 1
ATOM 1331 N N . ASN A 1 167 ? 19.754 -4.014 -15.194 1.00 90.69 167 ASN A N 1
ATOM 1332 C CA . ASN A 1 167 ? 21.109 -3.544 -14.899 1.00 90.69 167 ASN A CA 1
ATOM 1333 C C . ASN A 1 167 ? 21.382 -2.110 -15.390 1.00 90.69 167 ASN A C 1
ATOM 1335 O O . ASN A 1 167 ? 22.046 -1.341 -14.693 1.00 90.69 167 ASN A O 1
ATOM 1339 N N . ILE A 1 168 ? 20.880 -1.727 -16.572 1.00 91.62 168 ILE A N 1
ATOM 1340 C CA . ILE A 1 168 ? 21.009 -0.348 -17.081 1.00 91.62 168 ILE A CA 1
ATOM 1341 C C . ILE A 1 168 ? 20.229 0.618 -16.183 1.00 91.62 168 ILE A C 1
ATOM 1343 O O . ILE A 1 168 ? 20.726 1.695 -15.851 1.00 91.62 168 ILE A O 1
ATOM 1347 N N . PHE A 1 169 ? 19.035 0.219 -15.744 1.00 92.56 169 PHE A N 1
ATOM 1348 C CA . PHE A 1 169 ? 18.193 1.022 -14.869 1.00 92.56 169 PHE A CA 1
ATOM 1349 C C . PHE A 1 169 ? 18.828 1.233 -13.486 1.00 92.56 169 PHE A C 1
ATOM 1351 O O . PHE A 1 169 ? 18.899 2.372 -13.028 1.00 92.56 169 PHE A O 1
ATOM 1358 N N . ILE A 1 170 ? 19.396 0.187 -12.869 1.00 92.50 170 ILE A N 1
ATOM 1359 C CA . ILE A 1 170 ? 20.149 0.299 -11.602 1.00 92.50 170 ILE A CA 1
ATOM 1360 C C . ILE A 1 170 ? 21.314 1.283 -11.743 1.00 92.50 170 ILE A C 1
ATOM 1362 O O . ILE A 1 170 ? 21.467 2.188 -10.923 1.00 92.50 170 ILE A O 1
ATOM 1366 N N . LYS A 1 171 ? 22.114 1.160 -12.811 1.00 92.88 171 LYS A N 1
ATOM 1367 C CA . LYS A 1 171 ? 23.230 2.085 -13.069 1.00 92.88 171 LYS A CA 1
ATOM 1368 C C . LYS A 1 171 ? 22.749 3.525 -13.246 1.00 92.88 171 LYS A C 1
ATOM 1370 O O . LYS A 1 171 ? 23.397 4.457 -12.770 1.00 92.88 171 LYS A O 1
ATOM 1375 N N . ALA A 1 172 ? 21.613 3.725 -13.909 1.00 92.44 172 ALA A N 1
ATOM 1376 C CA . ALA A 1 172 ? 21.040 5.050 -14.104 1.00 92.44 172 ALA A CA 1
ATOM 1377 C C . ALA A 1 172 ? 20.572 5.679 -12.789 1.00 92.44 172 ALA A C 1
ATOM 1379 O O . ALA A 1 172 ? 20.866 6.849 -12.548 1.00 92.44 172 ALA A O 1
ATOM 1380 N N . ILE A 1 173 ? 19.924 4.891 -11.926 1.00 94.25 173 ILE A N 1
ATOM 1381 C CA . ILE A 1 173 ? 19.567 5.299 -10.566 1.00 94.25 173 ILE A CA 1
ATOM 1382 C C . ILE A 1 173 ? 20.816 5.702 -9.788 1.00 94.25 173 ILE A C 1
ATOM 1384 O O . ILE A 1 173 ? 20.856 6.803 -9.244 1.00 94.25 173 ILE A O 1
ATOM 1388 N N . PHE A 1 174 ? 21.849 4.857 -9.775 1.00 94.75 174 PHE A N 1
ATOM 1389 C CA . PHE A 1 174 ? 23.098 5.152 -9.076 1.00 94.75 174 PHE A CA 1
ATOM 1390 C C . PHE A 1 174 ? 23.732 6.453 -9.581 1.00 94.75 174 PHE A C 1
ATOM 1392 O O . PHE A 1 174 ? 24.138 7.297 -8.793 1.00 94.75 174 PHE A O 1
ATOM 1399 N N . THR A 1 175 ? 23.730 6.674 -10.897 1.00 94.19 175 THR A N 1
ATOM 1400 C CA . THR A 1 175 ? 24.326 7.880 -11.490 1.00 94.19 175 THR A CA 1
ATOM 1401 C C . THR A 1 175 ? 23.579 9.165 -11.118 1.00 94.19 175 THR A C 1
ATOM 1403 O O . THR A 1 175 ? 24.198 10.219 -11.036 1.00 94.19 175 THR A O 1
ATOM 1406 N N . VAL A 1 176 ? 22.254 9.115 -10.949 1.00 93.19 176 VAL A N 1
ATOM 1407 C CA . VAL A 1 176 ? 21.443 10.303 -10.608 1.00 93.19 176 VAL A CA 1
ATOM 1408 C C . VAL A 1 176 ? 21.390 10.535 -9.098 1.00 93.19 176 VAL A C 1
ATOM 1410 O O . VAL A 1 176 ? 21.395 11.673 -8.648 1.00 93.19 176 VAL A O 1
ATOM 1413 N N . THR A 1 177 ? 21.329 9.463 -8.312 1.00 92.69 177 THR A N 1
ATOM 1414 C CA . THR A 1 177 ? 21.012 9.529 -6.876 1.00 92.69 177 THR A CA 1
ATOM 1415 C C . THR A 1 177 ? 22.216 9.300 -5.970 1.00 92.69 177 THR A C 1
ATOM 1417 O O . THR A 1 177 ? 22.137 9.586 -4.779 1.00 92.69 177 THR A O 1
ATOM 1420 N N . GLY A 1 178 ? 23.299 8.721 -6.497 1.00 91.44 178 GLY A N 1
ATOM 1421 C CA . GLY A 1 178 ? 24.449 8.247 -5.723 1.00 91.44 178 GLY A CA 1
ATOM 1422 C C . GLY A 1 178 ? 24.163 7.033 -4.829 1.00 91.44 178 GLY A C 1
ATOM 1423 O O . GLY A 1 178 ? 25.056 6.586 -4.116 1.00 91.44 178 GLY A O 1
ATOM 1424 N N . LYS A 1 179 ? 22.936 6.492 -4.833 1.00 90.94 179 LYS A N 1
ATOM 1425 C CA . LYS A 1 179 ? 22.531 5.371 -3.976 1.00 90.94 179 LYS A CA 1
ATOM 1426 C C . LYS A 1 179 ? 22.583 4.054 -4.746 1.00 90.94 179 LYS A C 1
ATOM 1428 O O . LYS A 1 179 ? 22.020 3.953 -5.837 1.00 90.94 179 LYS A O 1
ATOM 1433 N N . ASP A 1 180 ? 23.206 3.034 -4.159 1.00 90.81 180 ASP A N 1
ATOM 1434 C CA . ASP A 1 180 ? 23.152 1.676 -4.702 1.00 90.81 180 ASP A CA 1
ATOM 1435 C C . ASP A 1 180 ? 21.829 0.991 -4.321 1.00 90.81 180 ASP A C 1
ATOM 1437 O O . ASP A 1 180 ? 21.425 0.979 -3.159 1.00 90.81 180 ASP A O 1
ATOM 1441 N N . MET A 1 181 ? 21.149 0.438 -5.325 1.00 90.38 181 MET A N 1
ATOM 1442 C CA . MET A 1 181 ? 19.857 -0.245 -5.205 1.00 90.38 181 MET A CA 1
ATOM 1443 C C . MET A 1 181 ? 19.954 -1.732 -5.571 1.00 90.38 181 MET A C 1
ATOM 1445 O O . MET A 1 181 ? 18.926 -2.383 -5.747 1.00 90.38 181 MET A O 1
ATOM 1449 N N . SER A 1 182 ? 21.164 -2.286 -5.675 1.00 89.19 182 SER A N 1
ATOM 1450 C CA . SER A 1 182 ? 21.410 -3.711 -5.934 1.00 89.19 182 SER A CA 1
ATOM 1451 C C . SER A 1 182 ? 20.630 -4.625 -4.973 1.00 89.19 182 SER A C 1
ATOM 1453 O O . SER A 1 182 ? 19.790 -5.409 -5.414 1.00 89.19 182 SER A O 1
ATOM 1455 N N . VAL A 1 183 ? 20.793 -4.420 -3.661 1.00 89.19 183 VAL A N 1
ATOM 1456 C CA . VAL A 1 183 ? 20.112 -5.189 -2.599 1.00 89.19 183 VAL A CA 1
ATOM 1457 C C . VAL A 1 183 ? 18.588 -5.070 -2.688 1.00 89.19 183 VAL A C 1
ATOM 1459 O O . VAL A 1 183 ? 17.862 -6.041 -2.477 1.00 89.19 183 VAL A O 1
ATOM 1462 N N . PHE A 1 184 ? 1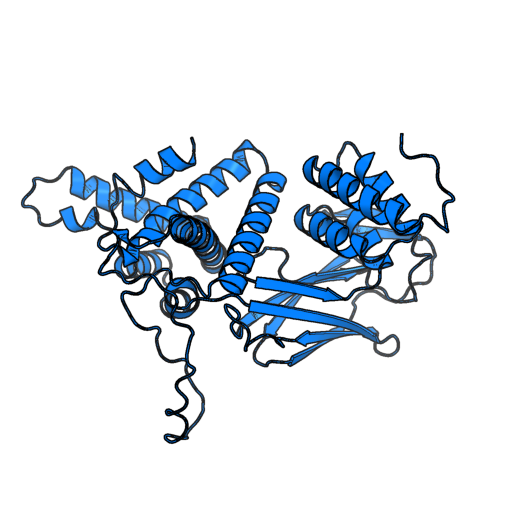8.084 -3.883 -3.033 1.00 91.31 184 PHE A N 1
ATOM 1463 C CA . PHE A 1 184 ? 16.651 -3.661 -3.223 1.00 91.31 184 PHE A CA 1
ATOM 1464 C C . PHE A 1 184 ? 16.103 -4.500 -4.385 1.00 91.31 184 PHE A C 1
ATOM 1466 O O . PHE A 1 184 ? 15.046 -5.120 -4.258 1.00 91.31 184 PHE A O 1
ATOM 1473 N N . MET A 1 185 ? 16.828 -4.546 -5.505 1.00 91.31 185 MET A N 1
ATOM 1474 C CA . MET A 1 185 ? 16.433 -5.327 -6.678 1.00 91.31 185 MET A CA 1
ATOM 1475 C C . MET A 1 185 ? 16.493 -6.829 -6.386 1.00 91.31 185 MET A C 1
ATOM 1477 O O . MET A 1 185 ? 15.575 -7.564 -6.749 1.00 91.31 185 MET A O 1
ATOM 1481 N N . ASP A 1 186 ? 17.506 -7.292 -5.655 1.00 88.38 186 ASP A N 1
ATOM 1482 C CA . ASP A 1 186 ? 17.567 -8.685 -5.207 1.00 88.38 186 ASP A CA 1
ATOM 1483 C C . ASP A 1 186 ? 16.353 -9.061 -4.343 1.00 88.38 186 ASP A C 1
ATOM 1485 O O . ASP A 1 186 ? 15.728 -10.107 -4.546 1.00 88.38 186 ASP A O 1
ATOM 1489 N N . GLN A 1 187 ? 15.970 -8.179 -3.416 1.00 88.00 187 GLN A N 1
ATOM 1490 C CA . GLN A 1 187 ? 14.886 -8.437 -2.474 1.00 88.00 187 GLN A CA 1
ATOM 1491 C C . GLN A 1 187 ? 13.496 -8.436 -3.130 1.00 88.00 187 GLN A C 1
ATOM 1493 O O . GLN A 1 187 ? 12.704 -9.331 -2.841 1.00 88.00 187 GLN A O 1
ATOM 1498 N N . TRP A 1 188 ? 13.192 -7.453 -3.987 1.00 90.75 188 TRP A N 1
ATOM 1499 C CA . TRP A 1 188 ? 11.818 -7.190 -4.455 1.00 90.75 188 TRP A CA 1
ATOM 1500 C C . TRP A 1 188 ? 11.561 -7.509 -5.929 1.00 90.75 188 TRP A C 1
ATOM 1502 O O . TRP A 1 188 ? 10.405 -7.671 -6.328 1.00 90.75 188 TRP A O 1
ATOM 1512 N N . VAL A 1 189 ? 12.618 -7.582 -6.741 1.00 90.81 189 VAL A N 1
ATOM 1513 C CA . VAL A 1 189 ? 12.530 -7.810 -8.191 1.00 90.81 189 VAL A CA 1
ATOM 1514 C C . VAL A 1 189 ? 12.926 -9.241 -8.546 1.00 90.81 189 VAL A C 1
ATOM 1516 O O . VAL A 1 189 ? 12.184 -9.922 -9.258 1.00 90.81 189 VAL A O 1
ATOM 1519 N N . ARG A 1 190 ? 14.054 -9.720 -8.013 1.00 88.56 190 ARG A N 1
ATOM 1520 C CA . ARG A 1 190 ? 14.574 -11.070 -8.290 1.00 88.56 190 ARG A CA 1
ATOM 1521 C C . ARG A 1 190 ? 14.024 -12.138 -7.362 1.00 88.56 190 ARG A C 1
ATOM 1523 O O . ARG A 1 190 ? 14.106 -13.320 -7.685 1.00 88.56 190 ARG A O 1
ATOM 1530 N N . THR A 1 191 ? 13.420 -11.735 -6.244 1.00 86.50 191 THR A N 1
ATOM 1531 C CA . THR A 1 191 ? 12.707 -12.669 -5.374 1.00 86.50 191 THR A CA 1
ATOM 1532 C C . THR A 1 191 ? 11.198 -12.439 -5.384 1.00 86.50 191 THR A C 1
ATOM 1534 O O . THR A 1 191 ? 10.711 -11.309 -5.358 1.00 86.50 191 THR A O 1
ATOM 1537 N N . GLY A 1 192 ? 10.449 -13.542 -5.411 1.00 85.50 192 GLY A N 1
ATOM 1538 C CA . GLY A 1 192 ? 8.995 -13.552 -5.297 1.00 85.50 192 GLY A CA 1
ATOM 1539 C C . GLY A 1 192 ? 8.505 -13.582 -3.849 1.00 85.50 192 GLY A C 1
ATOM 1540 O O . GLY A 1 192 ? 9.247 -13.935 -2.934 1.00 85.50 192 GLY A O 1
ATOM 1541 N N . GLY A 1 193 ? 7.226 -13.254 -3.665 1.00 88.31 193 GLY A N 1
ATOM 1542 C CA . GLY A 1 193 ? 6.536 -13.340 -2.383 1.00 88.31 193 GLY A CA 1
ATOM 1543 C C . GLY A 1 193 ? 6.268 -11.994 -1.712 1.00 88.31 193 GLY A C 1
ATOM 1544 O O . GLY A 1 193 ? 6.836 -10.962 -2.083 1.00 88.31 193 GLY A O 1
ATOM 1545 N N . HIS A 1 194 ? 5.399 -12.044 -0.707 1.00 92.38 194 HIS A N 1
ATOM 1546 C CA . HIS A 1 194 ? 4.949 -10.913 0.097 1.00 92.38 194 HIS A CA 1
ATOM 1547 C C . HIS A 1 194 ? 5.115 -11.209 1.589 1.00 92.38 194 HIS A C 1
ATOM 1549 O O . HIS A 1 194 ? 5.221 -12.361 2.014 1.00 92.38 194 HIS A O 1
ATOM 1555 N N . ALA A 1 195 ? 5.140 -10.153 2.395 1.00 93.38 195 ALA A N 1
ATOM 1556 C CA . ALA A 1 195 ? 5.176 -10.270 3.846 1.00 93.38 195 ALA A CA 1
ATOM 1557 C C . ALA A 1 195 ? 3.762 -10.476 4.401 1.00 93.38 195 ALA A C 1
ATOM 1559 O O . ALA A 1 195 ? 2.817 -9.864 3.913 1.00 93.38 195 ALA A O 1
ATOM 1560 N N . LYS A 1 196 ? 3.601 -11.277 5.451 1.00 94.75 196 LYS A N 1
ATOM 1561 C CA . LYS A 1 196 ? 2.318 -11.414 6.148 1.00 94.75 196 LYS A CA 1
ATOM 1562 C C . LYS A 1 196 ? 2.523 -11.159 7.628 1.00 94.75 196 LYS A C 1
ATOM 1564 O O . LYS A 1 196 ? 3.313 -11.860 8.261 1.00 94.75 196 LYS A O 1
ATOM 1569 N N . PHE A 1 197 ? 1.837 -10.149 8.154 1.00 95.62 197 PHE A N 1
ATOM 1570 C CA . PHE A 1 197 ? 1.963 -9.744 9.550 1.00 95.62 197 PHE A CA 1
ATOM 1571 C C . PHE A 1 197 ? 0.662 -9.998 10.305 1.00 95.62 197 PHE A C 1
ATOM 1573 O O . PHE A 1 197 ? -0.398 -9.526 9.895 1.00 95.62 197 PHE A O 1
ATOM 1580 N N . SER A 1 198 ? 0.764 -10.694 11.433 1.00 95.62 198 SER A N 1
ATOM 1581 C CA . SER A 1 198 ? -0.276 -10.745 12.460 1.00 95.62 198 SER A CA 1
ATOM 1582 C C . SER A 1 198 ? 0.094 -9.753 13.555 1.00 95.62 198 SER A C 1
ATOM 1584 O O . SER A 1 198 ? 1.218 -9.783 14.056 1.00 95.62 198 SER A O 1
ATOM 1586 N N . PHE A 1 199 ? -0.821 -8.862 13.912 1.00 95.50 199 PHE A N 1
ATOM 1587 C CA . PHE A 1 199 ? -0.564 -7.792 14.867 1.00 95.50 199 PHE A CA 1
ATOM 1588 C C . PHE A 1 199 ? -1.577 -7.800 15.999 1.00 95.50 199 PHE A C 1
ATOM 1590 O O . PHE A 1 199 ? -2.785 -7.769 15.765 1.00 95.50 199 PHE A O 1
ATOM 1597 N N . THR A 1 200 ? -1.051 -7.775 17.219 1.00 95.31 200 THR A N 1
ATOM 1598 C CA . THR A 1 200 ? -1.814 -7.698 18.463 1.00 95.31 200 THR A CA 1
ATOM 1599 C C . THR A 1 200 ? -1.208 -6.623 19.359 1.00 95.31 200 THR A C 1
ATOM 1601 O O . THR A 1 200 ? 0.013 -6.458 19.395 1.00 95.31 200 THR A O 1
ATOM 1604 N N . SER A 1 201 ? -2.041 -5.909 20.113 1.00 93.88 201 SER A N 1
ATOM 1605 C CA . SER A 1 201 ? -1.590 -4.860 21.035 1.00 93.88 201 SER A CA 1
ATOM 1606 C C . SER A 1 201 ? -2.273 -4.967 22.390 1.00 93.88 201 SER A C 1
ATOM 1608 O O . SER A 1 201 ? -3.488 -5.157 22.448 1.00 93.88 201 SER A O 1
ATOM 1610 N N . VAL A 1 202 ? -1.515 -4.764 23.468 1.00 92.75 202 VAL A N 1
ATOM 1611 C CA . VAL A 1 202 ? -2.025 -4.741 24.844 1.00 92.75 202 VAL A CA 1
ATOM 1612 C C . VAL A 1 202 ? -1.567 -3.460 25.534 1.00 92.75 202 VAL A C 1
ATOM 1614 O O . VAL A 1 202 ? -0.389 -3.117 25.522 1.00 92.75 202 VAL A O 1
ATOM 1617 N N . PHE A 1 203 ? -2.495 -2.727 26.149 1.00 91.31 203 PHE A N 1
ATOM 1618 C CA . PHE A 1 203 ? -2.165 -1.504 26.880 1.00 91.31 203 PHE A CA 1
ATOM 1619 C C . PHE A 1 203 ? -1.870 -1.794 28.357 1.00 91.31 203 PHE A C 1
ATOM 1621 O O . PHE A 1 203 ? -2.710 -2.328 29.083 1.00 91.31 203 PHE A O 1
ATOM 1628 N N . ASN A 1 204 ? -0.693 -1.383 28.827 1.00 90.38 204 ASN A N 1
ATOM 1629 C CA . ASN A 1 204 ? -0.264 -1.506 30.213 1.00 90.38 204 ASN A CA 1
ATOM 1630 C C . ASN A 1 204 ? -0.451 -0.181 30.964 1.00 90.38 204 ASN A C 1
ATOM 1632 O O . ASN A 1 204 ? 0.392 0.721 30.928 1.00 90.38 204 ASN A O 1
ATOM 1636 N N . ARG A 1 205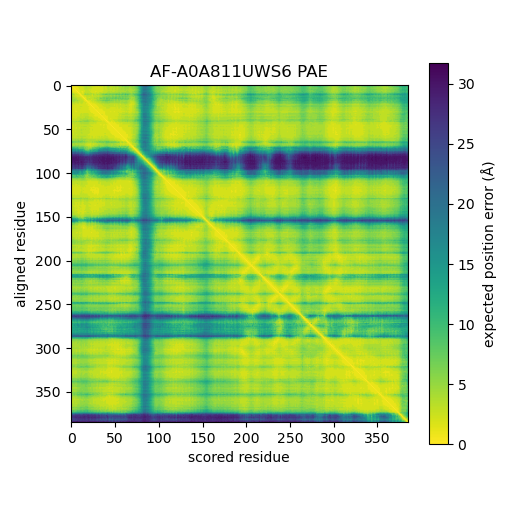 ? -1.546 -0.090 31.727 1.00 86.12 205 ARG A N 1
ATOM 1637 C CA . ARG A 1 205 ? -1.906 1.111 32.497 1.00 86.12 205 ARG A CA 1
ATOM 1638 C C . ARG A 1 205 ? -0.841 1.542 33.506 1.00 86.12 205 ARG A C 1
ATOM 1640 O O . ARG A 1 205 ? -0.634 2.736 33.691 1.00 86.12 205 ARG A O 1
ATOM 1647 N N . LYS A 1 206 ? -0.178 0.596 34.183 1.00 87.25 206 LYS A N 1
ATOM 1648 C CA . LYS A 1 206 ? 0.791 0.920 35.249 1.00 87.25 206 LYS A CA 1
ATOM 1649 C C . LYS A 1 206 ? 2.027 1.624 34.695 1.00 87.25 206 LYS A C 1
ATOM 1651 O O . LYS A 1 206 ? 2.588 2.480 35.368 1.00 87.25 206 LYS A O 1
ATOM 1656 N N . ARG A 1 207 ? 2.442 1.246 33.484 1.00 88.19 207 ARG A N 1
ATOM 1657 C CA . ARG A 1 207 ? 3.631 1.787 32.811 1.00 88.19 207 ARG A CA 1
ATOM 1658 C C . ARG A 1 207 ? 3.297 2.900 31.814 1.00 88.19 207 ARG A C 1
ATOM 1660 O O . ARG A 1 207 ? 4.208 3.583 31.367 1.00 88.19 207 ARG A O 1
ATOM 1667 N N . ASN A 1 208 ? 2.013 3.103 31.501 1.00 89.56 208 ASN A N 1
ATOM 1668 C CA . ASN A 1 208 ? 1.546 3.954 30.403 1.00 89.56 208 ASN A CA 1
ATOM 1669 C C . ASN A 1 208 ? 2.210 3.583 29.064 1.00 89.56 208 ASN A C 1
ATOM 1671 O O . ASN A 1 208 ? 2.618 4.451 28.292 1.00 89.56 208 ASN A O 1
ATOM 1675 N N . THR A 1 209 ? 2.364 2.281 28.817 1.00 91.75 209 THR A N 1
ATOM 1676 C CA . THR A 1 209 ? 3.012 1.730 27.620 1.00 91.75 209 THR A CA 1
ATOM 1677 C C . THR A 1 209 ? 2.051 0.817 26.878 1.00 91.75 209 THR A C 1
ATOM 1679 O O . THR A 1 209 ? 1.255 0.111 27.496 1.00 91.75 209 THR A O 1
ATOM 1682 N N . ILE A 1 210 ? 2.137 0.800 25.554 1.00 93.06 210 ILE A N 1
ATOM 1683 C CA . ILE A 1 210 ? 1.460 -0.185 24.713 1.00 93.06 210 ILE A CA 1
ATOM 1684 C C . ILE A 1 210 ? 2.496 -1.226 24.336 1.00 93.06 210 ILE A C 1
ATOM 1686 O O . ILE A 1 210 ? 3.513 -0.907 23.722 1.00 93.06 210 ILE A O 1
ATOM 1690 N N . GLU A 1 211 ? 2.218 -2.459 24.717 1.00 94.44 211 GLU A N 1
ATOM 1691 C CA . GLU A 1 211 ? 3.005 -3.628 24.370 1.00 94.44 211 GLU A CA 1
ATOM 1692 C C . GLU A 1 211 ? 2.474 -4.128 23.021 1.00 94.44 211 GLU A C 1
ATOM 1694 O O . GLU A 1 211 ? 1.338 -4.600 22.903 1.00 94.44 211 GLU A O 1
ATOM 1699 N N . LEU A 1 212 ? 3.265 -3.924 21.972 1.00 94.94 212 LEU A N 1
ATOM 1700 C CA . LEU A 1 212 ? 2.961 -4.341 20.610 1.00 94.94 212 LEU A CA 1
ATOM 1701 C C . LEU A 1 212 ? 3.616 -5.682 20.332 1.00 94.94 212 LEU A C 1
ATOM 1703 O O . LEU A 1 212 ? 4.799 -5.869 20.613 1.00 94.94 212 LEU A O 1
ATOM 1707 N N . GLU A 1 213 ? 2.880 -6.584 19.700 1.00 95.81 213 GLU A N 1
ATOM 1708 C CA . GLU A 1 213 ? 3.405 -7.859 19.239 1.00 95.81 213 GLU A CA 1
ATOM 1709 C C . GLU A 1 213 ? 3.080 -8.046 17.754 1.00 95.81 213 GLU A C 1
ATOM 1711 O O . GLU A 1 213 ? 1.919 -8.101 17.348 1.00 95.81 213 GLU A O 1
ATOM 1716 N N . ILE A 1 214 ? 4.134 -8.117 16.937 1.00 95.88 214 ILE A N 1
ATOM 1717 C CA . ILE A 1 214 ? 4.069 -8.352 15.492 1.00 95.88 214 ILE A CA 1
ATOM 1718 C C . ILE A 1 214 ? 4.644 -9.738 15.220 1.00 95.88 214 ILE A C 1
ATOM 1720 O O . ILE A 1 214 ? 5.801 -10.012 15.549 1.00 95.88 214 ILE A O 1
ATOM 1724 N N . ARG A 1 215 ? 3.848 -10.603 14.593 1.00 95.00 215 ARG A N 1
ATOM 1725 C CA . ARG A 1 215 ? 4.224 -11.974 14.243 1.00 95.00 215 ARG A CA 1
ATOM 1726 C C . ARG A 1 215 ? 4.229 -12.199 12.736 1.00 95.00 215 ARG A C 1
ATOM 1728 O O . ARG A 1 215 ? 3.383 -11.680 12.011 1.00 95.00 215 ARG A O 1
ATOM 1735 N N . GLN A 1 216 ? 5.166 -13.019 12.280 1.00 93.06 216 GLN A N 1
ATOM 1736 C CA . GLN A 1 216 ? 5.298 -13.513 10.910 1.00 93.06 216 GLN A CA 1
ATOM 1737 C C . GLN A 1 216 ? 5.050 -15.030 10.888 1.00 93.06 216 GLN A C 1
ATOM 1739 O O . GLN A 1 216 ? 5.931 -15.813 10.544 1.00 93.06 216 GLN A O 1
ATOM 1744 N N . ASP A 1 217 ? 3.861 -15.468 11.306 1.00 85.62 217 ASP A N 1
ATOM 1745 C CA . ASP A 1 217 ? 3.572 -16.895 11.546 1.00 85.62 217 ASP A CA 1
ATOM 1746 C C . ASP A 1 217 ? 3.501 -17.731 10.254 1.00 85.62 217 ASP A C 1
ATOM 1748 O O . ASP A 1 217 ? 3.685 -18.948 10.259 1.00 85.62 217 ASP A O 1
ATOM 1752 N N . PHE A 1 218 ? 3.260 -17.076 9.118 1.00 82.19 218 PHE A N 1
ATOM 1753 C CA . PHE A 1 218 ? 2.900 -17.730 7.861 1.00 82.19 218 PHE A CA 1
ATOM 1754 C C . PHE A 1 218 ? 4.058 -17.890 6.870 1.00 82.19 218 PHE A C 1
ATOM 1756 O O . PHE A 1 218 ? 3.810 -18.173 5.706 1.00 82.19 218 PHE A O 1
ATOM 1763 N N . VAL A 1 219 ? 5.318 -17.756 7.299 1.00 80.06 219 VAL A N 1
ATOM 1764 C CA . VAL A 1 219 ? 6.502 -17.822 6.408 1.00 80.06 219 VAL A CA 1
ATOM 1765 C C . VAL A 1 219 ? 6.588 -19.130 5.603 1.00 80.06 219 VAL A C 1
ATOM 1767 O O . VAL A 1 219 ? 7.166 -19.146 4.524 1.00 80.06 219 VAL A O 1
ATOM 1770 N N . ASN A 1 220 ? 5.983 -20.216 6.090 1.00 79.25 220 ASN A N 1
ATOM 1771 C CA . ASN A 1 220 ? 5.957 -21.505 5.388 1.00 79.25 220 ASN A CA 1
ATOM 1772 C C . ASN A 1 220 ? 4.795 -21.642 4.383 1.00 79.25 220 ASN A C 1
ATOM 1774 O O . ASN A 1 220 ? 4.676 -22.676 3.724 1.00 79.25 220 ASN A O 1
ATOM 1778 N N . GLN 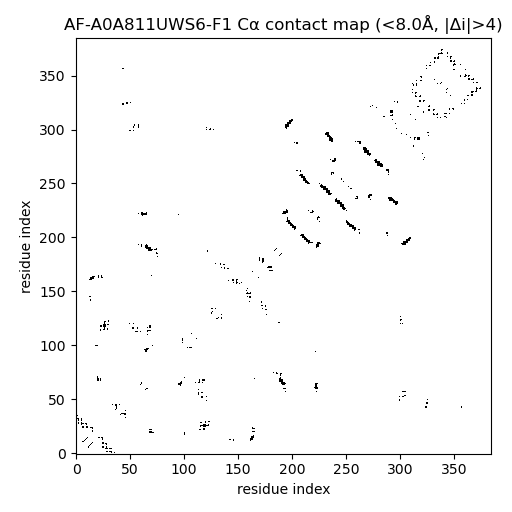A 1 221 ? 3.907 -20.648 4.277 1.00 84.19 221 GLN A N 1
ATOM 1779 C CA . GLN A 1 221 ? 2.807 -20.664 3.316 1.00 84.19 221 GLN A CA 1
ATOM 1780 C C . GLN A 1 221 ? 3.285 -20.263 1.921 1.00 84.19 221 GLN A C 1
ATOM 1782 O O . GLN A 1 221 ? 4.225 -19.489 1.741 1.00 84.19 221 GLN A O 1
ATOM 1787 N N . ARG A 1 222 ? 2.607 -20.791 0.900 1.00 85.44 222 ARG A N 1
ATOM 1788 C CA . ARG A 1 222 ? 2.892 -20.463 -0.497 1.00 85.44 222 ARG A CA 1
ATOM 1789 C C . ARG A 1 222 ? 2.795 -18.948 -0.711 1.00 85.44 222 ARG A C 1
ATOM 1791 O O . ARG A 1 222 ? 1.814 -18.329 -0.325 1.00 85.44 222 ARG A O 1
ATOM 1798 N N . GLY A 1 223 ? 3.818 -18.374 -1.342 1.00 83.00 223 GLY A N 1
ATOM 1799 C CA . GLY A 1 223 ? 3.863 -16.947 -1.671 1.00 83.00 223 GLY A CA 1
ATOM 1800 C C . GLY A 1 223 ? 4.207 -16.021 -0.503 1.00 83.00 223 GLY A C 1
ATOM 1801 O O . GLY A 1 223 ? 4.458 -14.846 -0.752 1.00 83.00 223 GLY A O 1
ATOM 1802 N N . VAL A 1 224 ? 4.280 -16.520 0.732 1.00 88.88 224 VAL A N 1
ATOM 1803 C CA . VAL A 1 224 ? 4.653 -15.714 1.898 1.00 88.88 224 VAL A CA 1
ATOM 1804 C C . VAL A 1 224 ? 6.156 -15.825 2.135 1.00 88.88 224 VAL A C 1
ATOM 1806 O O . VAL A 1 224 ? 6.731 -16.910 2.072 1.00 88.88 224 VAL A O 1
ATOM 1809 N N . ARG A 1 225 ? 6.808 -14.696 2.420 1.00 87.56 225 ARG A N 1
ATOM 1810 C CA . ARG A 1 225 ? 8.235 -14.635 2.745 1.00 87.56 225 ARG A CA 1
ATOM 1811 C C . ARG A 1 225 ? 8.462 -13.866 4.038 1.00 87.56 225 ARG A C 1
ATOM 1813 O O . ARG A 1 225 ? 7.763 -12.897 4.330 1.00 87.56 225 ARG A O 1
ATOM 1820 N N . LYS A 1 226 ? 9.491 -14.270 4.790 1.00 89.88 226 LYS A N 1
ATOM 1821 C CA . LYS A 1 226 ? 9.967 -13.509 5.949 1.00 89.88 226 LYS A CA 1
ATOM 1822 C C . LYS A 1 226 ? 10.460 -12.133 5.497 1.00 89.88 226 LYS A C 1
ATOM 1824 O O . LYS A 1 226 ? 11.338 -12.030 4.639 1.00 89.88 226 LYS A O 1
ATOM 1829 N N . TYR A 1 227 ? 9.912 -11.093 6.104 1.00 91.38 227 TYR A N 1
ATOM 1830 C CA . TYR A 1 227 ? 10.364 -9.723 5.958 1.00 91.38 227 TYR A CA 1
ATOM 1831 C C . TYR A 1 227 ? 11.394 -9.387 7.032 1.00 91.38 227 TYR A C 1
ATOM 1833 O O . TYR A 1 227 ? 11.166 -9.629 8.220 1.00 91.38 227 TYR A O 1
ATOM 1841 N N . ASN A 1 228 ? 12.501 -8.795 6.584 1.00 90.62 228 ASN A N 1
ATOM 1842 C CA . ASN A 1 228 ? 13.513 -8.196 7.437 1.00 90.62 228 ASN A CA 1
ATOM 1843 C C . ASN A 1 228 ? 13.673 -6.727 7.036 1.00 90.62 228 ASN A C 1
ATOM 1845 O O . ASN A 1 228 ? 13.990 -6.436 5.877 1.00 90.62 228 ASN A O 1
ATOM 1849 N N . GLY A 1 229 ? 13.454 -5.813 7.974 1.00 91.19 229 GLY A N 1
ATOM 1850 C CA . GLY A 1 229 ? 13.585 -4.381 7.741 1.00 91.19 229 GLY A CA 1
ATOM 1851 C C . GLY A 1 229 ? 12.621 -3.534 8.569 1.00 91.19 229 GLY A C 1
ATOM 1852 O O . GLY A 1 229 ? 11.873 -4.055 9.399 1.00 91.19 229 GLY A O 1
ATOM 1853 N N . PRO A 1 230 ? 12.611 -2.215 8.337 1.00 93.81 230 PRO A N 1
ATOM 1854 C CA . PRO A 1 230 ? 11.765 -1.303 9.085 1.00 93.81 230 PRO A CA 1
ATOM 1855 C C . PRO A 1 230 ? 10.290 -1.447 8.698 1.00 93.81 230 PRO A C 1
ATOM 1857 O O . PRO A 1 230 ? 9.957 -1.561 7.516 1.00 93.81 230 PRO A O 1
ATOM 1860 N N . LEU A 1 231 ? 9.404 -1.377 9.684 1.00 94.69 231 LEU A N 1
ATOM 1861 C CA . LEU A 1 231 ? 7.957 -1.306 9.530 1.00 94.69 231 LEU A CA 1
ATOM 1862 C C . LEU A 1 231 ? 7.436 -0.067 10.264 1.00 94.69 231 LEU A C 1
ATOM 1864 O O . LEU A 1 231 ? 7.723 0.139 11.444 1.00 94.69 231 LEU A O 1
ATOM 1868 N N . LEU A 1 232 ? 6.665 0.758 9.557 1.00 95.19 232 LEU A N 1
ATOM 1869 C CA . LEU A 1 232 ? 6.045 1.949 10.125 1.00 95.19 232 LEU A CA 1
ATOM 1870 C C . LEU A 1 232 ? 4.767 1.569 10.879 1.00 95.19 232 LEU A C 1
ATOM 1872 O O . LEU A 1 232 ? 3.839 1.014 10.292 1.00 95.19 232 LEU A O 1
ATOM 1876 N N . VAL A 1 233 ? 4.706 1.929 12.156 1.00 95.25 233 VAL A N 1
ATOM 1877 C CA . VAL A 1 233 ? 3.521 1.837 13.010 1.00 95.25 233 VAL A CA 1
ATOM 1878 C C . VAL A 1 233 ? 3.035 3.246 13.313 1.00 95.25 233 VAL A C 1
ATOM 1880 O O . VAL A 1 233 ? 3.808 4.102 13.742 1.00 95.25 233 VAL A O 1
ATOM 1883 N N . GLN A 1 234 ? 1.753 3.502 13.084 1.00 94.44 234 GLN A N 1
ATOM 1884 C CA . GLN A 1 234 ? 1.119 4.781 13.376 1.00 94.44 234 GLN A CA 1
ATOM 1885 C C . GLN A 1 234 ? 0.059 4.582 14.454 1.00 94.44 234 GLN A C 1
ATOM 1887 O O . GLN A 1 234 ? -0.880 3.813 14.270 1.00 94.44 234 GLN A O 1
ATOM 1892 N N . LEU A 1 235 ? 0.219 5.282 15.570 1.00 93.19 235 LEU A N 1
ATOM 1893 C CA . LEU A 1 235 ? -0.689 5.250 16.704 1.00 93.19 235 LEU A CA 1
ATOM 1894 C C . LEU A 1 235 ? -1.485 6.545 16.744 1.00 93.19 235 LEU A C 1
ATOM 1896 O O . LEU A 1 235 ? -0.906 7.630 16.713 1.00 93.19 235 LEU A O 1
ATOM 1900 N N . GLN A 1 236 ? -2.805 6.431 16.826 1.00 92.56 236 GLN A N 1
ATOM 1901 C CA . GLN A 1 236 ? -3.650 7.563 17.162 1.00 92.56 236 GLN A CA 1
ATOM 1902 C C . GLN A 1 236 ? -3.921 7.539 18.666 1.00 92.56 236 GLN A C 1
ATOM 1904 O O . GLN A 1 236 ? -4.625 6.660 19.162 1.00 92.56 236 GLN A O 1
ATOM 1909 N N . GLU A 1 237 ? -3.382 8.517 19.386 1.00 90.88 237 GLU A N 1
ATOM 1910 C CA . GLU A 1 237 ? -3.668 8.747 20.800 1.00 90.88 237 GLU A CA 1
ATOM 1911 C C . GLU A 1 237 ? -4.678 9.901 20.994 1.00 90.88 237 GLU A C 1
ATOM 1913 O O . GLU A 1 237 ? -5.061 10.593 20.046 1.00 90.88 237 GLU A O 1
ATOM 1918 N N . LEU A 1 238 ? -5.092 10.142 22.245 1.00 86.62 238 LEU A N 1
ATOM 1919 C CA . LEU A 1 238 ? -5.972 11.259 22.626 1.00 86.62 238 LEU A CA 1
ATOM 1920 C C . LEU A 1 238 ? -5.350 12.653 22.437 1.00 86.62 238 LEU A C 1
ATOM 1922 O O . LEU A 1 238 ? -6.096 13.633 22.439 1.00 86.62 238 LEU A O 1
ATOM 1926 N N . ASP A 1 239 ? -4.021 12.764 22.383 1.00 84.69 239 ASP A N 1
ATOM 1927 C CA . ASP A 1 239 ? -3.308 14.035 22.172 1.00 84.69 239 ASP A CA 1
ATOM 1928 C C . ASP A 1 239 ? -2.791 14.201 20.735 1.00 84.69 239 ASP A C 1
ATOM 1930 O O . ASP A 1 239 ? -2.264 15.257 20.395 1.00 84.69 239 ASP A O 1
ATOM 1934 N N . GLY A 1 240 ? -2.957 13.189 19.877 1.00 87.31 240 GLY A N 1
ATOM 1935 C CA . GLY A 1 240 ? -2.571 13.272 18.473 1.00 87.31 240 GLY A CA 1
ATOM 1936 C C . GLY A 1 240 ? -2.043 11.969 17.890 1.00 87.31 240 GLY A C 1
ATOM 1937 O O . GLY A 1 240 ? -2.121 10.896 18.487 1.00 87.31 240 GLY A O 1
ATOM 1938 N N . THR A 1 241 ? -1.501 12.081 16.682 1.00 90.44 241 THR A N 1
ATOM 1939 C CA . THR A 1 241 ? -0.953 10.957 15.925 1.00 90.44 241 THR A CA 1
ATOM 1940 C C . THR A 1 241 ? 0.557 10.846 16.117 1.00 90.44 241 THR A C 1
ATOM 1942 O O . THR A 1 241 ? 1.292 11.788 15.825 1.00 90.44 241 THR A O 1
ATOM 1945 N N . PHE A 1 242 ? 1.036 9.663 16.491 1.00 92.12 242 PHE A N 1
ATOM 1946 C CA . PHE A 1 242 ? 2.456 9.370 16.673 1.00 92.12 242 PHE A CA 1
ATOM 1947 C C . PHE A 1 242 ? 2.916 8.271 15.711 1.00 92.12 242 PHE A C 1
ATOM 1949 O O . PHE A 1 242 ? 2.228 7.274 15.492 1.00 92.12 242 PHE A O 1
ATOM 1956 N N . LYS A 1 243 ? 4.086 8.466 15.096 1.00 93.75 243 LYS A N 1
ATOM 1957 C CA . LYS A 1 243 ? 4.670 7.551 14.105 1.00 93.75 243 LYS A CA 1
ATOM 1958 C C . LYS A 1 243 ? 5.937 6.924 14.673 1.00 93.75 243 LYS A C 1
ATOM 1960 O O . LYS A 1 243 ? 6.855 7.638 15.062 1.00 93.75 243 LYS A O 1
ATOM 1965 N N . HIS A 1 244 ? 5.999 5.599 14.667 1.00 94.25 244 HIS A N 1
ATOM 1966 C CA . HIS A 1 244 ? 7.111 4.818 15.195 1.00 94.25 244 HIS A CA 1
ATOM 1967 C C . HIS A 1 244 ? 7.620 3.844 14.136 1.00 94.25 244 HIS A C 1
ATOM 1969 O O . HIS A 1 244 ? 6.846 3.135 13.500 1.00 94.25 244 HIS A O 1
ATOM 1975 N N . MET A 1 245 ? 8.935 3.803 13.944 1.00 94.50 245 MET A N 1
ATOM 1976 C CA . MET A 1 245 ? 9.587 2.871 13.023 1.00 94.50 245 MET A CA 1
ATOM 1977 C C . MET A 1 245 ? 10.143 1.697 13.822 1.00 94.50 245 MET A C 1
ATOM 1979 O O . MET A 1 245 ? 11.073 1.875 14.606 1.00 94.50 245 MET A O 1
ATOM 1983 N N . LEU A 1 246 ? 9.579 0.506 13.627 1.00 93.56 246 LEU A N 1
ATOM 1984 C CA . LEU A 1 246 ? 10.023 -0.721 14.285 1.00 93.56 246 LEU A CA 1
ATOM 1985 C C . LEU A 1 246 ? 10.911 -1.529 13.342 1.00 93.56 246 LEU A C 1
ATOM 1987 O O . LEU A 1 246 ? 10.574 -1.695 12.174 1.00 93.56 246 LEU A O 1
ATOM 1991 N N . GLN A 1 247 ? 12.033 -2.052 13.833 1.00 94.06 247 GLN A N 1
ATOM 1992 C CA . GLN A 1 247 ? 12.871 -2.967 13.055 1.00 94.06 247 GLN A CA 1
ATOM 1993 C C . GLN A 1 247 ? 12.355 -4.394 13.211 1.00 94.06 247 GLN A C 1
ATOM 1995 O O . GLN A 1 247 ? 12.295 -4.929 14.318 1.00 94.06 247 GLN A O 1
ATOM 2000 N N . ILE A 1 248 ? 11.967 -5.008 12.095 1.00 93.06 248 ILE A N 1
ATOM 2001 C CA . ILE A 1 248 ? 11.512 -6.391 12.059 1.00 93.06 248 ILE A CA 1
ATOM 2002 C C . ILE A 1 248 ? 12.687 -7.270 11.643 1.00 93.06 248 ILE A C 1
ATOM 2004 O O . ILE A 1 248 ? 13.107 -7.232 10.492 1.00 93.06 248 ILE A O 1
ATOM 2008 N N . GLU A 1 249 ? 13.222 -8.052 12.577 1.00 87.62 249 GLU A N 1
ATOM 2009 C CA . GLU A 1 249 ? 14.343 -8.979 12.324 1.00 87.62 249 GLU A CA 1
ATOM 2010 C C . GLU A 1 249 ? 13.961 -10.439 12.612 1.00 87.62 249 GLU A C 1
ATOM 2012 O O . GLU A 1 249 ? 14.421 -11.381 11.958 1.00 87.62 249 GLU A O 1
ATOM 2017 N N . ASN A 1 250 ? 13.066 -10.635 13.579 1.00 88.56 250 ASN A N 1
ATOM 2018 C CA . ASN A 1 250 ? 12.646 -11.940 14.071 1.00 88.56 250 ASN A CA 1
ATOM 2019 C C . ASN A 1 250 ? 11.231 -12.296 13.603 1.00 88.56 250 ASN A C 1
ATOM 2021 O O . ASN A 1 250 ? 10.480 -11.458 13.102 1.00 88.56 250 ASN A O 1
ATOM 2025 N N . THR A 1 251 ? 10.869 -13.572 13.754 1.00 89.75 251 THR A N 1
ATOM 2026 C CA . THR A 1 251 ? 9.510 -14.057 13.462 1.00 89.75 251 THR A CA 1
ATOM 2027 C C . THR A 1 251 ? 8.482 -13.407 14.382 1.00 89.75 251 THR A C 1
ATOM 2029 O O . THR A 1 251 ? 7.392 -13.079 13.934 1.00 89.75 251 THR A O 1
ATOM 2032 N N . VAL A 1 252 ? 8.841 -13.187 15.647 1.00 93.00 252 VAL A N 1
ATOM 2033 C CA . VAL A 1 252 ? 8.028 -12.457 16.620 1.00 93.00 252 VAL A CA 1
ATOM 2034 C C . VAL A 1 252 ? 8.841 -11.271 17.110 1.00 93.00 252 VAL A C 1
ATOM 2036 O O . VAL A 1 252 ? 9.972 -11.438 17.569 1.00 93.00 252 VAL A O 1
ATOM 2039 N N . VAL A 1 253 ? 8.269 -10.078 17.000 1.00 94.12 253 VAL A N 1
ATOM 2040 C CA . VAL A 1 253 ? 8.860 -8.830 17.478 1.00 94.12 253 VAL A CA 1
ATOM 2041 C C . VAL A 1 253 ? 7.908 -8.223 18.492 1.00 94.12 253 VAL A C 1
ATOM 2043 O O . VAL A 1 253 ? 6.756 -7.933 18.173 1.00 94.12 253 VAL A O 1
ATOM 2046 N N . LYS A 1 254 ? 8.406 -8.054 19.717 1.00 94.44 254 LYS A N 1
ATOM 2047 C CA . LYS A 1 254 ? 7.708 -7.355 20.794 1.00 94.44 254 LYS A CA 1
ATOM 2048 C C . LYS A 1 254 ? 8.338 -5.983 20.972 1.00 94.44 254 LYS A C 1
ATOM 2050 O O . LYS A 1 254 ? 9.563 -5.888 21.050 1.00 94.44 254 LYS A O 1
ATOM 2055 N N . ALA A 1 255 ? 7.519 -4.943 20.997 1.00 93.50 255 ALA A N 1
ATOM 2056 C CA . ALA A 1 255 ? 7.969 -3.569 21.148 1.00 93.50 255 ALA A CA 1
ATOM 2057 C C . ALA A 1 255 ? 7.063 -2.825 22.125 1.00 93.50 255 ALA A C 1
ATOM 2059 O O . ALA A 1 255 ? 5.847 -2.803 21.948 1.00 93.50 255 ALA A O 1
ATOM 2060 N N . ASP A 1 256 ? 7.667 -2.173 23.113 1.00 93.56 256 ASP A N 1
ATOM 2061 C CA . ASP A 1 256 ? 6.947 -1.349 24.078 1.00 93.56 256 ASP A CA 1
ATOM 2062 C C . ASP A 1 256 ? 7.033 0.114 23.639 1.00 93.56 256 ASP A C 1
ATOM 2064 O O . ASP A 1 256 ? 8.126 0.672 23.515 1.00 93.56 256 ASP A O 1
ATOM 2068 N N . ILE A 1 257 ? 5.883 0.748 23.408 1.00 92.88 257 ILE A N 1
ATOM 2069 C CA . ILE A 1 257 ? 5.798 2.171 23.068 1.00 92.88 257 ILE A CA 1
ATOM 2070 C C . ILE A 1 257 ? 5.172 2.925 24.235 1.00 92.88 257 ILE A C 1
ATOM 2072 O O . ILE A 1 257 ? 4.035 2.660 24.625 1.00 92.88 257 ILE A O 1
ATOM 2076 N N . THR A 1 258 ? 5.904 3.886 24.789 1.00 91.38 258 THR A N 1
ATOM 2077 C CA . THR A 1 258 ? 5.380 4.787 25.820 1.00 91.38 258 THR A CA 1
ATOM 2078 C C . THR A 1 258 ? 4.374 5.752 25.206 1.00 91.38 258 THR A C 1
ATOM 2080 O O . THR A 1 258 ? 4.702 6.461 24.257 1.00 91.38 258 THR A O 1
ATOM 2083 N N . CYS A 1 259 ? 3.162 5.791 25.762 1.00 88.69 259 CYS A N 1
ATOM 2084 C CA . CYS A 1 259 ? 2.143 6.756 25.359 1.00 88.69 259 CYS A CA 1
ATOM 2085 C C . CYS A 1 259 ? 2.519 8.151 25.855 1.00 88.69 259 CYS A C 1
ATOM 2087 O O . CYS A 1 259 ? 2.901 8.323 27.018 1.00 88.69 259 CYS A O 1
ATOM 2089 N N . HIS A 1 260 ? 2.344 9.152 24.998 1.00 85.00 260 HIS A N 1
ATOM 2090 C CA . HIS A 1 260 ? 2.520 10.555 25.379 1.00 85.00 260 HIS A CA 1
ATOM 2091 C C . HIS A 1 260 ? 1.301 11.052 26.153 1.00 85.00 260 HIS A C 1
ATOM 2093 O O . HIS A 1 260 ? 1.409 11.792 27.134 1.00 85.00 260 HIS A O 1
ATOM 2099 N N . SER A 1 261 ? 0.138 10.575 25.728 1.00 83.56 261 SER A N 1
ATOM 2100 C CA . SER A 1 261 ? -1.147 10.896 26.310 1.00 83.56 261 SER A CA 1
ATOM 2101 C C . SER A 1 261 ? -1.339 10.188 27.646 1.00 83.56 261 SER A C 1
ATOM 2103 O O . SER A 1 261 ? -0.956 9.030 27.840 1.00 83.56 261 SER A O 1
ATOM 2105 N N . LYS A 1 262 ? -1.983 10.881 28.587 1.00 78.88 262 LYS A N 1
ATOM 2106 C CA . LYS A 1 262 ? -2.409 10.287 29.860 1.00 78.88 262 LYS A CA 1
ATOM 2107 C C . LYS A 1 262 ? -3.783 9.642 29.718 1.00 78.88 262 LYS A C 1
ATOM 2109 O O . LYS A 1 262 ? -4.647 10.144 28.998 1.00 78.88 262 LYS A O 1
ATOM 2114 N N . SER A 1 263 ? -3.996 8.566 30.476 1.00 67.00 263 SER A N 1
ATOM 2115 C CA . SER A 1 263 ? -5.306 7.929 30.623 1.00 67.00 263 SER A CA 1
ATOM 2116 C C . SER A 1 263 ? -6.377 8.944 31.036 1.00 67.00 263 SER A C 1
ATOM 2118 O O . SER A 1 263 ? -6.130 9.857 31.833 1.00 67.00 263 SER A O 1
ATOM 2120 N N . ARG A 1 264 ? -7.574 8.753 30.491 1.00 65.69 264 ARG A N 1
ATOM 2121 C CA . ARG A 1 264 ? -8.745 9.630 30.582 1.00 65.69 264 ARG A CA 1
ATOM 2122 C C . ARG A 1 264 ? -9.092 10.083 32.016 1.00 65.69 264 ARG A C 1
ATOM 2124 O O . ARG A 1 264 ? -9.011 9.316 32.967 1.00 65.69 264 ARG A O 1
ATOM 2131 N N . ARG A 1 265 ? -9.581 11.329 32.147 1.00 60.94 265 ARG A N 1
ATOM 2132 C CA . ARG A 1 265 ? -10.404 11.799 33.293 1.00 60.94 265 ARG A CA 1
ATOM 2133 C C . ARG A 1 265 ? -11.808 12.274 32.882 1.00 60.94 265 ARG A C 1
ATOM 2135 O O . ARG A 1 265 ? -12.739 12.136 33.665 1.00 60.94 265 ARG A O 1
ATOM 2142 N N . ASN A 1 266 ? -11.979 12.788 31.657 1.00 67.62 266 ASN A N 1
ATOM 2143 C CA . ASN A 1 266 ? -13.228 13.405 31.185 1.00 67.62 266 ASN A CA 1
ATOM 2144 C C . ASN A 1 266 ? -13.935 12.571 30.118 1.00 67.62 266 ASN A C 1
ATOM 2146 O O . ASN A 1 266 ? -13.293 11.901 29.309 1.00 67.62 266 ASN A O 1
ATOM 2150 N N . LYS A 1 267 ? -15.276 12.635 30.092 1.00 72.62 267 LYS A N 1
ATOM 2151 C CA . LYS A 1 267 ? -16.059 11.761 29.214 1.00 72.62 267 LYS A CA 1
ATOM 2152 C C . LYS A 1 267 ? -15.998 12.118 27.726 1.00 72.62 267 LYS A C 1
ATOM 2154 O O . LYS A 1 267 ? -16.037 11.206 26.905 1.00 72.62 267 LYS A O 1
ATOM 2159 N N . LYS A 1 268 ? -15.829 13.405 27.422 1.00 77.06 268 LYS A N 1
ATOM 2160 C CA . LYS A 1 268 ? -15.674 13.971 26.078 1.00 77.06 268 LYS A CA 1
ATOM 2161 C C . LYS A 1 268 ? -14.378 14.771 26.011 1.00 77.06 268 LYS A C 1
ATOM 2163 O O . LYS A 1 268 ? -14.012 15.412 27.001 1.00 77.06 268 LYS A O 1
ATOM 2168 N N . LYS A 1 269 ? -13.696 14.728 24.868 1.00 79.69 269 LYS A N 1
ATOM 2169 C CA . LYS A 1 269 ? -12.469 15.491 24.620 1.00 79.69 269 LYS A CA 1
ATOM 2170 C C . LYS A 1 269 ? -12.377 15.858 23.138 1.00 79.69 269 LYS A C 1
ATOM 2172 O O . LYS A 1 269 ? -12.740 15.042 22.293 1.00 79.69 269 LYS A O 1
ATOM 2177 N N . LYS A 1 270 ? -11.858 17.055 22.855 1.00 80.75 270 LYS A N 1
ATOM 2178 C CA . LYS A 1 270 ? -11.396 17.449 21.521 1.00 80.75 270 LYS A CA 1
ATOM 2179 C C . LYS A 1 270 ? -10.043 16.821 21.256 1.00 80.75 270 LYS A C 1
ATOM 2181 O O . LYS A 1 270 ? -9.120 17.007 22.049 1.00 80.75 270 LYS A O 1
ATOM 2186 N N . ILE A 1 271 ? -9.955 16.047 20.185 1.00 82.00 271 ILE A N 1
ATOM 2187 C CA . ILE A 1 271 ? -8.757 15.286 19.840 1.00 82.00 271 ILE A CA 1
ATOM 2188 C C . ILE A 1 271 ? -8.251 15.781 18.487 1.00 82.00 271 ILE A C 1
ATOM 2190 O O . ILE A 1 271 ? -9.030 15.778 17.530 1.00 82.00 271 ILE A O 1
ATOM 2194 N N . PRO A 1 272 ? -6.978 16.202 18.387 1.00 82.94 272 PRO A N 1
ATOM 2195 C CA . PRO A 1 272 ? -6.390 16.577 17.114 1.00 82.94 272 PRO A CA 1
ATOM 2196 C C . PRO A 1 272 ? -6.104 15.321 16.282 1.00 82.94 272 PRO A C 1
ATOM 2198 O O . PRO A 1 272 ? -5.404 14.397 16.707 1.00 82.94 272 PRO A O 1
ATOM 2201 N N . LEU A 1 273 ? -6.649 15.282 15.071 1.00 80.94 273 LEU A N 1
ATOM 2202 C CA . LEU A 1 273 ? -6.329 14.257 14.082 1.00 80.94 273 LEU A CA 1
ATOM 2203 C C . LEU A 1 273 ? -5.041 14.613 13.331 1.00 80.94 273 LEU A C 1
ATOM 2205 O O . LEU A 1 273 ? -4.583 15.755 13.350 1.00 80.94 273 LEU A O 1
ATOM 2209 N N . CYS A 1 274 ? -4.481 13.651 12.590 1.00 72.88 274 CYS A N 1
ATOM 2210 C CA . CYS A 1 274 ? -3.312 13.882 11.730 1.00 72.88 274 CYS A CA 1
ATOM 2211 C C . CYS A 1 274 ? -3.516 15.003 10.691 1.00 72.88 274 CYS A C 1
ATOM 2213 O O . CYS A 1 274 ? -2.546 15.557 10.179 1.00 72.88 274 CYS A O 1
ATOM 2215 N N . THR A 1 275 ? -4.770 15.344 10.388 1.00 72.00 275 THR A N 1
ATOM 2216 C CA . THR A 1 275 ? -5.161 16.431 9.486 1.00 72.00 275 THR A CA 1
ATOM 2217 C C . THR A 1 275 ? -5.122 17.817 10.134 1.00 72.00 275 THR A C 1
ATOM 2219 O O . THR A 1 275 ? -5.315 18.807 9.435 1.00 72.00 275 THR A O 1
ATOM 2222 N N . GLY A 1 276 ? -4.897 17.903 11.450 1.00 72.06 276 GLY A N 1
ATOM 2223 C CA . GLY A 1 276 ? -4.994 19.139 12.231 1.00 72.06 276 GLY A CA 1
ATOM 2224 C C . GLY A 1 276 ? -6.427 19.529 12.611 1.00 72.06 276 GLY A C 1
ATOM 2225 O O . GLY A 1 276 ? -6.629 20.557 13.249 1.00 72.06 276 GLY A O 1
ATOM 2226 N N . GLU A 1 277 ? -7.425 18.724 12.234 1.00 78.50 277 GLU A N 1
ATOM 2227 C CA . GLU A 1 277 ? -8.817 18.914 12.644 1.00 78.50 277 GLU A CA 1
ATOM 2228 C C . GLU A 1 277 ? -9.011 18.408 14.079 1.00 78.50 277 GLU A C 1
ATOM 2230 O O . GLU A 1 277 ? -8.642 17.276 14.398 1.00 78.50 277 GLU A O 1
ATOM 2235 N N . GLU A 1 278 ? -9.602 19.236 14.941 1.00 79.81 278 GLU A N 1
ATOM 2236 C CA . GLU A 1 278 ? -10.013 18.823 16.281 1.00 79.81 278 GLU A CA 1
ATOM 2237 C C . GLU A 1 278 ? -11.436 18.273 16.246 1.00 79.81 278 GLU A C 1
ATOM 2239 O O . GLU A 1 278 ? -12.379 18.985 15.895 1.00 79.81 278 GLU A O 1
ATOM 2244 N N . VAL A 1 279 ? -11.598 17.013 16.647 1.00 81.94 279 VAL A N 1
ATOM 2245 C CA . VAL A 1 279 ? -12.904 16.351 16.672 1.00 81.94 279 VAL A CA 1
ATOM 2246 C C . VAL A 1 279 ? -13.315 16.053 18.107 1.00 81.94 279 VAL A C 1
ATOM 2248 O O . VAL A 1 279 ? -12.545 15.491 18.887 1.00 81.94 279 VAL A O 1
ATOM 2251 N N . ASP A 1 280 ? -14.543 16.436 18.458 1.00 80.94 280 ASP A N 1
ATOM 2252 C CA . ASP A 1 280 ? -15.170 16.066 19.724 1.00 80.94 280 ASP A CA 1
ATOM 2253 C C . ASP A 1 280 ? -15.542 14.579 19.696 1.00 80.94 280 ASP A C 1
ATOM 2255 O O . ASP A 1 280 ? -16.442 14.162 18.965 1.00 80.94 280 ASP A O 1
ATOM 2259 N N . MET A 1 281 ? -14.855 13.775 20.507 1.00 81.88 281 MET A N 1
ATOM 2260 C CA . MET A 1 281 ? -15.086 12.332 20.584 1.00 81.88 281 MET A CA 1
ATOM 2261 C C . MET A 1 281 ? -15.736 11.954 21.915 1.00 81.88 281 MET A C 1
ATOM 2263 O O . MET A 1 281 ? -15.311 12.397 22.989 1.00 81.88 281 MET A O 1
ATOM 2267 N N . ASP A 1 282 ? -16.772 11.113 21.850 1.00 81.75 282 ASP A N 1
ATOM 2268 C CA . ASP A 1 282 ? -17.298 10.439 23.035 1.00 81.75 282 ASP A CA 1
ATOM 2269 C C . ASP A 1 282 ? -16.440 9.216 23.338 1.00 81.75 282 ASP A C 1
ATOM 2271 O O . ASP A 1 282 ? -16.350 8.307 22.521 1.00 81.75 282 ASP A O 1
ATOM 2275 N N . LEU A 1 283 ? -15.823 9.194 24.516 1.00 80.81 283 LEU A N 1
ATOM 2276 C CA . LEU A 1 283 ? -14.895 8.145 24.944 1.00 80.81 283 LEU A CA 1
ATOM 2277 C C . LEU A 1 283 ? -15.575 7.140 25.890 1.00 80.81 283 LEU A C 1
ATOM 2279 O O . LEU A 1 283 ? -14.906 6.441 26.646 1.00 80.81 283 LEU A O 1
ATOM 2283 N N . SER A 1 284 ? -16.910 7.139 25.966 1.00 78.69 284 SER A N 1
ATOM 2284 C CA . SER A 1 284 ? -17.700 6.308 26.887 1.00 78.69 284 SER A CA 1
ATOM 2285 C C . SER A 1 284 ? -17.385 4.810 26.789 1.00 78.69 284 SER A C 1
ATOM 2287 O O . SER A 1 284 ? -17.332 4.161 27.829 1.00 78.69 284 SER A O 1
ATOM 2289 N N . ALA A 1 285 ? -17.097 4.307 25.586 1.00 75.31 285 ALA A N 1
ATOM 2290 C CA . ALA A 1 285 ? -16.783 2.904 25.316 1.00 75.31 285 ALA A CA 1
ATOM 2291 C C . ALA A 1 285 ? -15.321 2.497 25.605 1.00 75.31 285 ALA A C 1
ATOM 2293 O O . ALA A 1 285 ? -14.993 1.318 25.508 1.00 75.31 285 ALA A O 1
ATOM 2294 N N . MET A 1 286 ? -14.432 3.443 25.933 1.00 75.06 286 MET A N 1
ATOM 2295 C CA . MET A 1 286 ? -13.005 3.166 26.128 1.00 75.06 286 MET A CA 1
ATOM 2296 C C . MET A 1 286 ? -12.650 2.848 27.582 1.00 75.06 286 MET A C 1
ATOM 2298 O O . MET A 1 286 ? -13.031 3.578 28.500 1.00 75.06 286 MET A O 1
ATOM 2302 N N . ASP A 1 287 ? -11.820 1.820 27.758 1.00 67.75 287 ASP A N 1
ATOM 2303 C CA . ASP A 1 287 ? -11.383 1.309 29.058 1.00 67.75 287 ASP A CA 1
ATOM 2304 C C . ASP A 1 287 ? -10.011 1.889 29.462 1.00 67.75 287 ASP A C 1
ATOM 2306 O O . ASP A 1 287 ? -8.969 1.272 29.254 1.00 67.75 287 ASP A O 1
ATOM 2310 N N . ASP A 1 288 ? -10.005 3.143 29.938 1.00 73.62 288 ASP A N 1
ATOM 2311 C CA . ASP A 1 288 ? -8.855 3.925 30.451 1.00 73.62 288 ASP A CA 1
ATOM 2312 C C . ASP A 1 288 ? -7.549 3.936 29.609 1.00 73.62 288 ASP A C 1
ATOM 2314 O O . ASP A 1 288 ? -6.534 4.492 30.040 1.00 73.62 288 ASP A O 1
ATOM 2318 N N . SER A 1 289 ? -7.564 3.403 28.386 1.00 84.00 289 SER A N 1
ATOM 2319 C CA . SER A 1 289 ? -6.475 3.490 27.414 1.00 84.00 289 SER A CA 1
ATOM 2320 C C . SER A 1 289 ? -6.520 4.831 26.676 1.00 84.00 289 SER A C 1
ATOM 2322 O O . SER A 1 289 ? -7.594 5.261 26.255 1.00 84.00 289 SER A O 1
ATOM 2324 N N . PRO A 1 290 ? -5.379 5.513 26.483 1.00 86.81 290 PRO A N 1
ATOM 2325 C CA . PRO A 1 290 ? -5.325 6.739 25.700 1.00 86.81 290 PRO A CA 1
ATOM 2326 C C . PRO A 1 290 ? -5.224 6.492 24.182 1.00 86.81 290 PRO A C 1
ATOM 2328 O O . PRO A 1 290 ? -5.033 7.443 23.428 1.00 86.81 290 PRO A O 1
ATOM 2331 N N . VAL A 1 291 ? -5.317 5.241 23.724 1.00 90.38 291 VAL A N 1
ATOM 2332 C CA . VAL A 1 291 ? -5.093 4.844 22.326 1.00 90.38 291 VAL A CA 1
ATOM 2333 C C . VAL A 1 291 ? -6.421 4.600 21.636 1.00 90.38 291 VAL A C 1
ATOM 2335 O O . VAL A 1 291 ? -7.202 3.761 22.080 1.00 90.38 291 VAL A O 1
ATOM 2338 N N . LEU A 1 292 ? -6.662 5.318 20.543 1.00 91.00 292 LEU A N 1
ATOM 2339 C CA . LEU A 1 292 ? -7.890 5.217 19.764 1.00 91.00 292 LEU A CA 1
ATOM 2340 C C . LEU A 1 292 ? -7.827 4.074 18.747 1.00 91.00 292 LEU A C 1
ATOM 2342 O O . LEU A 1 292 ? -8.715 3.229 18.734 1.00 91.00 292 LEU A O 1
ATOM 2346 N N . TRP A 1 293 ? -6.787 4.041 17.914 1.00 93.19 293 TRP A N 1
ATOM 2347 C CA . TRP A 1 293 ? -6.538 2.973 16.941 1.00 93.19 293 TRP A CA 1
ATOM 2348 C C . TRP A 1 293 ? -5.060 2.937 16.546 1.00 93.19 293 TRP A C 1
ATOM 2350 O O . TRP A 1 293 ? -4.310 3.899 16.751 1.00 93.19 293 TRP A O 1
ATOM 2360 N N . ILE A 1 294 ? -4.634 1.814 15.969 1.00 94.56 294 ILE A N 1
ATOM 2361 C CA . ILE A 1 294 ? -3.258 1.601 15.507 1.00 94.56 294 ILE A CA 1
ATOM 2362 C C . ILE A 1 294 ? -3.282 1.135 14.054 1.00 94.56 294 ILE A C 1
ATOM 2364 O O . ILE A 1 294 ? -4.086 0.286 13.675 1.00 94.56 294 ILE A O 1
ATOM 2368 N N . ARG A 1 295 ? -2.377 1.666 13.235 1.00 94.38 295 ARG A N 1
ATOM 2369 C CA . ARG A 1 295 ? -2.237 1.322 11.818 1.00 94.38 295 ARG A CA 1
ATOM 2370 C C . ARG A 1 295 ? -0.825 0.843 11.522 1.00 94.38 295 ARG A C 1
ATOM 2372 O O . ARG A 1 295 ? 0.147 1.393 12.042 1.00 94.38 295 ARG A O 1
ATOM 2379 N N . LEU A 1 296 ? -0.715 -0.145 10.641 1.00 94.88 296 LEU A N 1
ATOM 2380 C CA . LEU A 1 296 ? 0.561 -0.661 10.154 1.00 94.88 296 LEU A CA 1
ATOM 2381 C C . LEU A 1 296 ? 0.747 -0.310 8.685 1.00 94.88 296 LEU A C 1
ATOM 2383 O O . LEU A 1 296 ? -0.151 -0.519 7.875 1.00 94.88 296 LEU A O 1
ATOM 2387 N N . ASP A 1 297 ? 1.924 0.219 8.356 1.00 94.75 297 ASP A N 1
ATOM 2388 C CA . ASP A 1 297 ? 2.296 0.680 7.017 1.00 94.75 297 ASP A CA 1
ATOM 2389 C C . ASP A 1 297 ? 1.145 1.432 6.305 1.00 94.75 297 ASP A C 1
ATOM 2391 O O . ASP A 1 297 ? 0.634 0.962 5.284 1.00 94.75 297 ASP A O 1
ATOM 2395 N N . PRO A 1 298 ? 0.702 2.594 6.838 1.00 93.00 298 PRO A N 1
ATOM 2396 C CA . PRO A 1 298 ? -0.390 3.381 6.252 1.00 93.00 298 PRO A CA 1
ATOM 2397 C C . PRO A 1 298 ? -0.124 3.791 4.806 1.00 93.00 298 PRO A C 1
ATOM 2399 O O . PRO A 1 298 ? -1.048 3.984 4.025 1.00 93.00 298 PRO A O 1
ATOM 2402 N N . GLU A 1 299 ? 1.146 3.924 4.429 1.00 92.00 299 GLU A N 1
ATOM 2403 C CA . GLU A 1 299 ? 1.536 4.269 3.071 1.00 92.00 299 GLU A CA 1
ATOM 2404 C C . GLU A 1 299 ? 1.584 3.062 2.134 1.00 92.00 299 GLU A C 1
ATOM 2406 O O . GLU A 1 299 ? 1.914 3.258 0.973 1.00 92.00 299 GLU A O 1
ATOM 2411 N N . MET A 1 300 ? 1.249 1.839 2.563 1.00 94.44 300 MET A N 1
ATOM 2412 C CA . MET A 1 300 ? 1.254 0.632 1.716 1.00 94.44 300 MET A CA 1
ATOM 2413 C C . MET A 1 300 ? 2.563 0.496 0.921 1.00 94.44 300 MET A C 1
ATOM 2415 O O . MET A 1 300 ? 2.561 0.286 -0.295 1.00 94.44 300 MET A O 1
ATOM 2419 N N . ILE A 1 301 ? 3.694 0.774 1.574 1.00 92.81 301 ILE A N 1
ATOM 2420 C CA . ILE A 1 301 ? 5.014 0.752 0.935 1.00 92.81 301 ILE A CA 1
ATOM 2421 C C . ILE A 1 301 ? 5.419 -0.694 0.677 1.00 92.81 301 ILE A C 1
ATOM 2423 O O . ILE A 1 301 ? 6.011 -0.987 -0.360 1.00 92.81 301 ILE A O 1
ATOM 2427 N N . LEU A 1 302 ? 5.105 -1.587 1.616 1.00 93.94 302 LEU A N 1
ATOM 2428 C CA . LEU A 1 302 ? 5.466 -2.991 1.532 1.00 93.94 302 LEU A CA 1
ATOM 2429 C C . LEU A 1 302 ? 4.448 -3.770 0.700 1.00 93.94 302 LEU A C 1
ATOM 2431 O O . LEU A 1 302 ? 3.246 -3.508 0.730 1.00 93.94 302 LEU A O 1
ATOM 2435 N N . ILE A 1 303 ? 4.933 -4.793 -0.004 1.00 94.75 303 ILE A N 1
ATOM 2436 C CA . ILE A 1 303 ? 4.052 -5.816 -0.567 1.00 94.75 303 ILE A CA 1
ATOM 2437 C C . ILE A 1 303 ? 3.721 -6.769 0.578 1.00 94.75 303 ILE A C 1
ATOM 2439 O O . ILE A 1 303 ? 4.530 -7.628 0.936 1.00 94.75 303 ILE A O 1
ATOM 2443 N N . ARG A 1 304 ? 2.571 -6.536 1.212 1.00 94.31 304 ARG A N 1
ATOM 2444 C CA . ARG A 1 304 ? 2.178 -7.187 2.458 1.00 94.31 304 ARG A CA 1
ATOM 2445 C C . ARG A 1 304 ? 0.693 -7.527 2.553 1.00 94.31 304 ARG A C 1
ATOM 2447 O O . ARG A 1 304 ? -0.149 -6.827 1.995 1.00 94.31 304 ARG A O 1
ATOM 2454 N N . ASP A 1 305 ? 0.404 -8.525 3.375 1.00 94.94 305 ASP A N 1
ATOM 2455 C CA . ASP A 1 305 ? -0.902 -8.790 3.972 1.00 94.94 305 ASP A CA 1
ATOM 2456 C C . ASP A 1 305 ? -0.871 -8.467 5.475 1.00 94.94 305 ASP A C 1
ATOM 2458 O O . ASP A 1 305 ? 0.139 -8.702 6.149 1.00 94.94 305 ASP A O 1
ATOM 2462 N N . LEU A 1 306 ? -1.965 -7.909 5.995 1.00 94.44 306 LEU A N 1
ATOM 2463 C CA . LEU A 1 306 ? -2.096 -7.529 7.403 1.00 94.44 306 LEU A CA 1
ATOM 2464 C C . LEU A 1 306 ? -3.310 -8.194 8.031 1.00 94.44 306 LEU A C 1
ATOM 2466 O O . LEU A 1 306 ? -4.440 -7.999 7.586 1.00 94.44 306 LEU A O 1
ATOM 2470 N N . ASN A 1 307 ? -3.073 -8.875 9.145 1.00 94.38 307 ASN A N 1
ATOM 2471 C CA . ASN A 1 307 ? -4.108 -9.296 10.071 1.00 94.38 307 ASN A CA 1
ATOM 2472 C C . ASN A 1 307 ? -3.947 -8.516 11.381 1.00 94.38 307 ASN A C 1
ATOM 2474 O O . ASN A 1 307 ? -3.072 -8.828 12.187 1.00 94.38 307 ASN A O 1
ATOM 2478 N N . ILE A 1 308 ? -4.762 -7.478 11.564 1.00 94.75 308 ILE A N 1
ATOM 2479 C CA . ILE A 1 308 ? -4.757 -6.638 12.766 1.00 94.75 308 ILE A CA 1
ATOM 2480 C C . ILE A 1 308 ? -5.897 -7.079 13.680 1.00 94.75 308 ILE A C 1
ATOM 2482 O O . ILE A 1 308 ? -7.059 -7.084 13.273 1.00 94.75 308 ILE A O 1
ATOM 2486 N N . GLU A 1 309 ? -5.562 -7.419 14.920 1.00 92.75 309 GLU A N 1
ATOM 2487 C CA . GLU A 1 309 ? -6.532 -7.707 15.969 1.00 92.75 309 GLU A CA 1
ATOM 2488 C C . GLU A 1 309 ? -6.651 -6.498 16.896 1.00 92.75 309 GLU A C 1
ATOM 2490 O O . GLU A 1 309 ? -5.708 -6.121 17.594 1.00 92.75 309 GLU A O 1
ATOM 2495 N N . GLN A 1 310 ? -7.828 -5.877 16.878 1.00 91.88 310 GLN A N 1
ATOM 2496 C CA . GLN A 1 310 ? -8.192 -4.738 17.714 1.00 91.88 310 GLN A CA 1
ATOM 2497 C C . GLN A 1 310 ? -9.636 -4.895 18.198 1.00 91.88 310 GLN A C 1
ATOM 2499 O O . GLN A 1 310 ? -10.442 -5.518 17.496 1.00 91.88 310 GLN A O 1
ATOM 2504 N N . PRO A 1 311 ? -9.981 -4.326 19.366 1.00 91.75 311 PRO A N 1
ATOM 2505 C CA . PRO A 1 311 ? -11.362 -4.241 19.823 1.00 91.75 311 PRO A CA 1
ATOM 2506 C C . PRO A 1 311 ? -12.275 -3.541 18.807 1.00 91.75 311 PRO A C 1
ATOM 2508 O O . PRO A 1 311 ? -11.853 -2.638 18.084 1.00 91.75 311 PRO A O 1
ATOM 2511 N N . ASP A 1 312 ? -13.551 -3.914 18.797 1.00 92.25 312 ASP A N 1
ATOM 2512 C CA . ASP A 1 312 ? -14.562 -3.385 17.877 1.00 92.25 312 ASP A CA 1
ATOM 2513 C C . ASP A 1 312 ? -14.729 -1.859 17.972 1.00 92.25 312 ASP A C 1
ATOM 2515 O O . ASP A 1 312 ? -14.825 -1.189 16.943 1.00 92.25 312 ASP A O 1
ATOM 2519 N N . PHE A 1 313 ? -14.676 -1.288 19.180 1.00 90.44 313 PHE A N 1
ATOM 2520 C CA . PHE A 1 313 ? -14.756 0.163 19.372 1.00 90.44 313 PHE A CA 1
ATOM 2521 C C . PHE A 1 313 ? -13.620 0.919 18.662 1.00 90.44 313 PHE A C 1
ATOM 2523 O O . PHE A 1 313 ? -13.853 2.015 18.156 1.00 90.44 313 PHE A O 1
ATOM 2530 N N . GLN A 1 314 ? -12.409 0.350 18.571 1.00 93.00 314 GLN A N 1
ATOM 2531 C CA . GLN A 1 314 ? -11.285 0.996 17.877 1.00 93.00 314 GLN A CA 1
ATOM 2532 C C . GLN A 1 314 ? -11.558 1.087 16.377 1.00 93.00 314 GLN A C 1
ATOM 2534 O O . GLN A 1 314 ? -11.387 2.150 15.781 1.00 93.00 314 GLN A O 1
ATOM 2539 N N . TRP A 1 315 ? -12.084 0.012 15.785 1.00 95.12 315 TRP A N 1
ATOM 2540 C CA . TRP A 1 315 ? -12.507 0.008 14.387 1.00 95.12 315 TRP A CA 1
ATOM 2541 C C . TRP A 1 315 ? -13.664 0.977 14.121 1.00 95.12 315 TRP A C 1
ATOM 2543 O O . TRP A 1 315 ? -13.670 1.658 13.097 1.00 95.12 315 TRP A O 1
ATOM 2553 N N . GLN A 1 316 ? -14.620 1.091 15.048 1.00 93.69 316 GLN A N 1
ATOM 2554 C CA . GLN A 1 316 ? -15.724 2.055 14.953 1.00 93.69 316 GLN A CA 1
ATOM 2555 C C . GLN A 1 316 ? -15.214 3.505 14.992 1.00 93.69 316 GLN A C 1
ATOM 2557 O O . GLN A 1 316 ? -15.649 4.329 14.184 1.00 93.69 316 GLN A O 1
ATOM 2562 N N . TYR A 1 317 ? -14.274 3.827 15.890 1.00 92.00 317 TYR A N 1
ATOM 2563 C CA . TYR A 1 317 ? -13.648 5.153 15.938 1.00 92.00 317 TYR A CA 1
ATOM 2564 C C . TYR A 1 317 ? -12.813 5.436 14.689 1.00 92.00 317 TYR A C 1
ATOM 2566 O O . TYR A 1 317 ? -12.923 6.528 14.128 1.00 92.00 317 TYR A O 1
ATOM 2574 N N . GLN A 1 318 ? -12.037 4.454 14.223 1.00 93.94 318 GLN A N 1
ATOM 2575 C CA . GLN A 1 318 ? -11.264 4.569 12.992 1.00 93.94 318 GLN A CA 1
ATOM 2576 C C . GLN A 1 318 ? -12.187 4.857 11.803 1.00 93.94 318 GLN A C 1
ATOM 2578 O O . GLN A 1 318 ? -11.931 5.790 11.054 1.00 93.94 318 GLN A O 1
ATOM 2583 N N . LEU A 1 319 ? -13.306 4.143 11.654 1.00 94.62 319 LEU A N 1
ATOM 2584 C CA . LEU A 1 319 ? -14.246 4.382 10.556 1.00 94.62 319 LEU A CA 1
ATOM 2585 C C . LEU A 1 319 ? -14.861 5.794 10.587 1.00 94.62 319 LEU A C 1
ATOM 2587 O O . LEU A 1 319 ? -14.959 6.445 9.548 1.00 94.62 319 LEU A O 1
ATOM 2591 N N . ARG A 1 320 ? -15.258 6.280 11.770 1.00 90.56 320 ARG A N 1
ATOM 2592 C CA . ARG A 1 320 ? -15.935 7.580 11.923 1.00 90.56 320 ARG A CA 1
ATOM 2593 C C . ARG A 1 320 ? -15.010 8.782 11.755 1.00 90.56 320 ARG A C 1
ATOM 2595 O O . ARG A 1 320 ? -15.440 9.812 11.236 1.00 90.56 320 ARG A O 1
ATOM 2602 N N . HIS A 1 321 ? -13.775 8.678 12.241 1.00 89.06 321 HIS A N 1
ATOM 2603 C CA . HIS A 1 321 ? -12.901 9.840 12.416 1.00 89.06 321 HIS A CA 1
ATOM 2604 C C . HIS A 1 321 ? -11.663 9.826 11.517 1.00 89.06 321 HIS A C 1
ATOM 2606 O O . HIS A 1 321 ? -11.146 10.895 11.196 1.00 89.06 321 HIS A O 1
ATOM 2612 N N . GLU A 1 322 ? -11.194 8.661 11.067 1.00 89.06 322 GLU A N 1
ATOM 2613 C CA . GLU A 1 322 ? -10.047 8.591 10.163 1.00 89.06 322 GLU A CA 1
ATOM 2614 C C . GLU A 1 322 ? -10.425 9.148 8.787 1.00 89.06 322 GLU A C 1
ATOM 2616 O O . GLU A 1 322 ? -11.491 8.858 8.239 1.00 89.06 322 GLU A O 1
ATOM 2621 N N . ARG A 1 323 ? -9.540 9.971 8.217 1.00 88.06 323 ARG A N 1
ATOM 2622 C CA . ARG A 1 323 ? -9.759 10.610 6.907 1.00 88.06 323 ARG A CA 1
ATOM 2623 C C . ARG A 1 323 ? -9.111 9.832 5.763 1.00 88.06 323 ARG A C 1
ATOM 2625 O O . ARG A 1 323 ? -9.390 10.103 4.597 1.00 88.06 323 ARG A O 1
ATOM 2632 N N . ASP A 1 324 ? -8.252 8.869 6.084 1.00 92.06 324 ASP A N 1
ATOM 2633 C CA . ASP A 1 324 ? -7.648 7.980 5.101 1.00 92.06 324 ASP A CA 1
ATOM 2634 C C . ASP A 1 324 ? -8.615 6.866 4.690 1.00 92.06 324 ASP A C 1
ATOM 2636 O O . ASP A 1 324 ? -8.954 5.972 5.466 1.00 92.06 324 ASP A O 1
ATOM 2640 N N . VAL A 1 325 ? -8.995 6.892 3.417 1.00 94.44 325 VAL A N 1
ATOM 2641 C CA . VAL A 1 325 ? -9.905 5.933 2.785 1.00 94.44 325 VAL A CA 1
ATOM 2642 C C . VAL A 1 325 ? -9.446 4.481 2.950 1.00 94.44 325 VAL A C 1
ATOM 2644 O O . VAL A 1 325 ? -10.266 3.596 3.180 1.00 94.44 325 VAL A O 1
ATOM 2647 N N . THR A 1 326 ? -8.138 4.222 2.899 1.00 94.50 326 THR A N 1
ATOM 2648 C CA . THR A 1 326 ? -7.602 2.854 3.046 1.00 94.50 326 THR A CA 1
ATOM 2649 C C . THR A 1 326 ? -7.872 2.278 4.432 1.00 94.50 326 THR A C 1
ATOM 2651 O O . THR A 1 326 ? -8.204 1.102 4.568 1.00 94.50 326 THR A O 1
ATOM 2654 N N . ALA A 1 327 ? -7.802 3.135 5.451 1.00 94.56 327 ALA A N 1
ATOM 2655 C CA . ALA A 1 327 ? -8.074 2.801 6.838 1.00 94.56 327 ALA A CA 1
ATOM 2656 C C . ALA A 1 327 ? -9.565 2.547 7.074 1.00 94.56 327 ALA A C 1
ATOM 2658 O O . ALA A 1 327 ? -9.918 1.663 7.849 1.00 94.56 327 ALA A O 1
ATOM 2659 N N . GLN A 1 328 ? -10.426 3.320 6.406 1.00 95.50 328 GLN A N 1
ATOM 2660 C CA . GLN A 1 328 ? -11.876 3.140 6.453 1.00 95.50 328 GLN A CA 1
ATOM 2661 C C . GLN A 1 328 ? -12.276 1.802 5.825 1.00 95.50 328 GLN A C 1
ATOM 2663 O O . GLN A 1 328 ? -13.063 1.070 6.417 1.00 95.50 328 GLN A O 1
ATOM 2668 N N . PHE A 1 329 ? -11.690 1.430 4.681 1.00 95.75 329 PHE A N 1
ATOM 2669 C CA . PHE A 1 329 ? -11.917 0.113 4.076 1.00 95.75 329 PHE A CA 1
ATOM 2670 C C . PHE A 1 329 ? -11.454 -1.039 4.972 1.00 95.75 329 PHE A C 1
ATOM 2672 O O . PHE A 1 329 ? -12.176 -2.024 5.126 1.00 95.75 329 PHE A O 1
ATOM 2679 N N . GLU A 1 330 ? -10.276 -0.918 5.591 1.00 94.50 330 GLU A N 1
ATOM 2680 C CA . GLU A 1 330 ? -9.784 -1.912 6.555 1.00 94.50 330 GLU A CA 1
ATOM 2681 C C . GLU A 1 330 ? -10.731 -2.043 7.755 1.00 94.50 330 GLU A C 1
ATOM 2683 O O . GLU A 1 330 ? -11.104 -3.161 8.113 1.00 94.50 330 GLU A O 1
ATOM 2688 N N . ALA A 1 331 ? -11.193 -0.918 8.311 1.00 96.12 331 ALA A N 1
ATOM 2689 C CA . ALA A 1 331 ? -12.151 -0.901 9.411 1.00 96.12 331 ALA A CA 1
ATOM 2690 C C . ALA A 1 331 ? -13.491 -1.539 9.019 1.00 96.12 331 ALA A C 1
ATOM 2692 O O . ALA A 1 331 ? -13.985 -2.394 9.746 1.00 96.12 331 ALA A O 1
ATOM 2693 N N . ILE A 1 332 ? -14.057 -1.205 7.853 1.00 96.12 332 ILE A N 1
ATOM 2694 C CA . ILE A 1 332 ? -15.312 -1.804 7.363 1.00 96.12 332 ILE A CA 1
ATOM 2695 C C . ILE A 1 332 ? -15.175 -3.324 7.229 1.00 96.12 332 ILE A C 1
ATOM 2697 O O . ILE A 1 332 ? -16.054 -4.065 7.672 1.00 96.12 332 ILE A O 1
ATOM 2701 N N . LYS A 1 333 ? -14.058 -3.799 6.666 1.00 94.81 333 LYS A N 1
ATOM 2702 C CA . LYS A 1 333 ? -13.783 -5.232 6.511 1.00 94.81 333 LYS A CA 1
ATOM 2703 C C . LYS A 1 333 ? -13.608 -5.938 7.861 1.00 94.81 333 LYS A C 1
ATOM 2705 O O . LYS A 1 333 ? -14.023 -7.085 8.006 1.00 94.81 333 LYS A O 1
ATOM 2710 N N . ALA A 1 334 ? -12.993 -5.283 8.845 1.00 94.69 334 ALA A N 1
ATOM 2711 C CA . ALA A 1 334 ? -12.842 -5.829 10.193 1.00 94.69 334 ALA A CA 1
ATOM 2712 C C . ALA A 1 334 ? -14.181 -5.873 10.950 1.00 94.69 334 ALA A C 1
ATOM 2714 O O . ALA A 1 334 ? -14.494 -6.880 11.587 1.00 94.69 334 ALA A O 1
ATOM 2715 N N . LEU A 1 335 ? -14.994 -4.820 10.825 1.00 94.94 335 LEU A N 1
ATOM 2716 C CA . LEU A 1 335 ? -16.306 -4.677 11.464 1.00 94.94 335 LEU A CA 1
ATOM 2717 C C . LEU A 1 335 ? -17.339 -5.706 10.993 1.00 94.94 335 LEU A C 1
ATOM 2719 O O . LEU A 1 335 ? -18.258 -6.013 11.747 1.00 94.94 335 LEU A O 1
ATOM 2723 N N . GLU A 1 336 ? -17.157 -6.310 9.815 1.00 93.88 336 GLU A N 1
ATOM 2724 C CA . GLU A 1 336 ? -17.980 -7.436 9.343 1.00 93.88 336 GLU A CA 1
ATOM 2725 C C . GLU A 1 336 ? -18.009 -8.609 10.344 1.00 93.88 336 GLU A C 1
ATOM 2727 O O . GLU A 1 336 ? -18.983 -9.357 10.395 1.00 93.88 336 GLU A O 1
ATOM 2732 N N . LYS A 1 337 ? -16.958 -8.761 11.164 1.00 91.31 337 LYS A N 1
ATOM 2733 C CA . LYS A 1 337 ? -16.853 -9.805 12.197 1.00 91.31 337 LYS A CA 1
ATOM 2734 C C . LYS A 1 337 ? -17.576 -9.455 13.507 1.00 91.31 337 LYS A C 1
ATOM 2736 O O . LYS A 1 337 ? -17.713 -10.330 14.357 1.00 91.31 337 LYS A O 1
ATOM 2741 N N . TYR A 1 338 ? -18.005 -8.202 13.692 1.00 91.88 338 TYR A N 1
ATOM 2742 C CA . TYR A 1 338 ? -18.527 -7.675 14.960 1.00 91.88 338 TYR A CA 1
ATOM 2743 C C . TYR A 1 338 ? -19.949 -7.109 14.798 1.00 91.88 338 TYR A C 1
ATOM 2745 O O . TYR A 1 338 ? -20.125 -5.887 14.689 1.00 91.88 338 TYR A O 1
ATOM 2753 N N . PRO A 1 339 ? -20.985 -7.969 14.806 1.00 88.62 339 PRO A N 1
ATOM 2754 C CA . PRO A 1 339 ? -22.371 -7.547 14.636 1.00 88.62 339 PRO A CA 1
ATOM 2755 C C . PRO A 1 339 ? -22.940 -6.923 15.921 1.00 88.62 339 PRO A C 1
ATOM 2757 O O . PRO A 1 339 ? -23.655 -7.568 16.685 1.00 88.62 339 PRO A O 1
ATOM 2760 N N . THR A 1 340 ? -22.611 -5.654 16.176 1.00 90.69 340 THR A N 1
ATOM 2761 C CA . THR A 1 340 ? -23.102 -4.882 17.330 1.00 90.69 340 THR A CA 1
ATOM 2762 C C . THR A 1 340 ? -23.925 -3.668 16.891 1.00 90.69 340 THR A C 1
ATOM 2764 O O . THR A 1 340 ? -23.763 -3.140 15.788 1.00 90.69 340 THR A O 1
ATOM 2767 N N . ASN A 1 341 ? -24.800 -3.169 17.776 1.00 88.62 341 ASN A N 1
ATOM 2768 C CA . ASN A 1 341 ? -25.588 -1.954 17.513 1.00 88.62 341 ASN A CA 1
ATOM 2769 C C . ASN A 1 341 ? -24.697 -0.724 17.255 1.00 88.62 341 ASN A C 1
ATOM 2771 O O . ASN A 1 341 ? -25.045 0.134 16.445 1.00 88.62 341 ASN A O 1
ATOM 2775 N N . ALA A 1 342 ? -23.531 -0.660 17.906 1.00 89.62 342 ALA A N 1
ATOM 2776 C CA . ALA A 1 342 ? -22.556 0.405 17.699 1.00 89.62 342 ALA A CA 1
ATOM 2777 C C . ALA A 1 342 ? -21.911 0.326 16.306 1.00 89.62 342 ALA A C 1
ATOM 2779 O O . ALA A 1 342 ? -21.835 1.344 15.619 1.00 89.62 342 ALA A O 1
ATOM 2780 N N . THR A 1 343 ? -21.543 -0.878 15.846 1.00 92.12 343 THR A N 1
ATOM 2781 C CA . THR A 1 343 ? -21.062 -1.113 14.476 1.00 92.12 343 THR A CA 1
ATOM 2782 C C . THR A 1 343 ? -22.102 -0.688 13.443 1.00 92.12 343 THR A C 1
ATOM 2784 O O . THR A 1 343 ? -21.775 0.030 12.500 1.00 92.12 343 THR A O 1
ATOM 2787 N N . ARG A 1 344 ? -23.371 -1.068 13.643 1.00 90.94 344 ARG A N 1
ATOM 2788 C CA . ARG A 1 344 ? -24.473 -0.665 12.761 1.00 90.94 344 ARG A CA 1
ATOM 2789 C C . ARG A 1 344 ? -24.602 0.855 12.673 1.00 90.94 344 ARG A C 1
ATOM 2791 O O . ARG A 1 344 ? -24.642 1.383 11.569 1.00 90.94 344 ARG A O 1
ATOM 2798 N N . SER A 1 345 ? -24.637 1.545 13.815 1.00 91.62 345 SER A N 1
ATOM 2799 C CA . SER A 1 345 ? -24.703 3.010 13.849 1.00 91.62 345 SER A CA 1
ATOM 2800 C C . SER A 1 345 ? -23.511 3.636 13.123 1.00 91.62 345 SER A C 1
ATOM 2802 O O . SER A 1 345 ? -23.722 4.482 12.266 1.00 91.62 345 SER A O 1
ATOM 2804 N N . ALA A 1 346 ? -22.282 3.171 13.371 1.00 92.75 346 ALA A N 1
ATOM 2805 C CA . ALA A 1 346 ? -21.095 3.695 12.692 1.00 92.75 346 ALA A CA 1
ATOM 2806 C C . ALA A 1 346 ? -21.141 3.505 11.161 1.00 92.75 346 ALA A C 1
ATOM 2808 O O . ALA A 1 346 ? -20.734 4.399 10.415 1.00 92.75 346 ALA A O 1
ATOM 2809 N N . LEU A 1 347 ? -21.655 2.366 10.682 1.00 94.19 347 LEU A N 1
ATOM 2810 C CA . LEU A 1 347 ? -21.843 2.108 9.251 1.00 94.19 347 LEU A CA 1
ATOM 2811 C C . LEU A 1 347 ? -22.926 3.013 8.649 1.00 94.19 347 LEU A C 1
ATOM 2813 O O . LEU A 1 347 ? -22.688 3.603 7.597 1.00 94.19 347 LEU A O 1
ATOM 2817 N N . THR A 1 348 ? -24.074 3.173 9.315 1.00 93.69 348 THR A N 1
ATOM 2818 C CA . THR A 1 348 ? -25.143 4.087 8.876 1.00 93.69 348 THR A CA 1
ATOM 2819 C C . THR A 1 348 ? -24.645 5.531 8.803 1.00 93.69 348 THR A C 1
ATOM 2821 O O . THR A 1 348 ? -24.774 6.151 7.749 1.00 93.69 348 THR A O 1
ATOM 2824 N N . ASP A 1 349 ? -23.967 6.020 9.849 1.00 92.88 349 ASP A N 1
ATOM 2825 C CA . ASP A 1 349 ? -23.376 7.366 9.879 1.00 92.88 349 ASP A CA 1
ATOM 2826 C C . ASP A 1 349 ? -22.420 7.580 8.688 1.00 92.88 349 ASP A C 1
ATOM 2828 O O . ASP A 1 349 ? -22.363 8.654 8.091 1.00 92.88 349 ASP A O 1
ATOM 2832 N N . THR A 1 350 ? -21.659 6.542 8.320 1.00 94.19 350 THR A N 1
ATOM 2833 C CA . THR A 1 350 ? -20.717 6.594 7.193 1.00 94.19 350 THR A CA 1
ATOM 2834 C C . THR A 1 350 ? -21.440 6.680 5.851 1.00 94.19 350 THR A C 1
ATOM 2836 O O . THR A 1 350 ? -21.004 7.432 4.980 1.00 94.19 350 THR A O 1
ATOM 2839 N N . ILE A 1 351 ? -22.530 5.927 5.677 1.00 94.81 351 ILE A N 1
ATOM 2840 C CA . ILE A 1 351 ? -23.333 5.896 4.444 1.00 94.81 351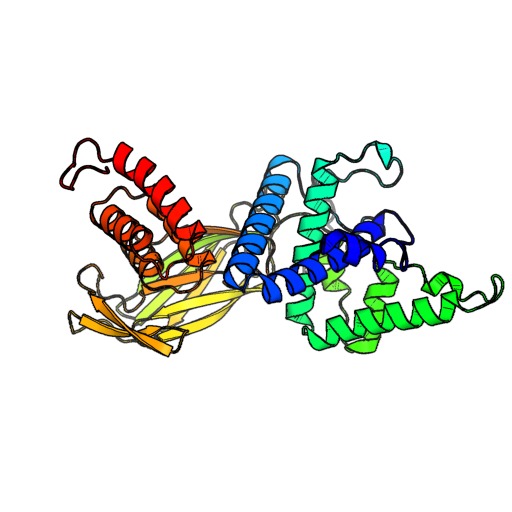 ILE A CA 1
ATOM 2841 C C . ILE A 1 351 ? -24.027 7.242 4.215 1.00 94.81 351 ILE A C 1
ATOM 2843 O O . ILE A 1 351 ? -23.994 7.763 3.098 1.00 94.81 351 ILE A O 1
ATOM 2847 N N . GLU A 1 352 ? -24.608 7.815 5.269 1.00 93.94 352 GLU A N 1
ATOM 2848 C CA . GLU A 1 352 ? -25.331 9.092 5.225 1.00 93.94 352 GLU A CA 1
ATOM 2849 C C . GLU A 1 352 ? -24.396 10.300 5.058 1.00 93.94 352 GLU A C 1
ATOM 2851 O O . GLU A 1 352 ? -24.807 11.364 4.595 1.00 93.94 352 GLU A O 1
ATOM 2856 N N . ASN A 1 353 ? -23.109 10.151 5.379 1.00 93.19 353 ASN A N 1
ATOM 2857 C CA . ASN A 1 353 ? -22.142 11.232 5.262 1.00 93.19 353 ASN A CA 1
ATOM 2858 C C . ASN A 1 353 ? -21.764 11.525 3.799 1.00 93.19 353 ASN A C 1
ATOM 2860 O O . ASN A 1 353 ? -20.894 10.881 3.208 1.00 93.19 353 ASN A O 1
ATOM 2864 N N . GLU A 1 354 ? -22.345 12.583 3.232 1.00 90.69 354 GLU A N 1
ATOM 2865 C CA . GLU A 1 354 ? -22.090 13.026 1.854 1.00 90.69 354 GLU A CA 1
ATOM 2866 C C . GLU A 1 354 ? -20.625 13.380 1.565 1.00 90.69 354 GLU A C 1
ATOM 2868 O O . GLU A 1 354 ? -20.164 13.228 0.430 1.00 90.69 354 GLU A O 1
ATOM 2873 N N . ARG A 1 355 ? -19.872 13.818 2.584 1.00 89.50 355 ARG A N 1
ATOM 2874 C CA . ARG A 1 355 ? -18.445 14.157 2.454 1.00 89.50 355 ARG A CA 1
ATOM 2875 C C . ARG A 1 355 ? -17.555 12.916 2.400 1.00 89.50 355 ARG A C 1
ATOM 2877 O O . ARG A 1 355 ? -16.374 13.033 2.075 1.00 89.50 355 ARG A O 1
ATOM 2884 N N . CYS A 1 356 ? -18.090 11.740 2.729 1.00 91.31 356 CYS A N 1
ATOM 2885 C CA . CYS A 1 356 ? -17.347 10.493 2.677 1.00 91.31 356 CYS A CA 1
ATOM 2886 C C . CYS A 1 356 ? -17.156 10.024 1.227 1.00 91.31 356 CYS A C 1
ATOM 2888 O O . CYS A 1 356 ? -18.016 10.192 0.350 1.00 91.31 356 CYS A O 1
ATOM 2890 N N . PHE A 1 357 ? -16.001 9.414 0.968 1.00 94.56 357 PHE A N 1
ATOM 2891 C CA . PHE A 1 357 ? -15.654 8.899 -0.346 1.00 94.56 357 PHE A CA 1
ATOM 2892 C C . PHE A 1 357 ? -16.689 7.861 -0.803 1.00 94.5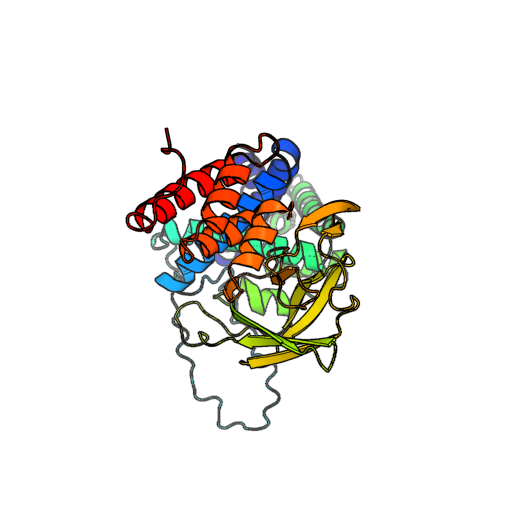6 357 PHE A C 1
ATOM 2894 O O . PHE A 1 357 ? -17.040 6.947 -0.061 1.00 94.56 357 PHE A O 1
ATOM 2901 N N . TYR A 1 358 ? -17.205 8.007 -2.025 1.00 94.25 358 TYR A N 1
ATOM 2902 C CA . TYR A 1 358 ? -18.365 7.234 -2.482 1.00 94.25 358 TYR A CA 1
ATOM 2903 C C . TYR A 1 358 ? -18.142 5.714 -2.410 1.00 94.25 358 TYR A C 1
ATOM 2905 O O . TYR A 1 358 ? -19.039 5.001 -1.976 1.00 94.25 358 TYR A O 1
ATOM 2913 N N . LYS A 1 359 ? -16.940 5.208 -2.734 1.00 95.38 359 LYS A N 1
ATOM 2914 C CA . LYS A 1 359 ? -16.647 3.767 -2.626 1.00 95.38 359 LYS A CA 1
ATOM 2915 C C . LYS A 1 359 ? -16.657 3.263 -1.183 1.00 95.38 359 LYS A C 1
ATOM 2917 O O . LYS A 1 359 ? -17.073 2.134 -0.956 1.00 95.38 359 LYS A O 1
ATOM 2922 N N . VAL A 1 360 ? -16.246 4.087 -0.215 1.00 96.31 360 VAL A N 1
ATOM 2923 C CA . VAL A 1 360 ? -16.333 3.738 1.215 1.00 96.31 360 VAL A CA 1
ATOM 2924 C C . VAL A 1 360 ? -17.794 3.618 1.625 1.00 96.31 360 VAL A C 1
ATOM 2926 O O . VAL A 1 360 ? -18.151 2.658 2.295 1.00 96.31 360 VAL A O 1
ATOM 2929 N N . ARG A 1 361 ? -18.663 4.523 1.155 1.00 96.31 361 ARG A N 1
ATOM 2930 C CA . ARG A 1 361 ? -20.115 4.424 1.377 1.00 96.31 361 ARG A CA 1
ATOM 2931 C C . ARG A 1 361 ? -20.709 3.165 0.755 1.00 96.31 361 ARG A C 1
ATOM 2933 O O . ARG A 1 361 ? -21.485 2.475 1.408 1.00 96.31 361 ARG A O 1
ATOM 2940 N N . CYS A 1 362 ? -20.315 2.836 -0.476 1.00 95.56 362 CYS A N 1
ATOM 2941 C CA . CYS A 1 362 ? -20.732 1.596 -1.122 1.00 95.56 362 CYS A CA 1
ATOM 2942 C C . CYS A 1 362 ? -20.295 0.374 -0.305 1.00 95.56 362 CYS A C 1
ATOM 2944 O O . CYS A 1 362 ? -21.125 -0.482 -0.017 1.00 95.56 362 CYS A O 1
ATOM 2946 N N . GLU A 1 363 ? -19.030 0.290 0.108 1.00 95.50 363 GLU A N 1
ATOM 2947 C CA . GLU A 1 363 ? -18.531 -0.849 0.890 1.00 95.50 363 GLU A CA 1
ATOM 2948 C C . GLU A 1 363 ? -19.183 -0.922 2.279 1.00 95.50 363 GLU A C 1
ATOM 2950 O O . GLU A 1 363 ? -19.549 -2.004 2.735 1.00 95.50 363 GLU A O 1
ATOM 2955 N N . ALA A 1 364 ? -19.418 0.224 2.924 1.00 95.81 364 ALA A N 1
ATOM 2956 C CA . ALA A 1 364 ? -20.141 0.306 4.189 1.00 95.81 364 ALA A CA 1
ATOM 2957 C C . ALA A 1 364 ? -21.575 -0.220 4.051 1.00 95.81 364 ALA A C 1
ATOM 2959 O O . ALA A 1 364 ? -22.025 -0.970 4.913 1.00 95.81 364 ALA A O 1
ATOM 2960 N N . ALA A 1 365 ? -22.269 0.095 2.951 1.00 95.19 365 ALA A N 1
ATOM 2961 C CA . ALA A 1 365 ? -23.596 -0.447 2.666 1.00 95.19 365 ALA A CA 1
ATOM 2962 C C . ALA A 1 365 ? -23.562 -1.975 2.487 1.00 95.19 365 ALA A C 1
ATOM 2964 O O . ALA A 1 365 ? -24.377 -2.679 3.082 1.00 95.19 365 ALA A O 1
ATOM 2965 N N . HIS A 1 366 ? -22.581 -2.512 1.752 1.00 95.06 366 HIS A N 1
ATOM 2966 C CA . HIS A 1 366 ? -22.409 -3.963 1.624 1.00 95.06 366 HIS A CA 1
ATOM 2967 C C . HIS A 1 366 ? -22.133 -4.618 2.984 1.00 95.06 366 HIS A C 1
ATOM 2969 O O . HIS A 1 366 ? -22.772 -5.611 3.327 1.00 95.06 366 HIS A O 1
ATOM 2975 N N . CYS A 1 367 ? -21.239 -4.052 3.795 1.00 94.12 367 CYS A N 1
ATOM 2976 C CA . CYS A 1 367 ? -20.952 -4.558 5.137 1.00 94.12 367 CYS A CA 1
ATOM 2977 C C . CYS A 1 367 ? -22.187 -4.496 6.049 1.00 94.12 367 CYS A C 1
ATOM 2979 O O . CYS A 1 367 ? -22.500 -5.471 6.732 1.00 94.12 367 CYS A O 1
ATOM 2981 N N . LEU A 1 368 ? -22.956 -3.406 5.984 1.00 92.88 368 LEU A N 1
ATOM 2982 C CA . LEU A 1 368 ? -24.187 -3.234 6.749 1.00 92.88 368 LEU A CA 1
ATOM 2983 C C . LEU A 1 368 ? -25.205 -4.337 6.448 1.00 92.88 368 LEU A C 1
ATOM 2985 O O . LEU A 1 368 ? -25.809 -4.854 7.384 1.00 92.88 368 LEU A O 1
ATOM 2989 N N . THR A 1 369 ? -25.359 -4.756 5.185 1.00 90.88 369 THR A N 1
ATOM 2990 C CA . THR A 1 369 ? -26.246 -5.890 4.859 1.00 90.88 369 THR A CA 1
ATOM 2991 C C . THR A 1 369 ? -25.806 -7.182 5.544 1.00 90.88 369 THR A C 1
ATOM 2993 O O . THR A 1 369 ? -26.630 -7.893 6.118 1.00 90.88 369 THR A O 1
ATOM 2996 N N . LYS A 1 370 ? -24.501 -7.475 5.550 1.00 91.88 370 LYS A N 1
ATOM 2997 C CA . LYS A 1 370 ? -23.960 -8.682 6.184 1.00 91.88 370 LYS A CA 1
ATOM 2998 C C . LYS A 1 370 ? -24.126 -8.648 7.700 1.00 91.88 370 LYS A C 1
ATOM 3000 O O . LYS A 1 370 ? -24.551 -9.641 8.282 1.00 91.88 370 LYS A O 1
ATOM 3005 N N . VAL A 1 371 ? -23.840 -7.503 8.320 1.00 89.25 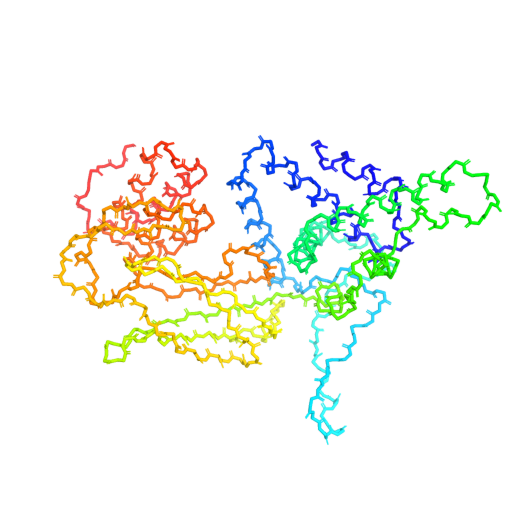371 VAL A N 1
ATOM 3006 C CA . VAL A 1 371 ? -24.014 -7.291 9.761 1.00 89.25 371 VAL A CA 1
ATOM 3007 C C . VAL A 1 371 ? -25.490 -7.398 10.146 1.00 89.25 371 VAL A C 1
ATOM 3009 O O . VAL A 1 371 ? -25.827 -8.135 11.069 1.00 89.25 371 VAL A O 1
ATOM 3012 N N . ALA A 1 372 ? -26.391 -6.745 9.408 1.00 86.69 372 ALA A N 1
ATOM 3013 C CA . ALA A 1 372 ? -27.829 -6.807 9.663 1.00 86.69 372 ALA A CA 1
ATOM 3014 C C . ALA A 1 372 ? -28.368 -8.245 9.586 1.00 86.69 372 ALA A C 1
ATOM 3016 O O . ALA A 1 372 ? -29.131 -8.658 10.458 1.00 86.69 372 ALA A O 1
ATOM 3017 N N . ASN A 1 373 ? -27.902 -9.034 8.612 1.00 87.56 373 ASN A N 1
ATOM 3018 C CA . ASN A 1 373 ? -28.265 -10.448 8.475 1.00 87.56 373 ASN A CA 1
ATOM 3019 C C . ASN A 1 373 ? -27.786 -11.318 9.650 1.00 87.56 373 ASN A C 1
ATOM 3021 O O . ASN A 1 373 ? -28.393 -12.346 9.935 1.00 87.56 373 ASN A O 1
ATOM 3025 N N . GLN A 1 374 ? -26.716 -10.928 10.345 1.00 86.56 374 GLN A N 1
ATOM 3026 C CA . GLN A 1 374 ? -26.242 -11.629 11.545 1.00 86.56 374 GLN A CA 1
ATOM 3027 C C . GLN A 1 374 ? -26.986 -11.189 12.820 1.00 86.56 374 GLN A C 1
ATOM 3029 O O . GLN A 1 374 ? -27.029 -11.939 13.791 1.00 86.56 374 GLN A O 1
ATOM 3034 N N . MET A 1 375 ? -27.612 -10.005 12.820 1.00 81.12 375 MET A N 1
ATOM 3035 C CA . MET A 1 375 ? -28.294 -9.404 13.980 1.00 81.12 375 MET A CA 1
ATOM 3036 C C . MET A 1 375 ? -29.796 -9.731 14.085 1.00 81.12 375 MET A C 1
ATOM 3038 O O . MET A 1 375 ? -30.506 -9.094 14.864 1.00 81.12 375 MET A O 1
ATOM 3042 N N . VAL A 1 376 ? -30.298 -10.719 13.337 1.00 71.00 376 VAL A N 1
ATOM 3043 C CA . VAL A 1 376 ? -31.740 -11.037 13.206 1.00 71.00 376 VAL A CA 1
ATOM 3044 C C . VAL A 1 376 ? -32.455 -11.225 14.555 1.00 71.00 376 VAL A C 1
ATOM 3046 O O . VAL A 1 376 ? -33.631 -10.895 14.675 1.00 71.00 376 VAL A O 1
ATOM 3049 N N . THR A 1 377 ? -31.761 -11.691 15.596 1.00 65.00 377 THR A N 1
ATOM 3050 C CA . THR A 1 377 ? -32.333 -11.913 16.937 1.00 65.00 377 THR A CA 1
ATOM 3051 C C . THR A 1 377 ? -32.295 -10.691 17.864 1.00 65.00 377 THR A C 1
ATOM 3053 O O . THR A 1 377 ? -32.985 -10.688 18.879 1.00 65.00 377 THR A O 1
ATOM 3056 N N . GLN A 1 378 ? -31.517 -9.653 17.541 1.00 60.81 378 GLN A N 1
ATOM 3057 C CA . GLN A 1 378 ? -31.296 -8.457 18.374 1.00 60.81 378 GLN A CA 1
ATOM 3058 C C . GLN A 1 378 ? -31.782 -7.166 17.699 1.00 60.81 378 GLN A C 1
ATOM 3060 O O . GLN A 1 378 ? -31.308 -6.071 18.005 1.00 60.81 378 GLN A O 1
ATOM 3065 N N . TRP A 1 379 ? -32.713 -7.280 16.753 1.00 59.81 379 TRP A N 1
ATOM 3066 C CA . TRP A 1 379 ? -33.188 -6.148 15.969 1.00 59.81 379 TRP A CA 1
ATOM 3067 C C . TRP A 1 379 ? -33.821 -5.068 16.860 1.00 59.81 379 TRP A C 1
ATOM 3069 O O . TRP A 1 379 ? -34.918 -5.241 17.384 1.00 59.81 379 TRP A O 1
ATOM 3079 N N . SER A 1 380 ? -33.168 -3.908 16.956 1.00 59.28 380 SER A N 1
ATOM 3080 C CA . SER A 1 380 ? -33.695 -2.721 17.650 1.00 59.28 380 SER A CA 1
ATOM 3081 C C . SER A 1 380 ? -33.620 -1.420 16.832 1.00 59.28 380 SER A C 1
ATOM 3083 O O . SER A 1 380 ? -33.919 -0.351 17.356 1.00 59.28 380 SER A O 1
ATOM 3085 N N . GLY A 1 381 ? -33.236 -1.486 15.551 1.00 60.16 381 GLY A N 1
ATOM 3086 C CA . GLY A 1 381 ? -33.097 -0.312 14.674 1.00 60.16 381 GLY A CA 1
ATOM 3087 C C . GLY A 1 381 ? -34.259 -0.115 13.688 1.00 60.16 381 GLY A C 1
ATOM 3088 O O . GLY A 1 381 ? -35.041 -1.043 13.473 1.00 60.16 381 GLY A O 1
ATOM 3089 N N . PRO A 1 382 ? -34.366 1.058 13.035 1.00 60.25 382 PRO A N 1
ATOM 3090 C CA . PRO A 1 382 ? -35.331 1.269 11.955 1.00 60.25 382 PRO A CA 1
ATOM 3091 C C . PRO A 1 382 ? -35.099 0.268 10.805 1.00 60.25 382 PRO A C 1
ATOM 3093 O O . PRO A 1 382 ? -33.971 -0.210 10.629 1.00 60.25 382 PRO A O 1
ATOM 3096 N N . PRO A 1 383 ? -36.137 -0.102 10.037 1.00 59.44 383 PRO A N 1
ATOM 3097 C CA . PRO A 1 383 ? -35.955 -0.917 8.842 1.00 59.44 383 PRO A CA 1
ATOM 3098 C C . PRO A 1 383 ? -35.008 -0.220 7.862 1.00 59.44 383 PRO A C 1
ATOM 3100 O O . PRO A 1 383 ? -35.075 0.992 7.673 1.00 59.44 383 PRO A O 1
ATOM 3103 N N . LEU A 1 384 ? -34.086 -1.000 7.293 1.00 57.69 384 LEU A N 1
ATOM 3104 C CA . LEU A 1 384 ? -33.222 -0.555 6.204 1.00 57.69 384 LEU A CA 1
ATOM 3105 C C . LEU A 1 384 ? -34.106 -0.506 4.951 1.00 57.69 384 LEU A C 1
ATOM 3107 O O . LEU A 1 384 ? -34.384 -1.555 4.372 1.00 57.69 384 LEU A O 1
ATOM 3111 N N . CYS A 1 385 ? -34.639 0.675 4.637 1.00 39.69 385 CYS A N 1
ATOM 3112 C CA . CYS A 1 385 ? -35.413 0.927 3.420 1.00 39.69 385 CYS A CA 1
ATOM 3113 C C . CYS A 1 385 ? -34.496 1.144 2.218 1.00 39.69 385 CYS A C 1
ATOM 3115 O O . CYS A 1 385 ? -33.479 1.858 2.384 1.00 39.69 385 CYS A O 1
#

Foldseek 3Di:
DQLVVQLCLLVVLQNAPAPLFNLQSLQRSVLSVLVVCCVPVHDQVSLVVLLVLLVLLQVCQLVQFFQASHQPDAQDDDPDPDPDPPPPPPPPVRVPPDDDSVCPVPDDPSSVSSSSSLSNLLVLLVCVVQPVVLSVVLVVVLSVLSVVLVPDDPPPVSNCSSHDGPVVSQVSSCVRRVDHCSNVCSVRNRDTAFFEWEKDWDQDQVQQKIKIKIARPCCVGGRHHDDFAWKWKWWQFQAEIDIDIDTRDDRIDIDIGHDPDFFDDDQWDFGQYPVRHTDIDGCVVPDRRRTLEMDIPLVSSGSYHYHYDDDLRSLLSQLQPPPRSSSVLVSLVVCLVPLDPSSLVSLVVQLPDPPHDVVSNVSSVVSNVSSVVVCVPPDDDDDPD

Nearest PDB structures (foldseek):
  7edx-assembly1_B  TM=9.607E-01  e=5.720E-37  Homo sapiens
  6mzc-assembly1_B  TM=8.797E-01  e=1.517E-26  Homo sapiens
  5fur-assembly1_I  TM=7.212E-01  e=3.204E-22  Homo sapiens
  7v9p-assembly2_B  TM=5.603E-01  e=1.621E-07  Saccharopolyspora erythraea NRRL 2338
  7v9q-assembly1_A  TM=4.109E-01  e=1.988E-07  Saccharopolyspora erythraea NRRL 2338

=== Feature glossary ===
Key to the feature types in this record:

pLDDT. pLDDT is the predicted lDDT-Cα score: AlphaFold's confidence that the local environment of each residue (all inter-atomic distances within 15 Å) is correctly placed. It is a per-residue number between 0 and 100, with higher meaning more reliable.

Radius of gyration, Cα contacts, bounding box. The geometric summary reports three shape descriptors. Rg (radius of gyration) measures how spread out the Cα atoms are about their centre of mass; compact globular proteins have small Rg, elongated or unfolded ones large. Cα contacts (<8 Å, |i−j|>4) count long-range residue pairs in spatial proximity — high for tightly packed folds, near zero for rods or random coil. The bounding-box extents give the protein's footprint along x, y, z in Å.

Backbone torsions (φ/ψ). Backbone dihedral angles. Every residue except chain termini has a φ (preceding-C → N → Cα → C) and a ψ (N → Cα → C → next-N). They are reported in degrees following the IUPAC sign convention. Secondary structure is essentially a statement about which (φ, ψ) basin each residue occupies.

Contact-map, Ramachandran, and PAE plots. Plot images: a contact map (which residues are close in 3D, as an N×N binary image), a Ramachandran scatter (backbone torsion angles, revealing secondary-structure composition at a glance), and — for AlphaFold structures — a PAE heatmap (pairwise prediction confidence).

Predicted aligned error. Predicted Aligned Error (PAE) is an AlphaFold confidence matrix: entry (i, j) is the expected error in the position of residue j, in ångströms, when the prediction is superimposed on the true structure at residue i. Low PAE within a block of residues means that block is internally rigid and well-predicted; high PAE between two blocks means their relative placement is uncertain even if each block individually is confident.

Secondary structure (3-state, P-SEA). Three-state secondary structure (P-SEA) collapses the eight DSSP classes into helix (a), strand (b), and coil (c). P-SEA assigns these from Cα geometry alone — distances and angles — without requiring backbone oxygens, so it works on any Cα trace.

Solvent-accessible surface area. Solvent-accessible surface area (SASA) is the area in Å² traced out by the centre of a 1.4 Å probe sphere (a water molecule) rolled over the protein's van der Waals surface (Shrake–Rupley / Lee–Richards construction). Buried residues have near-zero SASA; fully exposed residues can exceed 200 Å². The total SASA scales roughly with the number of surface residues.

Foldseek 3Di. The Foldseek 3Di string encodes local tertiary geometry as a 20-letter alphabet — one character per residue — derived from the relative positions of nearby Cα atoms. Unlike the amino-acid sequence, 3Di is a direct function of the 3D structure, so two proteins with the same fold have similar 3Di strings even at low sequence identity.

B-factor. For experimental (PDB) structures, the B-factor (temperature factor) quantifies the positional spread of each atom in the crystal — a combination of thermal vibration and static disorder — in units of Å². High B-factors mark flexible loops or poorly resolved regions; low B-factors mark the rigid, well-ordered core.

mmCIF coordinates. The mmCIF block holds the 3D Cartesian coordinates of each backbone atom (N, Cα, C, O) in ångströms. mmCIF is the PDB's canonical archive format — a tagged-loop text representation of the atomic model.

InterPro / GO / CATH / organism. Functional annotations link the protein to curated databases. InterPro entries identify conserved domains and families by matching the sequence against member-database signatures (Pfam, PROSITE, CDD, …). Gene Ontology (GO) terms describe molecular function, biological process, and cellular component in a controlled vocabulary. CATH places the structure in a hierarchical fold classification (Class/Architecture/Topology/Homologous-superfamily). The organism is the source species.

Rendered structure images. Structure images are PyMOL renders from six orthogonal camera directions. Cartoon representation draws helices as coils and strands as arrows; sticks shows the backbone as bonds; surface shows the solvent-excluded envelope. Rainbow coloring maps sequence position to hue (blue→red, N→C); chain coloring assigns a distinct color per polypeptide.

Sequence. This is the polypeptide sequence — one letter per residue, N-terminus first. Length ranges from a few dozen residues for small domains to over a thousand for large multi-domain proteins.

Secondary structure (8-state, DSSP). The SS8 string is DSSP's per-residue secondary-structure call. α-helix (H) means an i→i+4 H-bond ladder; β-strand (E) means the residue participates in a β-sheet; 3₁₀ (G) and π (I) are tighter and wider helices; T/S are turns/bends; '-' is loop.

Nearest PDB structures. Structural nearest neighbors (via Foldseek easy-search vs the PDB). Reported per hit: target PDB id, E-value, and alignment TM-score. A TM-score above ~0.5 is the conventional threshold for 'same fold'.